Protein AF-0000000074527469 (afdb_homodimer)

Sequence (482 aa):
MVYKHYETNHTPLAQAKFRPYGDNAHTNTQELEKYQVLRSYSPVDLTDKLALGIMKFLRVFVHGFFGNRYLHHAVVLETVAAVPGIVAGGWRHFNSLRLMRRDHGHIGELMEEAENERMHLLTWMEMTKPTFLERMLVVGAQVGFTSFYTMAYLLNPRFCHRLVGYLEEEAVAAYSEFLEAIDKGDIPNCKAPEIAIKYWNLKPESTMRDVVVVVRADECMHRDYNHDMSDKHRSGLIELRMVYKHYETNHTPLAQAKFRPYGDNAHTNTQELEKYQVLRSYSPVDLTDKLALGIMKFLRVFVHGFFGNRYLHHAVVLETVAAVPGIVAGGWRHFNSLRLMRRDHGHIGELMEEAENERMHLLTWMEMTKPTFLERMLVVGAQVGFTSFYTMAYLLNPRFCHRLVGYLEEEAVAAYSEFLEAIDKGDIPNCKAPEIAIKYWNLKPESTMRDVVVVVRADECMHRDYNHDMSDKHRSGLIELR

InterPro domains:
  IPR002680 Alternative oxidase [PF01786] (30-231)
  IPR002680 Alternative oxidase [PIRSF005229] (26-234)
  IPR002680 Alternative oxidase [PTHR31803] (9-235)
  IPR038659 Alternative oxidase superfamily [G3DSA:1.20.1260.140] (3-237)

Secondary structure (DSSP, 8-state):
-HHHHTTT----GGGSS---S-SS-TT-HHHHHHSSTT--PPP-SHHHHHHHHHHHHHHHHHHHHHTT-HHHHHHHHHHHHTHHHHHHHHHHHHHHHHHT---TTHHHHHHHHHHHHHHHHHHHHHHH---HHHHHHHHHHHHHHHHHHHHHHHH-HHHHHHHHHHHHHHHHHHHHHHHHHHHHTSS--PBPPHHHHHHTT--TT-BHHHHHHHHHHHHHHHHHHHHHHHHHHHHTGGGT-/--SSTTSS----TTTS----S-SS-TT-TTGGGSSSTT--PPP-SHHHHHHHHHHHHHHHHHHHHHTT-HHHHHHHHHHHHTHHHHHHHHHHHHHHHHHT---TTHHHHHHHHHHHHHHHHHHHHHHH---HHHHHHHHHHHHHHHHHHHHHHHH-HHHHHHHHHHHHHHHHHHHHHHHHHHHHTSS--PBPPHHHHHHTT--TT-BHHHHHHHHHHHHHHHHHHHHHHHHHHHHTGGGT-

Radius of gyration: 23.29 Å; Cα contacts (8 Å, |Δi|>4): 598; chains: 2; bounding box: 52×71×52 Å

Solvent-accessible surface area (backbone atoms only — not comparable to full-atom values): 25276 Å² total; per-residue (Å²): 114,76,77,62,58,57,57,72,38,16,49,4,82,18,56,50,83,55,60,53,68,49,94,52,49,64,70,61,60,66,66,66,62,72,54,78,71,84,63,76,86,76,64,84,48,69,57,43,44,52,25,50,51,52,46,54,53,52,48,53,54,53,47,66,71,42,59,89,39,63,66,65,43,44,41,48,51,26,49,51,59,26,40,56,20,45,51,53,18,48,50,47,48,54,46,23,62,63,66,64,43,83,60,70,60,50,40,60,52,25,42,49,49,15,51,52,24,46,50,52,26,52,44,46,41,70,72,65,58,74,51,71,69,53,46,51,47,39,39,50,46,37,57,52,47,48,54,52,49,50,54,45,38,75,75,35,51,37,43,46,27,36,27,51,15,50,46,24,43,50,47,28,51,51,39,50,52,50,50,50,34,39,75,70,57,79,36,83,73,44,73,42,53,68,67,48,29,63,73,57,44,42,60,91,83,38,28,38,61,55,50,45,52,54,51,33,50,51,28,49,52,51,18,54,48,23,42,48,51,17,51,27,47,72,70,60,39,50,84,80,74,127,82,73,67,72,69,68,77,73,73,44,46,65,42,48,29,47,40,32,27,39,19,89,56,44,58,68,66,63,67,69,72,62,73,60,78,70,85,62,75,87,75,65,85,48,71,58,42,44,52,24,49,50,51,46,55,54,51,47,53,54,53,47,67,70,41,59,90,39,63,67,65,42,44,42,47,51,26,49,51,60,25,41,55,19,45,52,54,19,47,50,49,49,54,45,23,61,62,67,64,44,82,60,72,61,49,40,51,54,24,43,48,49,15,52,50,24,44,50,53,28,51,42,47,41,72,72,63,58,73,51,72,68,52,46,51,48,41,40,50,47,39,58,52,45,46,54,51,48,51,55,44,38,75,74,36,50,38,43,46,27,37,27,49,14,52,47,23,42,51,47,28,50,52,39,51,51,50,49,50,34,39,75,71,57,80,36,83,74,44,74,44,54,68,66,47,29,63,58,43,26,38,46,92,81,38,28,38,61,55,50,45,52,55,52,32,52,49,28,50,51,52,18,54,50,23,40,48,49,16,50,27,49,72,70,60,38,49,85,79,77

Nearest PDB structures (foldseek):
  3vv9-assembly1_A  TM=9.622E-01  e=7.287E-14  Trypanosoma brucei brucei
  4wpe-assembly1_A-2  TM=2.494E-01  e=6.097E-01  Saccharomyces cerevisiae S288C
  6xr2-assembly1_A  TM=2.312E-01  e=9.156E+00  synthetic construct
  8ffl-assembly1_B  TM=2.104E-01  e=9.156E+00  Rattus norvegicus
  3vv9-assembly1_A  TM=9.619E-01  e=3.217E-13  Trypanosoma brucei brucei

Foldseek 3Di:
DVVVVVPDDPCPLVPPPPCLLPVPAVAPLVVLPPDPLPDDDDDDDPLLVVLLVVLVVVVVVLCVVCPPPLLLSQLLLLLLLLQQLVLVLVVLVVVCVVVVADQPSSSSVSNVSNVLSVLSNVQSCVVPVDDPVSVVSSVVSNVVSNVVLNVVCVVPVLSSLSSSLVSLSVVLVSLVVVLVCCVVVVDPWAAGDPSQCVSSVHDNRDTPSSSSSVSSSSSVVSNVVSNVCSVCVVVVNSRVD/DLVPPVPPPPLPLVGPPPPQLPLPAVAPLPVLPPDPLPDDDDDDDPLLVVLLVVLVVVVVVLCVVCPPPLLLSQLLLLLLLLQQLVLVLVVLVVVCVVVVADQSCSSSVSNSSNVLSVLSNVQSCVVPVDDPVSVVSSVVSNVVSNVVLNVVCVVPVLSSLSSSLVSLSVVLVSLVVVLVCCVVVVDPWAAGDPSQCRRSVHPNRDTPSSSSSVSSSSSSVSNVVSNVCSVCVVVVNSRVD

Organism: Naegleria gruberi (NCBI:txid5762)

Structure (mmCIF, N/CA/C/O backbone):
data_AF-0000000074527469-model_v1
#
loop_
_entity.id
_entity.type
_entity.pdbx_description
1 polymer 'Alternative oxidase'
#
loop_
_atom_site.group_PDB
_atom_site.id
_atom_site.type_symbol
_atom_site.label_atom_id
_atom_site.label_alt_id
_atom_site.label_comp_id
_atom_site.label_asym_id
_atom_site.label_entity_id
_atom_site.label_seq_id
_atom_site.pdbx_PDB_ins_code
_atom_site.Cartn_x
_atom_site.Cartn_y
_atom_site.Cartn_z
_atom_site.occupancy
_atom_site.B_iso_or_equiv
_atom_site.auth_seq_id
_atom_site.auth_comp_id
_atom_site.auth_asym_id
_atom_site.auth_atom_id
_atom_site.pdbx_PDB_model_num
ATOM 1 N N . MET A 1 1 ? -12.844 -23.391 13.422 1 16.44 1 MET A N 1
ATOM 2 C CA . MET A 1 1 ? -11.578 -23.469 14.141 1 16.44 1 MET A CA 1
ATOM 3 C C . MET A 1 1 ? -10.484 -22.703 13.414 1 16.44 1 MET A C 1
ATOM 5 O O . MET A 1 1 ? -9.539 -22.219 14.031 1 16.44 1 MET A O 1
ATOM 9 N N . VAL A 1 2 ? -10.469 -22.766 11.984 1 20.58 2 VAL A N 1
ATOM 10 C CA . VAL A 1 2 ? -9.586 -22.031 11.086 1 20.58 2 VAL A CA 1
ATOM 11 C C . VAL A 1 2 ? -9.883 -20.547 11.172 1 20.58 2 VAL A C 1
ATOM 13 O O . VAL A 1 2 ? -9 -19.719 10.938 1 20.58 2 VAL A O 1
ATOM 16 N N . TYR A 1 3 ? -11.047 -20.172 11.508 1 23.06 3 TYR A N 1
ATOM 17 C CA . TYR A 1 3 ? -11.508 -18.812 11.711 1 23.06 3 TYR A CA 1
ATOM 18 C C . TYR A 1 3 ? -10.781 -18.156 12.883 1 23.06 3 TYR A C 1
ATOM 20 O O . TYR A 1 3 ? -10.641 -16.938 12.938 1 23.06 3 TYR A O 1
ATOM 28 N N . LYS A 1 4 ? -10.57 -18.953 13.914 1 25.59 4 LYS A N 1
ATOM 29 C CA . LYS A 1 4 ? -10.078 -18.469 15.203 1 25.59 4 LYS A CA 1
ATOM 30 C C . LYS A 1 4 ? -8.594 -18.109 15.125 1 25.59 4 LYS A C 1
ATOM 32 O O . LYS A 1 4 ? -8.117 -17.234 15.852 1 25.59 4 LYS A O 1
ATOM 37 N N . HIS A 1 5 ? -7.805 -18.938 14.352 1 23.41 5 HIS A N 1
ATOM 38 C CA . HIS A 1 5 ? -6.348 -18.922 14.336 1 23.41 5 HIS A CA 1
ATOM 39 C C . HIS A 1 5 ? -5.816 -17.703 13.586 1 23.41 5 HIS A C 1
ATOM 41 O O . HIS A 1 5 ? -4.629 -17.375 13.68 1 23.41 5 HIS A O 1
ATOM 47 N N . TYR A 1 6 ? -6.414 -17.266 12.594 1 24.62 6 TYR A N 1
ATOM 48 C CA . TYR A 1 6 ? -6.02 -16.047 11.883 1 24.62 6 TYR A CA 1
ATOM 49 C C . TYR A 1 6 ? -5.98 -14.852 12.82 1 24.62 6 TYR A C 1
ATOM 51 O O . TYR A 1 6 ? -5.641 -13.742 12.406 1 24.62 6 TYR A O 1
ATOM 59 N N . GLU A 1 7 ? -6.547 -15.031 13.953 1 25.73 7 GLU A N 1
ATOM 60 C CA . GLU A 1 7 ? -6.633 -13.891 14.859 1 25.73 7 GLU A CA 1
ATOM 61 C C . GLU A 1 7 ? -5.266 -13.531 15.43 1 25.73 7 GLU A C 1
ATOM 63 O O . GLU A 1 7 ? -4.965 -12.359 15.641 1 25.73 7 GLU A O 1
ATOM 68 N N . THR A 1 8 ? -4.473 -14.57 15.883 1 24.66 8 THR A N 1
ATOM 69 C CA . THR A 1 8 ? -3.492 -14.211 16.906 1 24.66 8 THR A CA 1
ATOM 70 C C . THR A 1 8 ? -2.17 -13.797 16.266 1 24.66 8 THR A C 1
ATOM 72 O O . THR A 1 8 ? -1.503 -12.875 16.734 1 24.66 8 THR A O 1
ATOM 75 N N . ASN A 1 9 ? -1.368 -14.703 15.43 1 24.31 9 ASN A N 1
ATOM 7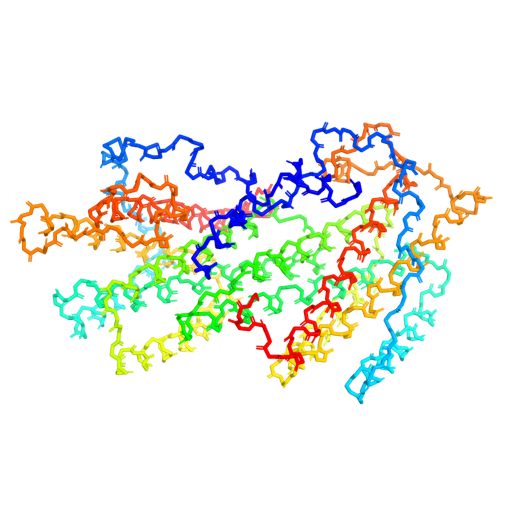6 C CA . ASN A 1 9 ? 0.087 -14.625 15.359 1 24.31 9 ASN A CA 1
ATOM 77 C C . ASN A 1 9 ? 0.55 -13.859 14.125 1 24.31 9 ASN A C 1
ATOM 79 O O . ASN A 1 9 ? 1.701 -13.992 13.703 1 24.31 9 ASN A O 1
ATOM 83 N N . HIS A 1 10 ? -0.164 -13.586 13.133 1 25.7 10 HIS A N 1
ATOM 84 C CA . HIS A 1 10 ? 0.457 -12.883 12.016 1 25.7 10 HIS A CA 1
ATOM 85 C C . HIS A 1 10 ? 1.002 -11.523 12.445 1 25.7 10 HIS A C 1
ATOM 87 O O . HIS A 1 10 ? 0.317 -10.773 13.141 1 25.7 10 HIS A O 1
ATOM 93 N N . THR A 1 11 ? 2.377 -11.484 12.414 1 25.59 11 THR A N 1
ATOM 94 C CA . THR A 1 11 ? 2.949 -10.164 12.648 1 25.59 11 THR A CA 1
ATOM 95 C C . THR A 1 11 ? 2.449 -9.156 11.617 1 25.59 11 THR A C 1
ATOM 97 O O . THR A 1 11 ? 2.707 -9.312 10.422 1 25.59 11 THR A O 1
ATOM 100 N N . PRO A 1 12 ? 1.382 -8.695 11.664 1 27.08 12 PRO A N 1
ATOM 101 C CA . PRO A 1 12 ? 0.83 -7.641 10.812 1 27.08 12 PRO A CA 1
ATOM 102 C C . PRO A 1 12 ? 1.886 -6.637 10.359 1 27.08 12 PRO A C 1
ATOM 104 O O . PRO A 1 12 ? 2.902 -6.457 11.031 1 27.08 12 PRO A O 1
ATOM 107 N N . LEU A 1 13 ? 1.874 -6.387 9.016 1 26.14 13 LEU A N 1
ATOM 108 C CA . LEU A 1 13 ? 2.611 -5.176 8.672 1 26.14 13 LEU A CA 1
ATOM 109 C C . LEU A 1 13 ? 2.678 -4.223 9.859 1 26.14 13 LEU A C 1
ATOM 111 O O . LEU A 1 13 ? 3.48 -3.285 9.867 1 26.14 13 LEU A O 1
ATOM 115 N N . ALA A 1 14 ? 1.929 -4.641 10.844 1 28.14 14 ALA A N 1
ATOM 116 C CA . ALA A 1 14 ? 2.035 -3.945 12.125 1 28.14 14 ALA A CA 1
ATOM 117 C C . ALA A 1 14 ? 3.348 -4.289 12.828 1 28.14 14 ALA A C 1
ATOM 119 O O . ALA A 1 14 ? 3.693 -3.678 13.836 1 28.14 14 ALA A O 1
ATOM 120 N N . GLN A 1 15 ? 3.996 -5.418 12.445 1 26.78 15 GLN A N 1
ATOM 121 C CA . GLN A 1 15 ? 5.203 -5.512 13.266 1 26.78 15 GLN A CA 1
ATOM 122 C C . GLN A 1 15 ? 6.348 -4.711 12.641 1 26.78 15 GLN A C 1
ATOM 124 O O . GLN A 1 15 ? 7.5 -4.852 13.055 1 26.78 15 GLN A O 1
ATOM 129 N N . ALA A 1 16 ? 6.414 -4.352 11.344 1 27.78 16 ALA A N 1
ATOM 130 C CA . ALA A 1 16 ? 7.406 -3.283 11.242 1 27.78 16 ALA A CA 1
ATOM 131 C C . ALA A 1 16 ? 7.336 -2.348 12.445 1 27.78 16 ALA A C 1
ATOM 133 O O . ALA A 1 16 ? 6.25 -2.086 12.969 1 27.78 16 ALA A O 1
ATOM 134 N N . LYS A 1 17 ? 8.461 -2.254 13.094 1 28.25 17 LYS A N 1
ATOM 135 C CA . LYS A 1 17 ? 8.609 -1.441 14.297 1 28.25 17 LYS A CA 1
ATOM 136 C C . LYS A 1 17 ? 7.828 -0.134 14.18 1 28.25 17 LYS A C 1
ATOM 138 O O . LYS A 1 17 ? 8.422 0.949 14.195 1 28.25 17 LYS A O 1
ATOM 143 N N . PHE A 1 18 ? 7.102 -0.007 13.125 1 23.83 18 PHE A N 1
ATOM 144 C CA . PHE A 1 18 ? 6.266 1.102 13.562 1 23.83 18 PHE A CA 1
ATOM 145 C C . PHE A 1 18 ? 5.457 0.712 14.797 1 23.83 18 PHE A C 1
ATOM 147 O O . PHE A 1 18 ? 4.582 -0.151 14.727 1 23.83 18 PHE A O 1
ATOM 154 N N . ARG A 1 19 ? 5.984 0.604 15.984 1 26.64 19 ARG A N 1
ATOM 155 C CA . ARG A 1 19 ? 5.305 0.462 17.266 1 26.64 19 ARG A CA 1
ATOM 156 C C . ARG A 1 19 ? 3.861 0.943 17.172 1 26.64 19 ARG A C 1
ATOM 158 O O . ARG A 1 19 ? 3.605 2.088 16.797 1 26.64 19 ARG A O 1
ATOM 165 N N . PRO A 1 20 ? 2.816 0.076 16.656 1 28.31 20 PRO A N 1
ATOM 166 C CA . PRO A 1 20 ? 1.629 0.748 17.188 1 28.31 20 PRO A CA 1
ATOM 167 C C . PRO A 1 20 ? 1.967 1.766 18.281 1 28.31 20 PRO A C 1
ATOM 169 O O . PRO A 1 20 ? 3.008 1.654 18.938 1 28.31 20 PRO A O 1
ATOM 172 N N . TYR A 1 21 ? 1.438 2.975 18.266 1 29.41 21 TYR A N 1
ATOM 173 C CA . TYR A 1 21 ? 1.6 3.521 19.609 1 29.41 21 TYR A CA 1
ATOM 174 C C . TYR A 1 21 ? 1.646 2.41 20.656 1 29.41 21 TYR A C 1
ATOM 176 O O . TYR A 1 21 ? 0.871 1.452 20.578 1 29.41 21 TYR A O 1
ATOM 184 N N . GLY A 1 22 ? 2.785 1.773 20.953 1 29.23 22 GLY A N 1
ATOM 185 C CA . GLY A 1 22 ? 2.922 0.779 22 1 29.23 22 GLY A CA 1
ATOM 186 C C . GLY A 1 22 ? 1.632 0.534 22.766 1 29.23 22 GLY A C 1
ATOM 187 O O . GLY A 1 22 ? 0.687 1.319 22.672 1 29.23 22 GLY A O 1
ATOM 188 N N . ASP A 1 23 ? 1.282 -0.736 22.859 1 32.88 23 ASP A N 1
ATOM 189 C CA . ASP A 1 23 ? 0.283 -1.084 23.859 1 32.88 23 ASP A CA 1
ATOM 190 C C . ASP A 1 23 ? 0.174 0.004 24.922 1 32.88 23 ASP A C 1
ATOM 192 O O . ASP A 1 23 ? -0.599 -0.126 25.875 1 32.88 23 ASP A O 1
ATOM 196 N N . ASN A 1 24 ? 1.243 0.657 25.125 1 30.31 24 ASN A N 1
ATOM 197 C CA . ASN A 1 24 ? 1.086 1.653 26.188 1 30.31 24 ASN A CA 1
ATOM 198 C C . ASN A 1 24 ? 0.282 2.857 25.703 1 30.31 24 ASN A C 1
ATOM 200 O O . ASN A 1 24 ? 0.586 3.434 24.656 1 30.31 24 ASN A O 1
ATOM 204 N N . ALA A 1 25 ? -0.816 2.838 26.047 1 34.22 25 ALA A N 1
ATOM 205 C CA . ALA A 1 25 ? -1.56 4.094 25.969 1 34.22 25 ALA A CA 1
ATOM 206 C C . ALA A 1 25 ? -0.613 5.285 25.844 1 34.22 25 ALA A C 1
ATOM 208 O O . ALA A 1 25 ? 0.337 5.414 26.609 1 34.22 25 ALA A O 1
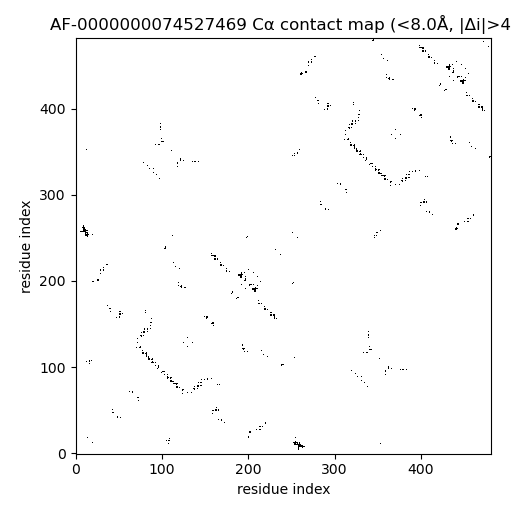ATOM 209 N N . HIS A 1 26 ? -0.243 5.684 24.641 1 39.38 26 HIS A N 1
ATOM 210 C CA . HIS A 1 26 ? 0.427 6.977 24.719 1 39.38 26 HIS A CA 1
ATOM 211 C C . HIS A 1 26 ? -0.109 7.801 25.891 1 39.38 26 HIS A C 1
ATOM 213 O O . HIS A 1 26 ? -1.018 8.617 25.703 1 39.38 26 HIS A O 1
ATOM 219 N N . THR A 1 27 ? -0.329 7.145 26.906 1 39.19 27 THR A N 1
ATOM 220 C CA . THR A 1 27 ? -0.783 7.887 28.078 1 39.19 27 THR A CA 1
ATOM 221 C C . THR A 1 27 ? 0.093 9.117 28.312 1 39.19 27 THR A C 1
ATOM 223 O O . THR A 1 27 ? -0.334 10.078 28.953 1 39.19 27 THR A O 1
ATOM 226 N N . ASN A 1 28 ? 1.534 8.938 28.094 1 39.16 28 ASN A N 1
ATOM 227 C CA . ASN A 1 28 ? 2.299 10.102 28.547 1 39.16 28 ASN A CA 1
ATOM 228 C C . ASN A 1 28 ? 2.66 11.016 27.391 1 39.16 28 ASN A C 1
ATOM 230 O O . ASN A 1 28 ? 3.727 10.875 26.781 1 39.16 28 ASN A O 1
ATOM 234 N N . THR A 1 29 ? 1.744 11.562 26.734 1 46.47 29 THR A N 1
ATOM 235 C CA . THR A 1 29 ? 1.923 12.617 25.75 1 46.47 29 THR A CA 1
ATOM 236 C C . THR A 1 29 ? 3.029 13.578 26.188 1 46.47 29 THR A C 1
ATOM 238 O O . THR A 1 29 ? 3.518 14.375 25.375 1 46.47 29 THR A O 1
ATOM 241 N N . GLN A 1 30 ? 3.305 13.609 27.453 1 47.03 30 GLN A N 1
ATOM 242 C CA . GLN A 1 30 ? 4.297 14.562 27.938 1 47.03 30 GLN A CA 1
ATOM 243 C C . GLN A 1 30 ? 5.676 14.266 27.359 1 47.03 30 GLN A C 1
ATOM 245 O O . GLN A 1 30 ? 6.441 15.18 27.047 1 47.03 30 GLN A O 1
ATOM 250 N N . GLU A 1 31 ? 5.977 13.109 27.375 1 44.88 31 GLU A N 1
ATOM 251 C CA . GLU A 1 31 ? 7.309 12.766 26.891 1 44.88 31 GLU A CA 1
ATOM 252 C C . GLU A 1 31 ? 7.453 13.047 25.406 1 44.88 31 GLU A C 1
ATOM 254 O O . GLU A 1 31 ? 8.539 13.383 24.922 1 44.88 31 GLU A O 1
ATOM 259 N N . LEU A 1 32 ? 6.395 12.836 24.719 1 49.16 32 LEU A N 1
ATOM 260 C CA . LEU A 1 32 ? 6.449 13.109 23.297 1 49.16 32 LEU A CA 1
ATOM 261 C C . LEU A 1 32 ? 6.762 14.578 23.031 1 49.16 32 LEU A C 1
ATOM 263 O O . LEU A 1 32 ? 7.199 14.938 21.938 1 49.16 32 LEU A O 1
ATOM 267 N N . GLU A 1 33 ? 6.52 15.461 24.062 1 50.34 33 GLU A N 1
ATOM 268 C CA . GLU A 1 33 ? 6.66 16.906 23.906 1 50.34 33 GLU A CA 1
ATOM 269 C C . GLU A 1 33 ? 8.102 17.281 23.578 1 50.34 33 GLU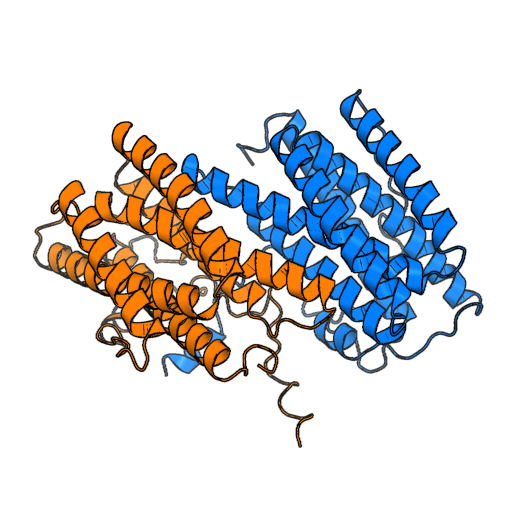 A C 1
ATOM 271 O O . GLU A 1 33 ? 8.336 18.219 22.812 1 50.34 33 GLU A O 1
ATOM 276 N N . LYS A 1 34 ? 9.055 16.875 24.406 1 46.78 34 LYS A N 1
ATOM 277 C CA . LYS A 1 34 ? 10.391 17.422 24.234 1 46.78 34 LYS A CA 1
ATOM 278 C C . LYS A 1 34 ? 11.016 16.953 22.922 1 46.78 34 LYS A C 1
ATOM 280 O O . LYS A 1 34 ? 12.125 17.359 22.562 1 46.78 34 LYS A O 1
ATOM 285 N N . TYR A 1 35 ? 10.594 15.969 22.531 1 47.97 35 TYR A N 1
ATOM 286 C CA . TYR A 1 35 ? 11.469 15.383 21.531 1 47.97 35 TYR A CA 1
ATOM 287 C C . TYR A 1 35 ? 11.883 16.422 20.5 1 47.97 35 TYR A C 1
ATOM 289 O O . TYR A 1 35 ? 11.359 17.547 20.5 1 47.97 35 TYR A O 1
ATOM 297 N N . GLN A 1 36 ? 12.32 16 19.078 1 55.09 36 GLN A N 1
ATOM 298 C CA . GLN A 1 36 ? 13.078 16.297 17.859 1 55.09 36 GLN A CA 1
ATOM 299 C C . GLN A 1 36 ? 12.344 17.312 16.984 1 55.09 36 GLN A C 1
ATOM 301 O O . GLN A 1 36 ? 12.75 17.562 15.852 1 55.09 36 GLN A O 1
ATOM 306 N N . VAL A 1 37 ? 11.492 18.078 17.609 1 64.06 37 VAL A N 1
ATOM 307 C CA . VAL A 1 37 ? 10.617 18.922 16.797 1 64.06 37 VAL A CA 1
ATOM 308 C C . VAL A 1 37 ? 11.445 20 16.094 1 64.06 37 VAL A C 1
ATOM 310 O O . VAL A 1 37 ? 11.086 20.438 15 1 64.06 37 VAL A O 1
ATOM 313 N N . LEU A 1 38 ? 12.516 20.406 16.641 1 64.81 38 LEU A N 1
ATOM 314 C CA . LEU A 1 38 ? 13.195 21.547 16.016 1 64.81 38 LEU A CA 1
ATOM 315 C C . LEU A 1 38 ? 14.219 21.078 14.992 1 64.81 38 LEU A C 1
ATOM 317 O O . LEU A 1 38 ? 14.938 21.891 14.414 1 64.81 38 LEU A O 1
ATOM 321 N N . ARG A 1 39 ? 14.141 19.984 14.547 1 72.69 39 ARG A N 1
ATOM 322 C CA . ARG A 1 39 ? 15.141 19.5 13.602 1 72.69 39 ARG A CA 1
ATOM 323 C C . ARG A 1 39 ? 14.773 19.859 12.172 1 72.69 39 ARG A C 1
ATOM 325 O O . ARG A 1 39 ? 13.602 19.797 11.789 1 72.69 39 ARG A O 1
ATOM 332 N N . SER A 1 40 ? 15.742 20.531 11.414 1 83.88 40 SER A N 1
ATOM 333 C CA . SER A 1 40 ? 15.641 20.797 9.984 1 83.88 40 SER A CA 1
ATOM 334 C C . SER A 1 40 ? 16.844 20.234 9.227 1 83.88 40 SER A C 1
ATOM 336 O O . SER A 1 40 ? 17.969 20.25 9.742 1 83.88 40 SER A O 1
ATOM 338 N N . TYR A 1 41 ? 16.562 19.641 8.133 1 90.44 41 TYR A N 1
ATOM 339 C CA . TYR A 1 41 ? 17.641 19.141 7.285 1 90.44 41 TYR A CA 1
ATOM 340 C C . TYR A 1 41 ? 18.25 20.25 6.445 1 90.44 41 TYR A C 1
ATOM 342 O O . TYR A 1 41 ? 17.547 20.906 5.664 1 90.44 41 TYR A O 1
ATOM 350 N N . SER A 1 42 ? 19.562 20.438 6.637 1 90.75 42 SER A N 1
ATOM 351 C CA . SER A 1 42 ? 20.266 21.438 5.828 1 90.75 42 SER A CA 1
ATOM 352 C C . SER A 1 42 ? 20.625 20.875 4.457 1 90.75 42 SER A C 1
ATOM 354 O O . SER A 1 42 ? 21.234 19.812 4.352 1 90.75 42 SER A O 1
ATOM 356 N N . PRO A 1 43 ? 20.219 21.625 3.363 1 94 43 PRO A N 1
ATOM 357 C CA . PRO A 1 43 ? 20.562 21.125 2.027 1 94 43 PRO A CA 1
ATOM 358 C C . PRO A 1 43 ? 22.062 20.938 1.831 1 94 43 PRO A C 1
ATOM 360 O O . PRO A 1 43 ? 22.859 21.797 2.238 1 94 43 PRO A O 1
ATOM 363 N N . VAL A 1 44 ? 22.469 19.859 1.199 1 92.31 44 VAL A N 1
ATOM 364 C CA . VAL A 1 44 ? 23.891 19.547 1.051 1 92.31 44 VAL A CA 1
ATOM 365 C C . VAL A 1 44 ? 24.281 19.594 -0.425 1 92.31 44 VAL A C 1
ATOM 367 O O . VAL A 1 44 ? 25.453 19.688 -0.76 1 92.31 44 VAL A O 1
ATOM 370 N N . ASP A 1 45 ? 23.328 19.547 -1.312 1 94.19 45 ASP A N 1
ATOM 371 C CA . ASP A 1 45 ? 23.609 19.609 -2.742 1 94.19 45 ASP A CA 1
ATOM 372 C C . ASP A 1 45 ? 22.469 20.281 -3.504 1 94.19 45 ASP A C 1
ATOM 374 O O . ASP A 1 45 ? 21.547 20.828 -2.895 1 94.19 45 ASP A O 1
ATOM 378 N N . LEU A 1 46 ? 22.562 20.344 -4.75 1 94.56 46 LEU A N 1
ATOM 379 C CA . LEU A 1 46 ? 21.609 21.047 -5.59 1 94.56 46 LEU A CA 1
ATOM 380 C C . LEU A 1 46 ? 20.234 20.406 -5.508 1 94.56 46 LEU A C 1
ATOM 382 O O . LEU A 1 46 ? 19.219 21.109 -5.527 1 94.56 46 LEU A O 1
ATOM 386 N N . THR A 1 47 ? 20.156 19.125 -5.414 1 94.44 47 THR A N 1
ATOM 387 C CA . THR A 1 47 ? 18.891 18.422 -5.305 1 94.44 47 THR A CA 1
ATOM 388 C C . THR A 1 47 ? 18.156 18.812 -4.035 1 94.44 47 THR A C 1
ATOM 390 O O . THR A 1 47 ? 16.953 19.094 -4.07 1 94.44 47 THR A O 1
ATOM 393 N N . ASP A 1 48 ? 18.906 18.859 -2.941 1 95.06 48 ASP A N 1
ATOM 394 C CA . ASP A 1 48 ? 18.312 19.281 -1.672 1 95.06 48 ASP A CA 1
ATOM 395 C C . ASP A 1 48 ? 17.797 20.719 -1.753 1 95.06 48 ASP A C 1
ATOM 397 O O . ASP A 1 48 ? 16.719 21.031 -1.238 1 95.06 48 ASP A O 1
ATOM 401 N N . LYS A 1 49 ? 18.562 21.578 -2.379 1 94.88 49 LYS A N 1
ATOM 402 C CA . LYS A 1 49 ? 18.188 22.984 -2.482 1 94.88 49 LYS A CA 1
ATOM 403 C C . LYS A 1 49 ? 16.938 23.172 -3.338 1 94.88 49 LYS A C 1
ATOM 405 O O . LYS A 1 49 ? 16.078 23.984 -3.025 1 94.88 49 LYS A O 1
ATOM 410 N N . LEU A 1 50 ? 16.891 22.438 -4.387 1 95.31 50 LEU A N 1
ATOM 411 C CA . LEU A 1 50 ? 15.703 22.484 -5.234 1 95.31 50 LEU A CA 1
ATOM 412 C C . LEU A 1 50 ? 14.469 22.016 -4.473 1 95.31 50 LEU A C 1
ATOM 414 O O . LEU A 1 50 ? 13.406 22.625 -4.57 1 95.31 50 LEU A O 1
ATOM 418 N N . ALA A 1 51 ? 14.578 20.891 -3.723 1 95.69 51 ALA A N 1
ATOM 419 C CA . ALA A 1 51 ? 13.477 20.359 -2.918 1 95.69 51 ALA A CA 1
ATOM 420 C C . ALA A 1 51 ? 13 21.406 -1.903 1 95.69 51 ALA A C 1
ATOM 422 O O . ALA A 1 51 ? 11.805 21.641 -1.765 1 95.69 51 ALA A O 1
ATOM 423 N N . LEU A 1 52 ? 13.945 22 -1.255 1 93.62 52 LEU A N 1
ATOM 424 C CA . LEU A 1 52 ? 13.617 23.031 -0.27 1 93.62 52 LEU A CA 1
ATOM 425 C C . LEU A 1 52 ? 12.945 24.219 -0.933 1 93.62 52 LEU A C 1
ATOM 427 O O . LEU A 1 52 ? 11.984 24.781 -0.394 1 93.62 52 LEU A O 1
ATOM 431 N N . GLY A 1 53 ? 13.508 24.656 -2.086 1 92.12 53 GLY A N 1
ATOM 432 C CA . GLY A 1 53 ? 12.922 25.766 -2.816 1 92.12 53 GLY A CA 1
ATOM 433 C C . GLY A 1 53 ? 11.477 25.531 -3.209 1 92.12 53 GLY A C 1
ATOM 434 O O . GLY A 1 53 ? 10.625 26.406 -3.043 1 92.12 53 GLY A O 1
ATOM 435 N N . ILE A 1 54 ? 11.172 24.359 -3.713 1 90.88 54 ILE A N 1
ATOM 436 C CA . ILE A 1 54 ? 9.812 24 -4.102 1 90.88 54 ILE A CA 1
ATOM 437 C C . ILE A 1 54 ? 8.914 24 -2.871 1 90.88 54 ILE A C 1
ATOM 439 O O . ILE A 1 54 ? 7.777 24.484 -2.924 1 90.88 54 ILE A O 1
ATOM 443 N N . MET A 1 55 ? 9.359 23.422 -1.771 1 89.31 55 MET A N 1
ATOM 444 C CA . MET A 1 55 ? 8.586 23.391 -0.537 1 89.31 55 MET A CA 1
ATOM 445 C C . MET A 1 55 ? 8.25 24.812 -0.072 1 89.31 55 MET A C 1
ATOM 447 O O . MET A 1 55 ? 7.125 25.094 0.348 1 89.31 55 MET A O 1
ATOM 451 N N . LYS A 1 56 ? 9.203 25.719 -0.136 1 85.94 56 LYS A N 1
ATOM 452 C CA . LYS A 1 56 ? 8.984 27.109 0.27 1 85.94 56 LYS A CA 1
ATOM 453 C C . LYS A 1 56 ? 7.949 27.781 -0.627 1 85.94 56 LYS A C 1
ATOM 455 O O . LYS A 1 56 ? 7.129 28.578 -0.152 1 85.94 56 LYS A O 1
ATOM 460 N N . PHE A 1 57 ? 8.078 27.469 -1.856 1 84.94 57 PHE A N 1
ATOM 461 C CA . PHE A 1 57 ? 7.109 28 -2.805 1 84.94 57 PHE A CA 1
ATOM 462 C C . PHE A 1 57 ? 5.707 27.484 -2.486 1 84.94 57 PHE A C 1
ATOM 464 O O . PHE A 1 57 ? 4.75 28.25 -2.467 1 84.94 57 PHE A O 1
ATOM 471 N N . LEU A 1 58 ? 5.547 26.172 -2.23 1 79 58 LEU A N 1
ATOM 472 C CA . LEU A 1 58 ? 4.258 25.578 -1.898 1 79 58 LEU A CA 1
ATOM 473 C C . LEU A 1 58 ? 3.713 26.156 -0.593 1 79 58 LEU A C 1
ATOM 475 O O . LEU A 1 58 ? 2.506 26.359 -0.458 1 79 58 LEU A O 1
ATOM 479 N N . ARG A 1 59 ? 4.562 26.406 0.323 1 77.88 59 ARG A N 1
ATOM 480 C CA . ARG A 1 59 ? 4.172 26.984 1.606 1 77.88 59 ARG A CA 1
ATOM 481 C C . ARG A 1 59 ? 3.498 28.344 1.42 1 77.88 59 ARG A C 1
ATOM 483 O O . ARG A 1 59 ? 2.498 28.641 2.076 1 77.88 59 ARG A O 1
ATOM 490 N N . VAL A 1 60 ? 4.02 29.156 0.586 1 76.06 60 VAL A N 1
ATOM 491 C CA . VAL A 1 60 ? 3.473 30.5 0.344 1 76.06 60 VAL A CA 1
ATOM 492 C C . VAL A 1 60 ? 2.059 30.375 -0.219 1 76.06 60 VAL A C 1
ATOM 494 O O . VAL A 1 60 ? 1.169 31.141 0.158 1 76.06 60 VAL A O 1
ATOM 497 N N . PHE A 1 61 ? 1.893 29.406 -1.034 1 71.81 61 PHE A N 1
ATOM 498 C CA . PHE A 1 61 ? 0.589 29.188 -1.649 1 71.81 61 PHE A CA 1
ATOM 499 C C . PHE A 1 61 ? -0.423 28.703 -0.617 1 71.81 61 PHE A C 1
ATOM 501 O O . PHE A 1 61 ? -1.563 29.172 -0.592 1 71.81 61 PHE A O 1
ATOM 508 N N . VAL A 1 62 ? -0.015 27.781 0.255 1 68.75 62 VAL A N 1
ATOM 509 C CA . VAL A 1 62 ? -0.912 27.234 1.262 1 68.75 62 VAL A CA 1
ATOM 510 C C . VAL A 1 62 ? -1.263 28.297 2.291 1 68.75 62 VAL A C 1
ATOM 512 O O . VAL A 1 62 ? -2.43 28.453 2.66 1 68.75 62 VAL A O 1
ATOM 515 N N . HIS A 1 63 ? -0.354 29.109 2.732 1 69.25 63 HIS A N 1
ATOM 516 C CA . HIS A 1 63 ? -0.595 30.156 3.705 1 69.25 63 HIS A CA 1
ATOM 517 C C . HIS A 1 63 ? -1.451 31.281 3.107 1 69.25 63 HIS A C 1
ATOM 519 O O . HIS A 1 63 ? -2.246 31.906 3.812 1 69.25 63 HIS A O 1
ATOM 525 N N . GLY A 1 64 ? -1.247 31.578 1.856 1 68.06 64 GLY A N 1
ATOM 526 C CA . GLY A 1 64 ? -2.027 32.594 1.197 1 68.06 64 GLY A CA 1
ATOM 527 C C . GLY A 1 64 ? -3.498 32.25 1.071 1 68.06 64 GLY A C 1
ATOM 528 O O . GLY A 1 64 ? -4.363 33.125 1.212 1 68.06 64 GLY A O 1
ATOM 529 N N . PHE A 1 65 ? -3.719 31.031 0.893 1 64.69 65 PHE A N 1
ATOM 530 C CA . PHE A 1 65 ? -5.086 30.594 0.635 1 64.69 65 PHE A CA 1
ATOM 531 C C . PHE A 1 65 ? -5.832 30.359 1.941 1 64.69 65 PHE A C 1
ATOM 533 O O . PHE A 1 65 ? -7.012 30.703 2.059 1 64.69 65 PHE A O 1
ATOM 540 N N . PHE A 1 66 ? -5.289 29.844 2.992 1 63.5 66 PHE A N 1
ATOM 541 C CA . PHE A 1 66 ? -6.047 29.406 4.16 1 63.5 66 PHE A CA 1
ATOM 542 C C . PHE A 1 66 ? -5.82 30.344 5.332 1 63.5 66 PHE A C 1
ATOM 544 O O . PHE A 1 66 ? -6.598 30.359 6.293 1 63.5 66 PHE A O 1
ATOM 551 N N . GLY A 1 67 ? -5.035 31.359 5.117 1 61.88 67 GLY A N 1
ATOM 552 C CA . GLY A 1 67 ? -4.824 32.312 6.203 1 61.88 67 GLY A CA 1
ATOM 553 C C . GLY A 1 67 ? -4.496 31.641 7.523 1 61.88 67 GLY A C 1
ATOM 554 O O . GLY A 1 67 ? -3.68 30.719 7.566 1 61.88 67 GLY A O 1
ATOM 555 N N . ASN A 1 68 ? -5.168 32.062 8.703 1 62.44 68 ASN A N 1
ATOM 556 C CA . ASN A 1 68 ? -4.922 31.578 10.055 1 62.44 68 ASN A CA 1
ATOM 557 C C . ASN A 1 68 ? -5.887 30.453 10.43 1 62.44 68 ASN A C 1
ATOM 559 O O . ASN A 1 68 ? -6.105 30.188 11.609 1 62.44 68 ASN A O 1
ATOM 563 N N . ARG A 1 69 ? -6.461 29.875 9.43 1 70.25 69 ARG A N 1
ATOM 564 C CA . ARG A 1 69 ? -7.352 28.766 9.734 1 70.25 69 ARG A CA 1
ATOM 565 C C . ARG A 1 69 ? -6.582 27.453 9.797 1 70.25 69 ARG A C 1
ATOM 567 O O . ARG A 1 69 ? -6.547 26.688 8.828 1 70.25 69 ARG A O 1
ATOM 574 N N . TYR A 1 70 ? -6.078 27.141 10.953 1 70.19 70 TYR A N 1
ATOM 575 C CA . TYR A 1 70 ? -5.16 26.031 11.164 1 70.19 70 TYR A CA 1
ATOM 576 C C . TYR A 1 70 ? -5.793 24.719 10.742 1 70.19 70 TYR A C 1
ATOM 578 O O . TYR A 1 70 ? -5.164 23.906 10.055 1 70.19 70 TYR A O 1
ATOM 586 N N . LEU A 1 71 ? -7.062 24.609 11.055 1 69.44 71 LEU A N 1
ATOM 587 C CA . LEU A 1 71 ? -7.703 23.328 10.82 1 69.44 71 LEU A CA 1
ATOM 588 C C . LEU A 1 71 ? -7.973 23.109 9.336 1 69.44 71 LEU A C 1
ATOM 590 O O . LEU A 1 71 ? -7.777 22.016 8.812 1 69.44 71 LEU A O 1
ATOM 594 N N . HIS A 1 72 ? -8.328 24.156 8.672 1 72.31 72 HIS A N 1
ATOM 595 C CA . HIS A 1 72 ? -8.633 24.031 7.25 1 72.31 72 HIS A CA 1
ATOM 596 C C . HIS A 1 72 ? -7.355 23.844 6.434 1 72.31 72 HIS A C 1
ATOM 598 O O . HIS A 1 72 ? -7.344 23.094 5.461 1 72.31 72 HIS A O 1
ATOM 604 N N . HIS A 1 73 ? -6.309 24.5 6.93 1 75.31 73 HIS A N 1
ATOM 605 C CA . HIS A 1 73 ? -5.012 24.312 6.293 1 75.31 73 HIS A CA 1
ATOM 606 C C . HIS A 1 73 ? -4.52 22.875 6.473 1 75.31 73 HIS A C 1
ATOM 608 O O . HIS A 1 73 ? -3.982 22.281 5.539 1 75.31 73 HIS A O 1
ATOM 614 N N . ALA A 1 74 ? -4.867 22.328 7.559 1 77.88 74 ALA A N 1
ATOM 615 C CA . ALA A 1 74 ? -4.426 20.969 7.875 1 77.88 74 ALA A CA 1
ATOM 616 C C . ALA A 1 74 ? -5.066 19.953 6.941 1 77.88 74 ALA A C 1
ATOM 618 O O . ALA A 1 74 ? -4.414 19 6.512 1 77.88 74 ALA A O 1
ATOM 619 N N . VAL A 1 75 ? -6.273 20.188 6.539 1 80.62 75 VAL A N 1
ATOM 620 C CA . VAL A 1 75 ? -6.996 19.234 5.703 1 80.62 75 VAL A CA 1
ATOM 621 C C . VAL A 1 75 ? -6.34 19.156 4.328 1 80.62 75 VAL A C 1
ATOM 623 O O . VAL A 1 75 ? -6.105 18.062 3.814 1 80.62 75 VAL A O 1
ATOM 626 N N . VAL A 1 76 ? -5.973 20.266 3.764 1 78.56 76 VAL A N 1
ATOM 627 C CA . VAL A 1 76 ? -5.367 20.281 2.438 1 78.56 76 VAL A CA 1
ATOM 628 C C . VAL A 1 76 ? -3.955 19.703 2.504 1 78.56 76 VAL A C 1
ATOM 630 O O . VAL A 1 76 ? -3.564 18.906 1.652 1 78.56 76 VAL A O 1
ATOM 633 N N . LEU A 1 77 ? -3.277 20.078 3.504 1 81.88 77 LEU A N 1
ATOM 634 C CA . LEU A 1 77 ? -1.904 19.609 3.664 1 81.88 77 LEU A CA 1
ATOM 635 C C . LEU A 1 77 ? -1.863 18.109 3.893 1 81.88 77 LEU A C 1
ATOM 637 O O . LEU A 1 77 ? -1.017 17.406 3.326 1 81.88 77 LEU A O 1
ATOM 641 N N . GLU A 1 78 ? -2.766 17.625 4.711 1 89.69 78 GLU A N 1
ATOM 642 C CA . GLU A 1 78 ? -2.822 16.188 4.957 1 89.69 78 GLU A CA 1
ATOM 643 C C . GLU A 1 78 ? -3.172 15.414 3.686 1 89.69 78 GLU A C 1
ATOM 645 O O . GLU A 1 78 ? -2.707 14.289 3.482 1 89.69 78 GLU A O 1
ATOM 650 N N . THR A 1 79 ? -4.012 16.016 2.828 1 87.75 79 THR A N 1
ATOM 651 C CA . THR A 1 79 ? -4.359 15.375 1.564 1 87.75 79 THR A CA 1
ATOM 652 C C . THR A 1 79 ? -3.119 15.188 0.694 1 87.75 79 THR A C 1
ATOM 654 O O . THR A 1 79 ? -2.863 14.094 0.195 1 87.75 79 THR A O 1
ATOM 657 N N . VAL A 1 80 ? -2.396 16.188 0.625 1 89.88 80 VAL A N 1
ATOM 658 C CA . VAL A 1 80 ? -1.188 16.156 -0.193 1 89.88 80 VAL A CA 1
ATOM 659 C C . VAL A 1 80 ? -0.171 15.203 0.432 1 89.88 80 VAL A C 1
ATOM 661 O O . VAL A 1 80 ? 0.467 14.422 -0.273 1 89.88 80 VAL A O 1
ATOM 664 N N . ALA A 1 81 ? -0.029 15.25 1.737 1 94.31 81 ALA A N 1
ATOM 665 C CA . ALA A 1 81 ? 0.962 14.438 2.443 1 94.31 81 ALA A CA 1
ATOM 666 C C . ALA A 1 81 ? 0.612 12.953 2.369 1 94.31 81 ALA A C 1
ATOM 668 O O . ALA A 1 81 ? 1.471 12.094 2.586 1 94.31 81 ALA A O 1
ATOM 669 N N . ALA A 1 82 ? -0.603 12.602 2.043 1 95.62 82 ALA A N 1
ATOM 670 C CA . ALA A 1 82 ? -1.062 11.219 2.004 1 95.62 82 ALA A CA 1
ATOM 671 C C . ALA A 1 82 ? -0.758 10.578 0.652 1 95.62 82 ALA A C 1
ATOM 673 O O . ALA A 1 82 ? -0.978 9.375 0.464 1 95.62 82 ALA A O 1
ATOM 674 N N . VAL A 1 83 ? -0.223 11.32 -0.244 1 96.44 83 VAL A N 1
ATOM 675 C CA . VAL A 1 83 ? -0.027 10.844 -1.61 1 96.44 83 VAL A CA 1
ATOM 676 C C . VAL A 1 83 ? 1.332 10.156 -1.73 1 96.44 83 VAL A C 1
ATOM 678 O O . VAL A 1 83 ? 1.432 9.055 -2.264 1 96.44 83 VAL A O 1
ATOM 681 N N . PRO A 1 84 ? 2.418 10.703 -1.177 1 97.69 84 PRO A N 1
ATOM 682 C CA . PRO A 1 84 ? 3.766 10.203 -1.454 1 97.69 84 PRO A CA 1
ATOM 683 C C . PRO A 1 84 ? 3.953 8.75 -1.037 1 97.69 84 PRO A C 1
ATOM 685 O O . PRO A 1 84 ? 4.562 7.965 -1.771 1 97.69 84 PRO A O 1
ATOM 688 N N . GLY A 1 85 ? 3.443 8.375 0.114 1 97.19 85 GLY A N 1
ATOM 689 C CA . GLY A 1 85 ? 3.629 7.008 0.586 1 97.19 85 GLY A CA 1
ATOM 690 C C . GLY A 1 85 ? 3.094 5.965 -0.376 1 97.19 85 GLY A C 1
ATOM 691 O O . GLY A 1 85 ? 3.738 4.941 -0.613 1 97.19 85 GLY A O 1
ATOM 692 N N . ILE A 1 86 ? 1.941 6.23 -0.917 1 96.81 86 ILE A N 1
ATOM 693 C CA . ILE A 1 86 ? 1.304 5.293 -1.834 1 96.81 86 ILE A CA 1
ATOM 694 C C . ILE A 1 86 ? 2.088 5.238 -3.143 1 96.81 86 ILE A C 1
ATOM 696 O O . ILE A 1 86 ? 2.336 4.156 -3.682 1 96.81 86 ILE A O 1
ATOM 700 N N . VAL A 1 87 ? 2.449 6.355 -3.65 1 96.75 87 VAL A N 1
ATOM 701 C CA . VAL A 1 87 ? 3.154 6.426 -4.926 1 96.75 87 VAL A CA 1
ATOM 702 C C . VAL A 1 87 ? 4.52 5.754 -4.801 1 96.75 87 VAL A C 1
ATOM 704 O O . VAL A 1 87 ? 4.867 4.883 -5.602 1 96.75 87 VAL A O 1
ATOM 707 N N . ALA A 1 88 ?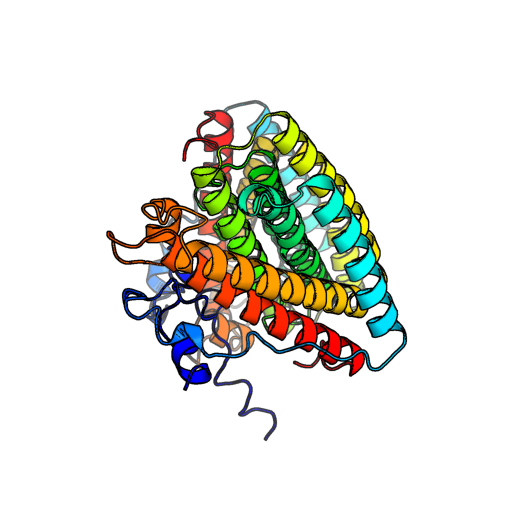 5.27 6.156 -3.809 1 97.19 88 ALA A N 1
ATOM 708 C CA . ALA A 1 88 ? 6.609 5.602 -3.615 1 97.19 88 ALA A CA 1
ATOM 709 C C . ALA A 1 88 ? 6.547 4.109 -3.305 1 97.19 88 ALA A C 1
ATOM 711 O O . ALA A 1 88 ? 7.32 3.322 -3.854 1 97.19 88 ALA A O 1
ATOM 712 N N . GLY A 1 89 ? 5.645 3.748 -2.381 1 96 89 GLY A N 1
ATOM 713 C CA . GLY A 1 89 ? 5.477 2.34 -2.057 1 96 89 GLY A CA 1
ATOM 714 C C . GLY A 1 89 ? 5.086 1.494 -3.254 1 96 89 GLY A C 1
ATOM 715 O O . GLY A 1 89 ? 5.598 0.387 -3.434 1 96 89 GLY A O 1
ATOM 716 N N . GLY A 1 90 ? 4.117 1.979 -4.035 1 95.38 90 GLY A N 1
ATOM 717 C CA . GLY A 1 90 ? 3.725 1.276 -5.246 1 95.38 90 GLY A CA 1
ATOM 718 C C . GLY A 1 90 ? 4.863 1.109 -6.234 1 95.38 90 GLY A C 1
ATOM 719 O O . GLY A 1 90 ? 5.055 0.027 -6.789 1 95.38 90 GLY A O 1
ATOM 720 N N . TRP A 1 91 ? 5.57 2.152 -6.438 1 94.25 91 TRP A N 1
ATOM 721 C CA . TRP A 1 91 ? 6.699 2.098 -7.359 1 94.25 91 TRP A CA 1
ATOM 722 C C . TRP A 1 91 ? 7.73 1.073 -6.898 1 94.25 91 TRP A C 1
ATOM 724 O O . TRP A 1 91 ? 8.227 0.278 -7.699 1 94.25 91 TRP A O 1
ATOM 734 N N . ARG A 1 92 ? 8.078 1.112 -5.66 1 94.38 92 ARG A N 1
ATOM 735 C CA . ARG A 1 92 ? 9.062 0.175 -5.117 1 94.38 92 ARG A CA 1
ATOM 736 C C . ARG A 1 92 ? 8.562 -1.261 -5.219 1 94.38 92 ARG A C 1
ATOM 738 O O . ARG A 1 92 ? 9.344 -2.186 -5.434 1 94.38 92 ARG A O 1
ATOM 745 N N . HIS A 1 93 ? 7.258 -1.408 -4.98 1 94.5 93 HIS A N 1
ATOM 746 C CA . HIS A 1 93 ? 6.66 -2.729 -5.145 1 94.5 93 HIS A CA 1
ATOM 747 C C . HIS A 1 93 ? 6.855 -3.25 -6.562 1 94.5 93 HIS A C 1
ATOM 749 O O . HIS A 1 93 ? 7.355 -4.363 -6.758 1 94.5 93 HIS A O 1
ATOM 755 N N . PHE A 1 94 ? 6.535 -2.449 -7.555 1 93.5 94 PHE A N 1
ATOM 756 C CA . PHE A 1 94 ? 6.66 -2.867 -8.945 1 93.5 94 PHE A CA 1
ATOM 757 C C . PHE A 1 94 ? 8.117 -3.076 -9.32 1 93.5 94 PHE A C 1
ATOM 759 O O . PHE A 1 94 ? 8.445 -3.98 -10.094 1 93.5 94 PHE A O 1
ATOM 766 N N . ASN A 1 95 ? 8.961 -2.271 -8.789 1 91.38 95 ASN A N 1
ATOM 767 C CA . ASN A 1 95 ? 10.391 -2.467 -9.008 1 91.38 95 ASN A CA 1
ATOM 768 C C . ASN A 1 95 ? 10.875 -3.787 -8.414 1 91.38 95 ASN A C 1
ATOM 770 O O . ASN A 1 95 ? 11.68 -4.488 -9.023 1 91.38 95 ASN A O 1
ATOM 774 N N . SER A 1 96 ? 10.414 -3.977 -7.246 1 90.38 96 SER A N 1
ATOM 775 C CA . SER A 1 96 ? 10.766 -5.234 -6.602 1 90.38 96 SER A CA 1
ATOM 776 C C . SER A 1 96 ? 10.344 -6.43 -7.449 1 90.38 96 SER A C 1
ATOM 778 O O . SER A 1 96 ? 11.086 -7.406 -7.566 1 90.38 96 SER A O 1
ATOM 780 N N . LEU A 1 97 ? 9.18 -6.375 -8.07 1 88.69 97 LEU A N 1
ATOM 781 C CA . LEU A 1 97 ? 8.695 -7.457 -8.922 1 88.69 97 LEU A CA 1
ATOM 782 C C . LEU A 1 97 ? 9.57 -7.605 -10.164 1 88.69 97 LEU A C 1
ATOM 784 O O . LEU A 1 97 ? 10.023 -8.711 -10.477 1 88.69 97 LEU A O 1
ATOM 788 N N . ARG A 1 98 ? 9.875 -6.523 -10.797 1 87 98 ARG A N 1
ATOM 789 C CA . ARG A 1 98 ? 10.594 -6.566 -12.07 1 87 98 ARG A CA 1
ATOM 790 C C . ARG A 1 98 ? 12.039 -6.988 -11.859 1 87 98 ARG A C 1
ATOM 792 O O . ARG A 1 98 ? 12.609 -7.699 -12.695 1 87 98 ARG A O 1
ATOM 799 N N . LEU A 1 99 ? 12.602 -6.543 -10.727 1 85.19 99 LEU A N 1
ATOM 800 C CA . LEU A 1 99 ? 14.008 -6.828 -10.477 1 85.19 99 LEU A CA 1
ATOM 801 C C . LEU A 1 99 ? 14.164 -8.078 -9.617 1 85.19 99 LEU A C 1
ATOM 803 O O . LEU A 1 99 ? 15.281 -8.578 -9.438 1 85.19 99 LEU A O 1
ATOM 807 N N . MET A 1 100 ? 13.016 -8.516 -9.141 1 83.19 100 MET A N 1
ATOM 808 C CA . MET A 1 100 ? 12.992 -9.719 -8.312 1 83.19 100 MET A CA 1
ATOM 809 C C . MET A 1 100 ? 13.969 -9.594 -7.145 1 83.19 100 MET A C 1
ATOM 811 O O . MET A 1 100 ? 14.781 -10.484 -6.914 1 83.19 100 MET A O 1
ATOM 815 N N . ARG A 1 101 ? 13.883 -8.461 -6.543 1 84.12 101 ARG A N 1
ATOM 816 C CA . ARG A 1 101 ? 14.734 -8.164 -5.391 1 84.12 101 ARG A CA 1
ATOM 817 C C . ARG A 1 101 ? 13.891 -7.746 -4.188 1 84.12 101 ARG A C 1
ATOM 819 O O . ARG A 1 101 ? 12.789 -7.207 -4.348 1 84.12 101 ARG A O 1
ATOM 826 N N . ARG A 1 102 ? 14.469 -8.016 -3.094 1 83.19 102 ARG A N 1
ATOM 827 C CA . ARG A 1 102 ? 13.836 -7.578 -1.854 1 83.19 102 ARG A CA 1
ATOM 828 C C . ARG A 1 102 ? 13.859 -6.059 -1.729 1 83.19 102 ARG A C 1
ATOM 830 O O . ARG A 1 102 ? 14.734 -5.402 -2.293 1 83.19 102 ARG A O 1
ATOM 837 N N . ASP A 1 103 ? 12.883 -5.523 -1.084 1 84 103 ASP A N 1
ATOM 838 C CA . ASP A 1 103 ? 12.812 -4.074 -0.933 1 84 103 ASP A CA 1
ATOM 839 C C . ASP A 1 103 ? 13.289 -3.641 0.45 1 84 103 ASP A C 1
ATOM 841 O O . ASP A 1 103 ? 13.227 -2.459 0.792 1 84 103 ASP A O 1
ATOM 845 N N . HIS A 1 104 ? 13.734 -4.473 1.295 1 77.88 104 HIS A N 1
ATOM 846 C CA . HIS A 1 104 ? 14.32 -4.258 2.613 1 77.88 104 HIS A CA 1
ATOM 847 C C . HIS A 1 104 ? 13.336 -3.547 3.541 1 77.88 104 HIS A C 1
ATOM 849 O O . HIS A 1 104 ? 13.734 -2.686 4.332 1 77.88 104 HIS A O 1
ATOM 855 N N . GLY A 1 105 ? 12.016 -3.65 3.312 1 81.5 105 GLY A N 1
ATOM 856 C CA . GLY A 1 105 ? 10.984 -3.229 4.246 1 81.5 105 GLY A CA 1
ATOM 857 C C . GLY A 1 105 ? 10.453 -1.839 3.957 1 81.5 105 GLY A C 1
ATOM 858 O O . GLY A 1 105 ? 9.492 -1.395 4.586 1 81.5 105 GLY A O 1
ATOM 859 N N . HIS A 1 106 ? 11.008 -1.184 2.945 1 89.56 106 HIS A N 1
ATOM 860 C CA . HIS A 1 106 ? 10.648 0.207 2.695 1 89.56 106 HIS A CA 1
ATOM 861 C C . HIS A 1 106 ? 9.227 0.319 2.146 1 89.56 106 HIS A C 1
ATOM 863 O O . HIS A 1 106 ? 8.523 1.296 2.418 1 89.56 106 HIS A O 1
ATOM 869 N N . ILE A 1 107 ? 8.75 -0.676 1.406 1 93 107 ILE A N 1
ATOM 870 C CA . ILE A 1 107 ? 7.398 -0.649 0.872 1 93 107 ILE A CA 1
ATOM 871 C C . ILE A 1 107 ? 6.391 -0.587 2.02 1 93 107 ILE A C 1
ATOM 873 O O . ILE A 1 107 ? 5.5 0.263 2.025 1 93 107 ILE A O 1
ATOM 877 N N . GLY A 1 108 ? 6.578 -1.441 3.004 1 91.19 108 GLY A N 1
ATOM 878 C CA . GLY A 1 108 ? 5.688 -1.47 4.152 1 91.19 108 GLY A CA 1
ATOM 879 C C . GLY A 1 108 ? 5.66 -0.16 4.918 1 91.19 108 GLY A C 1
ATOM 880 O O . GLY A 1 108 ? 4.59 0.326 5.289 1 91.19 108 GLY A O 1
ATOM 881 N N . GLU A 1 109 ? 6.801 0.386 5.141 1 92.44 109 GLU A N 1
ATOM 882 C CA . GLU A 1 109 ? 6.902 1.648 5.867 1 92.44 109 GLU A CA 1
ATOM 883 C C . GLU A 1 109 ? 6.207 2.777 5.113 1 92.44 109 GLU A C 1
ATOM 885 O O . GLU A 1 109 ? 5.52 3.604 5.719 1 92.44 109 GLU A O 1
ATOM 890 N N . LEU A 1 110 ? 6.414 2.797 3.854 1 95.5 110 LEU A N 1
ATOM 891 C CA . LEU A 1 110 ? 5.801 3.828 3.025 1 95.5 110 LEU A CA 1
ATOM 892 C C . LEU A 1 110 ? 4.281 3.684 3.016 1 95.5 110 LEU A C 1
ATOM 894 O O . LEU A 1 110 ? 3.559 4.68 3.092 1 95.5 110 LEU A O 1
ATOM 898 N N . MET A 1 111 ? 3.791 2.484 2.992 1 94 111 MET A N 1
ATOM 899 C CA . MET A 1 111 ? 2.352 2.24 3.033 1 94 111 MET A CA 1
ATOM 900 C C . MET A 1 111 ? 1.772 2.637 4.387 1 94 111 MET A C 1
ATOM 902 O O . MET A 1 111 ? 0.669 3.182 4.457 1 94 111 MET A O 1
ATOM 906 N N . GLU A 1 112 ? 2.506 2.371 5.363 1 92.94 112 GLU A N 1
ATOM 907 C CA . GLU A 1 112 ? 2.086 2.77 6.703 1 92.94 112 GLU A CA 1
ATOM 908 C C . GLU A 1 112 ? 2.02 4.289 6.832 1 92.94 112 GLU A C 1
ATOM 910 O O . GLU A 1 112 ? 1.106 4.824 7.465 1 92.94 112 GLU A O 1
ATOM 915 N N . GLU A 1 113 ? 3.047 4.91 6.32 1 95.38 113 GLU A N 1
ATOM 916 C CA . GLU A 1 113 ? 3.037 6.367 6.32 1 95.38 113 GLU A CA 1
ATOM 917 C C . GLU A 1 113 ? 1.806 6.914 5.602 1 95.38 113 GLU A C 1
ATOM 919 O O . GLU A 1 113 ? 1.155 7.84 6.086 1 95.38 113 GLU A O 1
ATOM 924 N N . ALA A 1 114 ? 1.485 6.332 4.457 1 95.56 114 ALA A N 1
ATOM 925 C CA . ALA A 1 114 ? 0.314 6.762 3.695 1 95.56 114 ALA A CA 1
ATOM 926 C C . ALA A 1 114 ? -0.965 6.562 4.504 1 95.56 114 ALA A C 1
ATOM 928 O O . ALA A 1 114 ? -1.836 7.438 4.52 1 95.56 114 ALA A O 1
ATOM 929 N N . GLU A 1 115 ? -1.076 5.445 5.141 1 93.62 115 GLU A N 1
ATOM 930 C CA . GLU A 1 115 ? -2.238 5.18 5.984 1 93.62 115 GLU A CA 1
ATOM 931 C C . GLU A 1 115 ? -2.326 6.176 7.133 1 93.62 115 GLU A C 1
ATOM 933 O O . GLU A 1 115 ? -3.406 6.68 7.445 1 93.62 115 GLU A O 1
ATOM 938 N N . ASN A 1 116 ? -1.198 6.406 7.738 1 95.38 116 ASN A N 1
ATOM 939 C CA . ASN A 1 116 ? -1.151 7.348 8.852 1 95.38 116 ASN A CA 1
ATOM 940 C C . ASN A 1 116 ? -1.585 8.742 8.414 1 95.38 116 ASN A C 1
ATOM 942 O O . ASN A 1 116 ? -2.361 9.406 9.109 1 95.38 116 ASN A O 1
ATOM 946 N N . GLU A 1 117 ? -1.126 9.133 7.301 1 95.44 117 GLU A N 1
ATOM 947 C CA . GLU A 1 117 ? -1.514 10.438 6.773 1 95.44 117 GLU A CA 1
ATOM 948 C C . GLU A 1 117 ? -3.006 10.484 6.457 1 95.44 117 GLU A C 1
ATOM 950 O O . GLU A 1 117 ? -3.66 11.508 6.668 1 95.44 117 GLU A O 1
ATOM 955 N N . ARG A 1 118 ? -3.443 9.445 5.895 1 94.19 118 ARG A N 1
ATOM 956 C CA . ARG A 1 118 ? -4.879 9.352 5.641 1 94.19 118 ARG A CA 1
ATOM 957 C C . ARG A 1 118 ? -5.672 9.477 6.938 1 94.19 118 ARG A C 1
ATOM 959 O O . ARG A 1 118 ? -6.711 10.141 6.973 1 94.19 118 ARG A O 1
ATOM 966 N N . MET A 1 119 ? -5.199 8.914 7.973 1 93.56 119 MET A N 1
ATOM 967 C CA . MET A 1 119 ? -5.875 9 9.266 1 93.56 119 MET A CA 1
ATOM 968 C C . MET A 1 119 ? -5.809 10.414 9.828 1 93.56 119 MET A C 1
ATOM 970 O O . MET A 1 119 ? -6.742 10.867 10.484 1 93.56 119 MET A O 1
ATOM 974 N N . HIS A 1 120 ? -4.652 11.109 9.617 1 94.25 120 HIS A N 1
ATOM 975 C CA . HIS A 1 120 ? -4.613 12.531 9.953 1 94.25 120 HIS A CA 1
ATOM 976 C C . HIS A 1 120 ? -5.75 13.289 9.281 1 94.25 120 HIS A C 1
ATOM 978 O O . HIS A 1 120 ? -6.484 14.031 9.938 1 94.25 120 HIS A O 1
ATOM 984 N N . LEU A 1 121 ? -5.91 13.07 8.031 1 91.25 121 LEU A N 1
ATOM 985 C CA . LEU A 1 121 ? -6.926 13.758 7.238 1 91.25 121 LEU A CA 1
ATOM 986 C C . LEU A 1 121 ? -8.32 13.469 7.777 1 91.25 121 LEU A C 1
ATOM 988 O O . LEU A 1 121 ? -9.102 14.398 8.023 1 91.25 121 LEU A O 1
ATOM 992 N N . LEU A 1 122 ? -8.641 12.211 7.992 1 90.19 122 LEU A N 1
ATOM 993 C CA . LEU A 1 122 ? -9.969 11.82 8.445 1 90.19 122 LEU A CA 1
ATOM 994 C C . LEU A 1 122 ? -10.258 12.383 9.836 1 90.19 122 LEU A C 1
ATOM 996 O O . LEU A 1 122 ? -11.398 12.742 10.141 1 90.19 122 LEU A O 1
ATOM 1000 N N . THR A 1 123 ? -9.25 12.438 10.617 1 91.69 123 THR A N 1
ATOM 1001 C CA . THR A 1 123 ? -9.391 12.992 11.961 1 91.69 123 THR A CA 1
ATOM 1002 C C . THR A 1 123 ? -9.742 14.477 11.898 1 91.69 123 THR A C 1
ATOM 1004 O O . THR A 1 123 ? -10.703 14.922 12.531 1 91.69 123 THR A O 1
ATOM 1007 N N . TRP A 1 124 ? -9.016 15.227 11.117 1 90.88 124 TRP A N 1
ATOM 1008 C CA . TRP A 1 124 ? -9.25 16.672 11.031 1 90.88 124 TRP A CA 1
ATOM 1009 C C . TRP A 1 124 ? -10.562 16.953 10.305 1 90.88 124 TRP A C 1
ATOM 1011 O O . TRP A 1 124 ? -11.25 17.938 10.625 1 90.88 124 TRP A O 1
ATOM 1021 N N . MET A 1 125 ? -10.922 16.156 9.383 1 86.44 125 MET A N 1
ATOM 1022 C CA . MET A 1 125 ? -12.188 16.328 8.68 1 86.44 125 MET A CA 1
ATOM 1023 C C . MET A 1 125 ? -13.367 16.172 9.633 1 86.44 125 MET A C 1
ATOM 1025 O O . MET A 1 125 ? -14.375 16.859 9.5 1 86.44 125 MET A O 1
ATOM 1029 N N . GLU A 1 126 ? -13.234 15.25 10.516 1 85.81 126 GLU A N 1
ATOM 1030 C CA . GLU A 1 126 ? -14.297 15.047 11.5 1 85.81 126 GLU A CA 1
ATOM 1031 C C . GLU A 1 126 ? -14.43 16.25 12.422 1 85.81 126 GLU A C 1
ATOM 1033 O O . GLU A 1 126 ? -15.531 16.562 12.891 1 85.81 126 GLU A O 1
ATOM 1038 N N . MET A 1 127 ? -13.398 16.938 12.586 1 85.88 127 MET A N 1
ATOM 1039 C CA . MET A 1 127 ? -13.398 18.062 13.508 1 85.88 127 MET A CA 1
ATOM 1040 C C . MET A 1 127 ? -13.797 19.359 12.805 1 85.88 127 MET A C 1
ATOM 1042 O O . MET A 1 127 ? -14.352 20.266 13.422 1 85.88 127 MET A O 1
ATOM 1046 N N . THR A 1 128 ? -13.484 19.531 11.57 1 81.25 128 THR A N 1
ATOM 1047 C CA . THR A 1 128 ? -13.688 20.797 10.875 1 81.25 128 THR A CA 1
ATOM 1048 C C . THR A 1 128 ? -14.922 20.734 9.984 1 81.25 128 THR A C 1
ATOM 1050 O O . THR A 1 128 ? -15.539 21.766 9.703 1 81.25 128 THR A O 1
ATOM 1053 N N . LYS A 1 129 ? -15.383 19.625 9.531 1 79 129 LYS A N 1
ATOM 1054 C CA . LYS A 1 129 ? -16.453 19.469 8.555 1 79 129 LYS A CA 1
ATOM 1055 C C . LYS A 1 129 ? -16.25 20.391 7.352 1 79 129 LYS A C 1
ATOM 1057 O O . LYS A 1 129 ? -16.906 21.422 7.227 1 79 129 LYS A O 1
ATOM 1062 N N . PRO A 1 130 ? -15.469 20.031 6.492 1 78.81 130 PRO A N 1
ATOM 1063 C CA . PRO A 1 130 ? -15.055 20.891 5.383 1 78.81 130 PRO A CA 1
ATOM 1064 C C . PRO A 1 130 ? -16.219 21.328 4.504 1 78.81 130 PRO A C 1
ATOM 1066 O O . PRO A 1 130 ? -17.172 20.562 4.316 1 78.81 130 PRO A O 1
ATOM 1069 N N . THR A 1 131 ? -16.078 22.594 4.004 1 80.38 131 THR A N 1
ATOM 1070 C CA . THR A 1 131 ? -17.062 23.141 3.08 1 80.38 131 THR A CA 1
ATOM 1071 C C . THR A 1 131 ? -16.906 22.531 1.694 1 80.38 131 THR A C 1
ATOM 1073 O O . THR A 1 131 ? -15.945 21.797 1.438 1 80.38 131 THR A O 1
ATOM 1076 N N . PHE A 1 132 ? -17.891 22.781 0.911 1 83.69 132 PHE A N 1
ATOM 1077 C CA . PHE A 1 132 ? -17.875 22.281 -0.458 1 83.69 132 PHE A CA 1
ATOM 1078 C C . PHE A 1 132 ? -16.641 22.797 -1.2 1 83.69 132 PHE A C 1
ATOM 1080 O O . PHE A 1 132 ? -15.992 22.031 -1.921 1 83.69 132 PHE A O 1
ATOM 1087 N N . LEU A 1 133 ? -16.391 24.062 -1.021 1 80.31 133 LEU A N 1
ATOM 1088 C CA . LEU A 1 133 ? -15.242 24.656 -1.686 1 80.31 133 LEU A CA 1
ATOM 1089 C C . LEU A 1 133 ? -13.945 23.984 -1.222 1 80.31 133 LEU A C 1
ATOM 1091 O O . LEU A 1 133 ? -13.055 23.719 -2.033 1 80.31 133 LEU A O 1
ATOM 1095 N N . GLU A 1 134 ? -13.859 23.703 -0.001 1 77.75 134 GLU A N 1
ATOM 1096 C CA . GLU A 1 134 ? -12.68 23.031 0.547 1 77.75 134 GLU A CA 1
ATOM 1097 C C . GLU A 1 134 ? -12.547 21.609 0.007 1 77.75 134 GLU A C 1
ATOM 1099 O O . GLU A 1 134 ? -11.438 21.141 -0.281 1 77.75 134 GLU A O 1
ATOM 1104 N N . ARG A 1 135 ? -13.633 21.062 -0.158 1 83.75 135 ARG A N 1
ATOM 1105 C CA . ARG A 1 135 ? -13.625 19.703 -0.721 1 83.75 135 ARG A CA 1
ATOM 1106 C C . ARG A 1 135 ? -13.125 19.719 -2.16 1 83.75 135 ARG A C 1
ATOM 1108 O O . ARG A 1 135 ? -12.383 18.812 -2.572 1 83.75 135 ARG A O 1
ATOM 1115 N N . MET A 1 136 ? -13.508 20.703 -2.889 1 87.31 136 MET A N 1
ATOM 1116 C CA . MET A 1 136 ? -13.047 20.844 -4.266 1 87.31 136 MET A CA 1
ATOM 1117 C C . MET A 1 136 ? -11.547 21.094 -4.312 1 87.31 136 MET A C 1
ATOM 1119 O O . MET A 1 136 ? -10.852 20.578 -5.195 1 87.31 136 MET A O 1
ATOM 1123 N N . LEU A 1 137 ? -11.133 21.844 -3.348 1 81.5 137 LEU A N 1
ATOM 1124 C CA . LEU A 1 137 ? -9.703 22.125 -3.273 1 81.5 137 LEU A CA 1
ATOM 1125 C C . LEU A 1 137 ? -8.914 20.859 -2.969 1 81.5 137 LEU A C 1
ATOM 1127 O O . LEU A 1 137 ? -7.832 20.656 -3.523 1 81.5 137 LEU A O 1
ATOM 1131 N N . VAL A 1 138 ? -9.445 20.109 -2.088 1 82.69 138 VAL A N 1
ATOM 1132 C CA . VAL A 1 138 ? -8.82 18.844 -1.715 1 82.69 138 VAL A CA 1
ATOM 1133 C C . VAL A 1 138 ? -8.711 17.938 -2.941 1 82.69 138 VAL A C 1
ATOM 1135 O O . VAL A 1 138 ? -7.645 17.375 -3.207 1 82.69 138 VAL A O 1
ATOM 1138 N N . VAL A 1 139 ? -9.766 17.859 -3.699 1 88.5 139 VAL A N 1
ATOM 1139 C CA . VAL A 1 139 ? -9.766 17.016 -4.887 1 88.5 139 VAL A CA 1
ATOM 1140 C C . VAL A 1 139 ? -8.766 17.562 -5.91 1 88.5 139 VAL A C 1
ATOM 1142 O O . VAL A 1 139 ? -7.984 16.797 -6.48 1 88.5 139 VAL A O 1
ATOM 1145 N N . GLY A 1 140 ? -8.852 18.844 -6.145 1 89.31 140 GLY A N 1
ATOM 1146 C CA . GLY A 1 140 ? -7.914 19.453 -7.074 1 89.31 140 GLY A CA 1
ATOM 1147 C C . GLY A 1 140 ? -6.465 19.266 -6.668 1 89.31 140 GLY A C 1
ATOM 1148 O O . GLY A 1 140 ? -5.617 18.938 -7.5 1 89.31 140 GLY A O 1
ATOM 1149 N N . ALA A 1 141 ? -6.188 19.484 -5.383 1 85.69 141 ALA A N 1
ATOM 1150 C CA . ALA A 1 141 ? -4.832 19.312 -4.859 1 85.69 141 ALA A CA 1
ATOM 1151 C C . ALA A 1 141 ? -4.371 17.875 -5.008 1 85.69 141 ALA A C 1
ATOM 1153 O O . ALA A 1 141 ? -3.217 17.609 -5.359 1 85.69 141 ALA A O 1
ATOM 1154 N N . GLN A 1 142 ? -5.246 16.984 -4.758 1 89.94 142 GLN A N 1
ATOM 1155 C CA . GLN A 1 142 ? -4.906 15.57 -4.867 1 89.94 142 GLN A CA 1
ATOM 1156 C C . GLN A 1 142 ? -4.547 15.203 -6.305 1 89.94 142 GLN A C 1
ATOM 1158 O O . GLN A 1 142 ? -3.521 14.555 -6.551 1 89.94 142 GLN A O 1
ATOM 1163 N N . VAL A 1 143 ? -5.398 15.516 -7.266 1 91.19 143 VAL A N 1
ATOM 1164 C CA . VAL A 1 143 ? -5.172 15.164 -8.664 1 91.19 143 VAL A CA 1
ATOM 1165 C C . VAL A 1 143 ? -3.887 15.82 -9.164 1 91.19 143 VAL A C 1
ATOM 1167 O O . VAL A 1 143 ? -3.047 15.164 -9.781 1 91.19 143 VAL A O 1
ATOM 1170 N N . GLY A 1 144 ? -3.793 17.094 -8.867 1 91.94 144 GLY A N 1
ATOM 1171 C CA . GLY A 1 144 ? -2.607 17.828 -9.289 1 91.94 144 GLY A CA 1
ATOM 1172 C C . GLY A 1 144 ? -1.329 17.297 -8.672 1 91.94 144 GLY A C 1
ATOM 1173 O O . GLY A 1 144 ? -0.37 16.984 -9.383 1 91.94 144 GLY A O 1
ATOM 1174 N N . PHE A 1 145 ? -1.273 17.125 -7.402 1 92 145 PHE A N 1
ATOM 1175 C CA . PHE A 1 145 ? -0.062 16.703 -6.707 1 92 145 PHE A CA 1
ATOM 1176 C C . PHE A 1 145 ? 0.274 15.25 -7.031 1 92 145 PHE A C 1
ATOM 1178 O O . PHE A 1 145 ? 1.446 14.898 -7.176 1 92 145 PHE A O 1
ATOM 1185 N N . THR A 1 146 ? -0.736 14.383 -7.047 1 94.88 146 THR A N 1
ATOM 1186 C CA . THR A 1 146 ? -0.479 12.984 -7.395 1 94.88 146 THR A CA 1
ATOM 1187 C C . THR A 1 146 ? 0.222 12.883 -8.742 1 94.88 146 THR A C 1
ATOM 1189 O O . THR A 1 146 ? 1.19 12.141 -8.891 1 94.88 146 THR A O 1
ATOM 1192 N N . SER A 1 147 ? -0.329 13.602 -9.742 1 95.31 147 SER A N 1
ATOM 1193 C CA . SER A 1 147 ? 0.279 13.594 -11.07 1 95.31 147 SER A CA 1
ATOM 1194 C C . SER A 1 147 ? 1.709 14.117 -11.031 1 95.31 147 SER A C 1
ATOM 1196 O O . SER A 1 147 ? 2.625 13.484 -11.555 1 95.31 147 SER A O 1
ATOM 1198 N N . PHE A 1 148 ? 1.902 15.266 -10.406 1 94 148 PHE A N 1
ATOM 1199 C CA . PHE A 1 148 ? 3.225 15.867 -10.289 1 94 148 PHE A CA 1
ATOM 1200 C C . PHE A 1 148 ? 4.191 14.914 -9.586 1 94 148 PHE A C 1
ATOM 1202 O O . PHE A 1 148 ? 5.277 14.641 -10.102 1 94 148 PHE A O 1
ATOM 1209 N N . TYR A 1 149 ? 3.785 14.375 -8.445 1 95.12 149 TYR A N 1
ATOM 1210 C CA . TYR A 1 149 ? 4.664 13.555 -7.621 1 95.12 149 TYR A CA 1
ATOM 1211 C C . TYR A 1 149 ? 5 12.242 -8.32 1 95.12 149 TYR A C 1
ATOM 1213 O O . TYR A 1 149 ? 6.133 11.766 -8.234 1 95.12 149 TYR A O 1
ATOM 1221 N N . THR A 1 150 ? 3.982 11.664 -8.969 1 96.31 150 THR A N 1
ATOM 1222 C CA . THR A 1 150 ? 4.227 10.422 -9.703 1 96.31 150 THR A CA 1
ATOM 1223 C C . THR A 1 150 ? 5.293 10.625 -10.773 1 96.31 150 THR A C 1
ATOM 1225 O O . THR A 1 150 ? 6.227 9.836 -10.883 1 96.31 150 THR A O 1
ATOM 1228 N N . MET A 1 151 ? 5.16 11.656 -11.508 1 96.38 151 MET A N 1
ATOM 1229 C CA . MET A 1 151 ? 6.137 11.945 -12.555 1 96.38 151 MET A CA 1
ATOM 1230 C C . MET A 1 151 ? 7.5 12.266 -11.953 1 96.38 151 MET A C 1
ATOM 1232 O O . MET A 1 151 ? 8.523 11.766 -12.43 1 96.38 151 MET A O 1
ATOM 1236 N N . ALA A 1 152 ? 7.539 13.062 -10.945 1 95.31 152 ALA A N 1
ATOM 1237 C CA . ALA A 1 152 ? 8.789 13.422 -10.281 1 95.31 152 ALA A CA 1
ATOM 1238 C C . ALA A 1 152 ? 9.484 12.188 -9.711 1 95.31 152 ALA A C 1
ATOM 1240 O O . ALA A 1 152 ? 10.703 12.062 -9.789 1 95.31 152 ALA A O 1
ATOM 1241 N N . TYR A 1 153 ? 8.703 11.289 -9.094 1 96.5 153 TYR A N 1
ATOM 1242 C CA . TYR A 1 153 ? 9.281 10.109 -8.461 1 96.5 153 TYR A CA 1
ATOM 1243 C C . TYR A 1 153 ? 9.914 9.188 -9.492 1 96.5 153 TYR A C 1
ATOM 1245 O O . TYR A 1 153 ? 10.938 8.555 -9.227 1 96.5 153 TYR A O 1
ATOM 1253 N N . LEU A 1 154 ? 9.281 9.094 -10.672 1 93.69 154 LEU A N 1
ATOM 1254 C CA . LEU A 1 154 ? 9.844 8.297 -11.758 1 93.69 154 LEU A CA 1
ATOM 1255 C C . LEU A 1 154 ? 11.195 8.844 -12.195 1 93.69 154 LEU A C 1
ATOM 1257 O O . LEU A 1 154 ? 12.086 8.078 -12.578 1 93.69 154 LEU A O 1
ATOM 1261 N N . LEU A 1 155 ? 11.359 10.078 -12.078 1 94.56 155 LEU A N 1
ATOM 1262 C CA . LEU A 1 155 ? 12.57 10.734 -12.562 1 94.56 155 LEU A CA 1
ATOM 1263 C C . LEU A 1 155 ? 13.648 10.758 -11.477 1 94.56 155 LEU A C 1
ATOM 1265 O O . LEU A 1 155 ? 14.828 10.531 -11.766 1 94.56 155 LEU A O 1
ATOM 1269 N N . ASN A 1 156 ? 13.234 11.086 -10.281 1 95.94 156 ASN A N 1
ATOM 1270 C CA . ASN A 1 156 ? 14.219 11.273 -9.219 1 95.94 156 ASN A CA 1
ATOM 1271 C C . ASN A 1 156 ? 13.617 11 -7.844 1 95.94 156 ASN A C 1
ATOM 1273 O O . ASN A 1 156 ? 13.219 11.93 -7.137 1 95.94 156 ASN A O 1
ATOM 1277 N N . PRO A 1 157 ? 13.664 9.703 -7.406 1 95.81 157 PRO A N 1
ATOM 1278 C CA . PRO A 1 157 ? 13.125 9.352 -6.094 1 95.81 157 PRO A CA 1
ATOM 1279 C C . PRO A 1 157 ? 13.82 10.086 -4.949 1 95.81 157 PRO A C 1
ATOM 1281 O O . PRO A 1 157 ? 13.18 10.422 -3.949 1 95.81 157 PRO A O 1
ATOM 1284 N N . ARG A 1 158 ? 15.094 10.328 -5.062 1 96 158 ARG A N 1
ATOM 1285 C CA . ARG A 1 158 ? 15.836 11.047 -4.035 1 96 158 ARG A CA 1
ATOM 1286 C C . ARG A 1 158 ? 15.242 12.43 -3.793 1 96 158 ARG A C 1
ATOM 1288 O O . ARG A 1 158 ? 14.984 12.812 -2.648 1 96 158 ARG A O 1
ATOM 1295 N N . PHE A 1 159 ? 15.039 13.18 -4.871 1 96.75 159 PHE A N 1
ATOM 1296 C CA . PHE A 1 159 ? 14.422 14.492 -4.809 1 96.75 159 PHE A CA 1
ATOM 1297 C C . PHE A 1 159 ? 13.07 14.422 -4.109 1 96.75 159 PHE A C 1
ATOM 1299 O O . PHE A 1 159 ? 12.758 15.266 -3.262 1 96.75 159 PHE A O 1
ATOM 1306 N N . CYS A 1 160 ? 12.266 13.453 -4.469 1 97.38 160 CYS A N 1
ATOM 1307 C CA . CYS A 1 160 ? 10.906 13.32 -3.947 1 97.38 160 CYS A CA 1
ATOM 1308 C C . CYS A 1 160 ? 10.922 13.062 -2.445 1 97.38 160 CYS A C 1
ATOM 1310 O O . CYS A 1 160 ? 10.164 13.688 -1.696 1 97.38 160 CYS A O 1
ATOM 1312 N N . HIS A 1 161 ? 11.766 12.172 -1.997 1 97.5 161 HIS A N 1
ATOM 1313 C CA . HIS A 1 161 ? 11.859 11.891 -0.568 1 97.5 161 HIS A CA 1
ATOM 1314 C C . HIS A 1 161 ? 12.344 13.109 0.203 1 97.5 161 HIS A C 1
ATOM 1316 O O . HIS A 1 161 ? 11.867 13.391 1.306 1 97.5 161 HIS A O 1
ATOM 1322 N N . ARG A 1 162 ? 13.273 13.852 -0.332 1 97.31 162 ARG A N 1
ATOM 1323 C CA . ARG A 1 162 ? 13.742 15.078 0.305 1 97.31 162 ARG A CA 1
ATOM 1324 C C . ARG A 1 162 ? 12.625 16.109 0.388 1 97.31 162 ARG A C 1
ATOM 1326 O O . ARG A 1 162 ? 12.453 16.766 1.419 1 97.31 162 ARG A O 1
ATOM 1333 N N . LEU A 1 163 ? 11.953 16.281 -0.707 1 96.69 163 LEU A N 1
ATOM 1334 C CA . LEU A 1 163 ? 10.82 17.188 -0.745 1 96.69 163 LEU A CA 1
ATOM 1335 C C . LEU A 1 163 ? 9.82 16.859 0.357 1 96.69 163 LEU A C 1
ATOM 1337 O O . LEU A 1 163 ? 9.367 17.75 1.081 1 96.69 163 LEU A O 1
ATOM 1341 N N . VAL A 1 164 ? 9.453 15.555 0.472 1 96.81 164 VAL A N 1
ATOM 1342 C CA . VAL A 1 164 ? 8.508 15.125 1.496 1 96.81 164 VAL A CA 1
ATOM 1343 C C . VAL A 1 164 ? 9.086 15.391 2.883 1 96.81 164 VAL A C 1
ATOM 1345 O O . VAL A 1 164 ? 8.359 15.781 3.803 1 96.81 164 VAL A O 1
ATOM 1348 N N . GLY A 1 165 ? 10.43 15.141 3.037 1 96.12 165 GLY A N 1
ATOM 1349 C CA . GLY A 1 165 ? 11.07 15.492 4.297 1 96.12 165 GLY A CA 1
ATOM 1350 C C . GLY A 1 165 ? 10.828 16.938 4.707 1 96.12 165 GLY A C 1
ATOM 1351 O O . GLY A 1 165 ? 10.469 17.203 5.852 1 96.12 165 GLY A O 1
ATOM 1352 N N . TYR A 1 166 ? 10.984 17.828 3.803 1 94 166 TYR A N 1
ATOM 1353 C CA . TYR A 1 166 ? 10.773 19.234 4.082 1 94 166 TYR A CA 1
ATOM 1354 C C . TYR A 1 166 ? 9.297 19.531 4.328 1 94 166 TYR A C 1
ATOM 1356 O O . TYR A 1 166 ? 8.953 20.391 5.141 1 94 166 TYR A O 1
ATOM 1364 N N . LEU A 1 167 ? 8.453 18.891 3.607 1 93.06 167 LEU A N 1
ATOM 1365 C CA . LEU A 1 167 ? 7.02 19.016 3.84 1 93.06 167 LEU A CA 1
ATOM 1366 C C . LEU A 1 167 ? 6.668 18.656 5.277 1 93.06 167 LEU A C 1
ATOM 1368 O O . LEU A 1 167 ? 5.91 19.375 5.938 1 93.06 167 LEU A O 1
ATOM 1372 N N . GLU A 1 168 ? 7.238 17.562 5.75 1 93.44 168 GLU A N 1
ATOM 1373 C CA . GLU A 1 168 ? 6.961 17.125 7.109 1 93.44 168 GLU A CA 1
ATOM 1374 C C . GLU A 1 168 ? 7.539 18.078 8.141 1 93.44 168 GLU A C 1
ATOM 1376 O O . GLU A 1 168 ? 6.969 18.266 9.219 1 93.44 168 GLU A O 1
ATOM 1381 N N . GLU A 1 169 ? 8.688 18.703 7.797 1 91.12 169 GLU A N 1
ATOM 1382 C CA . GLU A 1 169 ? 9.211 19.734 8.68 1 91.12 169 GLU A CA 1
ATOM 1383 C C . GLU A 1 169 ? 8.203 20.875 8.852 1 91.12 169 GLU A C 1
ATOM 1385 O O . GLU A 1 169 ? 7.988 21.359 9.961 1 91.12 169 GLU A O 1
ATOM 1390 N N . GLU A 1 170 ? 7.664 21.266 7.707 1 87.88 170 GLU A N 1
ATOM 1391 C CA . GLU A 1 170 ? 6.641 22.297 7.766 1 87.88 170 GLU A CA 1
ATOM 1392 C C . GLU A 1 170 ? 5.438 21.828 8.586 1 87.88 170 GLU A C 1
ATOM 1394 O O . GLU A 1 170 ? 4.836 22.625 9.312 1 87.88 170 GLU A O 1
ATOM 1399 N N . ALA A 1 171 ? 5.074 20.609 8.453 1 91 171 ALA A N 1
ATOM 1400 C CA . ALA A 1 171 ? 3.959 20.062 9.219 1 91 171 ALA A CA 1
ATOM 1401 C C . ALA A 1 171 ? 4.258 20.094 10.719 1 91 171 ALA A C 1
ATOM 1403 O O . ALA A 1 171 ? 3.393 20.438 11.523 1 91 171 ALA A O 1
ATOM 1404 N N . VAL A 1 172 ? 5.445 19.719 11.07 1 90.25 172 VAL A N 1
ATOM 1405 C CA . VAL A 1 172 ? 5.84 19.75 12.469 1 90.25 172 VAL A CA 1
ATOM 1406 C C . VAL A 1 172 ? 5.727 21.172 13.016 1 90.25 172 VAL A C 1
ATOM 1408 O O . VAL A 1 172 ? 5.195 21.391 14.109 1 90.25 172 VAL A O 1
ATOM 1411 N N . ALA A 1 173 ? 6.215 22.125 12.258 1 86 173 ALA A N 1
ATOM 1412 C CA . ALA A 1 173 ? 6.129 23.531 12.672 1 86 173 ALA A CA 1
ATOM 1413 C C . ALA A 1 173 ? 4.676 23.969 12.805 1 86 173 ALA A C 1
ATOM 1415 O O . ALA A 1 173 ? 4.312 24.625 13.789 1 86 173 ALA A O 1
ATOM 1416 N N . ALA A 1 174 ? 3.869 23.641 11.867 1 85.69 174 ALA A N 1
ATOM 1417 C CA . ALA A 1 174 ? 2.459 24.031 11.875 1 85.69 174 ALA A CA 1
ATOM 1418 C C . ALA A 1 174 ? 1.743 23.438 13.086 1 85.69 174 ALA A C 1
ATOM 1420 O O . ALA A 1 174 ? 0.971 24.125 13.758 1 85.69 174 ALA A O 1
ATOM 1421 N N . TYR A 1 175 ? 1.982 22.219 13.367 1 90.06 175 TYR A N 1
ATOM 1422 C CA . TYR A 1 175 ? 1.312 21.578 14.492 1 90.06 175 TYR A CA 1
ATOM 1423 C C . TYR A 1 175 ? 1.848 22.109 15.812 1 90.06 175 TYR A C 1
ATOM 1425 O O . TYR A 1 175 ? 1.134 22.109 16.828 1 90.06 175 TYR A O 1
ATOM 1433 N N . SER A 1 176 ? 3.123 22.547 15.812 1 88.56 176 SER A N 1
ATOM 1434 C CA . SER A 1 176 ? 3.645 23.219 17 1 88.56 176 SER A CA 1
ATOM 1435 C C . SER A 1 176 ? 2.924 24.531 17.25 1 88.56 176 SER A C 1
ATOM 1437 O O . SER A 1 176 ? 2.564 24.844 18.391 1 88.56 176 SER A O 1
ATOM 1439 N N . GLU A 1 177 ? 2.707 25.234 16.203 1 87 177 GLU A N 1
ATOM 1440 C CA . GLU A 1 177 ? 1.945 26.469 16.328 1 87 177 GLU A CA 1
ATOM 1441 C C . GLU A 1 177 ? 0.508 26.188 16.75 1 87 177 GLU A C 1
ATOM 1443 O O . GLU A 1 177 ? -0.07 26.953 17.531 1 87 177 GLU A O 1
ATOM 1448 N N . PHE A 1 178 ? -0.037 25.172 16.234 1 88.12 178 PHE A N 1
ATOM 1449 C CA . PHE A 1 178 ? -1.384 24.766 16.609 1 88.12 178 PHE A CA 1
ATOM 1450 C C . PHE A 1 178 ? -1.463 24.453 18.094 1 88.12 178 PHE A C 1
ATOM 1452 O O . PHE A 1 178 ? -2.402 24.875 18.781 1 88.12 178 PHE A O 1
ATOM 1459 N N . LEU A 1 179 ? -0.526 23.812 18.594 1 90.31 179 LEU A N 1
ATOM 1460 C CA . LEU A 1 179 ? -0.463 23.469 20 1 90.31 179 LEU A CA 1
ATOM 1461 C C . LEU A 1 179 ? -0.356 24.734 20.859 1 90.31 179 LEU A C 1
ATOM 1463 O O . LEU A 1 179 ? -1.021 24.844 21.891 1 90.31 179 LEU A O 1
ATOM 1467 N N . GLU A 1 180 ? 0.444 25.625 20.422 1 90.06 180 GLU A N 1
ATOM 1468 C CA . GLU A 1 180 ? 0.594 26.891 21.141 1 90.06 180 GLU A CA 1
ATOM 1469 C C . GLU A 1 180 ? -0.72 27.656 21.172 1 90.06 180 GLU A C 1
ATOM 1471 O O . GLU A 1 180 ? -1.061 28.266 22.188 1 90.06 180 GLU A O 1
ATOM 1476 N N . ALA A 1 181 ? -1.404 27.625 20.094 1 89.69 181 ALA A N 1
ATOM 1477 C CA . ALA A 1 181 ? -2.689 28.312 20.016 1 89.69 181 ALA A CA 1
ATOM 1478 C C . ALA A 1 181 ? -3.701 27.703 20.984 1 89.69 181 ALA A C 1
ATOM 1480 O O . ALA A 1 181 ? -4.492 28.422 21.594 1 89.69 181 ALA A O 1
ATOM 1481 N N . ILE A 1 182 ? -3.711 26.453 21.094 1 92.12 182 ILE A N 1
ATOM 1482 C CA . ILE A 1 182 ? -4.598 25.766 22.047 1 92.12 182 ILE A CA 1
ATOM 1483 C C . ILE A 1 182 ? -4.207 26.141 23.469 1 92.12 182 ILE A C 1
ATOM 1485 O O . ILE A 1 182 ? -5.062 26.484 24.297 1 92.12 182 ILE A O 1
ATOM 1489 N N . ASP A 1 183 ? -2.941 26.156 23.734 1 93.62 183 ASP A N 1
ATOM 1490 C CA . ASP A 1 183 ? -2.426 26.406 25.078 1 93.62 183 ASP A CA 1
ATOM 1491 C C . ASP A 1 183 ? -2.693 27.844 25.516 1 93.62 183 ASP A C 1
ATOM 1493 O O . ASP A 1 183 ? -2.92 28.109 26.703 1 93.62 183 ASP A O 1
ATOM 1497 N N . LYS A 1 184 ? -2.715 28.688 24.562 1 93.44 184 LYS A N 1
ATOM 1498 C CA . LYS A 1 184 ? -2.982 30.109 24.828 1 93.44 184 LYS A CA 1
ATOM 1499 C C . LYS A 1 184 ? -4.48 30.375 24.938 1 93.44 184 LYS A C 1
ATOM 1501 O O . LYS A 1 184 ? -4.898 31.453 25.359 1 93.44 184 LYS A O 1
ATOM 1506 N N . GLY A 1 185 ? -5.285 29.438 24.484 1 92.69 185 GLY A N 1
ATOM 1507 C CA . GLY A 1 185 ? -6.73 29.594 24.562 1 92.69 185 GLY A CA 1
ATOM 1508 C C . GLY A 1 185 ? -7.332 30.188 23.312 1 92.69 185 GLY A C 1
ATOM 1509 O O . GLY A 1 185 ? -8.539 30.453 23.25 1 92.69 185 GLY A O 1
ATOM 1510 N N . ASP A 1 186 ? -6.543 30.469 22.344 1 89.75 186 ASP A N 1
ATOM 1511 C CA . ASP A 1 186 ? -7.031 31.031 21.094 1 89.75 186 ASP A CA 1
ATOM 1512 C C . ASP A 1 186 ? -7.938 30.047 20.359 1 89.75 186 ASP A C 1
ATOM 1514 O O . ASP A 1 186 ? -8.82 30.438 19.594 1 89.75 186 ASP A O 1
ATOM 1518 N N . ILE A 1 187 ? -7.648 28.719 20.547 1 88.56 187 ILE A N 1
ATOM 1519 C CA . ILE A 1 187 ? -8.461 27.641 20 1 88.56 187 ILE A CA 1
ATOM 1520 C C . ILE A 1 187 ? -9 26.781 21.125 1 88.56 187 ILE A C 1
ATOM 1522 O O . ILE A 1 187 ? -8.234 26.297 21.969 1 88.56 187 ILE A O 1
ATOM 1526 N N . PRO A 1 188 ? -10.328 26.656 21.109 1 92.19 188 PRO A N 1
ATOM 1527 C CA . PRO A 1 188 ? -10.891 25.828 22.172 1 92.19 188 PRO A CA 1
ATOM 1528 C C . PRO A 1 188 ? -10.406 24.375 22.125 1 92.19 188 PRO A C 1
ATOM 1530 O O . PRO A 1 188 ? -10.312 23.797 21.047 1 92.19 188 PRO A O 1
ATOM 1533 N N . ASN A 1 189 ? -10.055 23.828 23.266 1 94.69 189 ASN A N 1
ATOM 1534 C CA . ASN A 1 189 ? -9.586 22.453 23.375 1 94.69 189 ASN A CA 1
ATOM 1535 C C . ASN A 1 189 ? -10.742 21.469 23.516 1 94.69 189 ASN A C 1
ATOM 1537 O O . ASN A 1 189 ? -11.016 20.969 24.609 1 94.69 189 ASN A O 1
ATOM 1541 N N . CYS A 1 190 ? -11.336 21.062 22.469 1 93.88 190 CYS A N 1
ATOM 1542 C CA . CYS A 1 190 ? -12.508 20.203 22.438 1 93.88 190 CYS A CA 1
ATOM 1543 C C . CYS A 1 190 ? -12.117 18.75 22.641 1 93.88 190 CYS A C 1
ATOM 1545 O O . CYS A 1 190 ? -10.93 18.422 22.672 1 93.88 190 CYS A O 1
ATOM 1547 N N . LYS A 1 191 ? -13.117 17.969 22.812 1 95.62 191 LYS A N 1
ATOM 1548 C CA . LYS A 1 191 ? -12.914 16.531 22.953 1 95.62 191 LYS A CA 1
ATOM 1549 C C . LYS A 1 191 ? -12.344 15.93 21.656 1 95.62 191 LYS A C 1
ATOM 1551 O O . LYS A 1 191 ? -12.719 16.344 20.562 1 95.62 191 LYS A O 1
ATOM 1556 N N . ALA A 1 192 ? -11.453 14.969 21.797 1 95.69 192 ALA A N 1
ATOM 1557 C CA . ALA A 1 192 ? -10.883 14.273 20.641 1 95.69 192 ALA A CA 1
ATOM 1558 C C . ALA A 1 192 ? -11.953 13.477 19.906 1 95.69 192 ALA A C 1
ATOM 1560 O O . ALA A 1 192 ? -12.828 12.867 20.531 1 95.69 192 ALA A O 1
ATOM 1561 N N . PRO A 1 193 ? -11.914 13.469 18.656 1 93.94 193 PRO A N 1
ATOM 1562 C CA . PRO A 1 193 ? -12.867 12.641 17.906 1 93.94 193 PRO A CA 1
ATOM 1563 C C . PRO A 1 193 ? -12.648 11.148 18.141 1 93.94 193 PRO A C 1
ATOM 1565 O O . PRO A 1 193 ? -11.523 10.711 18.391 1 93.94 193 PRO A O 1
ATOM 1568 N N . GLU A 1 194 ? -13.695 10.32 17.953 1 92.06 194 GLU A N 1
ATOM 1569 C CA . GLU A 1 194 ? -13.664 8.875 18.203 1 92.06 194 GLU A CA 1
ATOM 1570 C C . GLU A 1 194 ? -12.641 8.188 17.297 1 92.06 194 GLU A C 1
ATOM 1572 O O . GLU A 1 194 ? -11.969 7.246 17.734 1 92.06 194 GLU A O 1
ATOM 1577 N N . ILE A 1 195 ? -12.578 8.672 16.094 1 90.25 195 ILE A N 1
ATOM 1578 C CA . ILE A 1 195 ? -11.664 8.062 15.141 1 90.25 195 ILE A CA 1
ATOM 1579 C C . ILE A 1 195 ? -10.227 8.18 15.648 1 90.25 195 ILE A C 1
ATOM 1581 O O . ILE A 1 195 ? -9.438 7.242 15.523 1 90.25 195 ILE A O 1
ATOM 1585 N N . ALA A 1 196 ? -9.852 9.289 16.203 1 92.94 196 ALA A N 1
ATOM 1586 C CA . ALA A 1 196 ? -8.508 9.492 16.734 1 92.94 196 ALA A CA 1
ATOM 1587 C C . ALA A 1 196 ? -8.266 8.625 17.969 1 92.94 196 ALA A C 1
ATOM 1589 O O . ALA A 1 196 ? -7.203 8.016 18.094 1 92.94 196 ALA A O 1
ATOM 1590 N N . ILE A 1 197 ? -9.258 8.578 18.875 1 92.94 197 ILE A N 1
ATOM 1591 C CA . ILE A 1 197 ? -9.148 7.789 20.094 1 92.94 197 ILE A CA 1
ATOM 1592 C C . ILE A 1 197 ? -8.883 6.328 19.75 1 92.94 197 ILE A C 1
ATOM 1594 O O . ILE A 1 197 ? -7.984 5.703 20.312 1 92.94 197 ILE A O 1
ATOM 1598 N N . LYS A 1 198 ? -9.578 5.848 18.781 1 89.12 198 LYS A N 1
ATOM 1599 C CA . LYS A 1 198 ? -9.453 4.449 18.391 1 89.12 198 LYS A CA 1
ATOM 1600 C C . LYS A 1 198 ? -8.141 4.195 17.656 1 89.12 198 LYS A C 1
ATOM 1602 O O . LYS A 1 198 ? -7.445 3.223 17.938 1 89.12 198 LYS A O 1
ATOM 1607 N N . TYR A 1 199 ? -7.812 5.086 16.766 1 89.31 199 TYR A N 1
ATOM 1608 C CA . TYR A 1 199 ? -6.637 4.852 15.93 1 89.31 199 TYR A CA 1
ATOM 1609 C C . TYR A 1 199 ? -5.359 4.93 16.75 1 89.31 199 TYR A C 1
ATOM 1611 O O . TYR A 1 199 ? -4.473 4.082 16.609 1 89.31 199 TYR A O 1
ATOM 1619 N N . TRP A 1 200 ? -5.273 5.914 17.562 1 91.62 200 TRP A N 1
ATOM 1620 C CA . TRP A 1 200 ? -4.051 6.109 18.344 1 91.62 200 TRP A CA 1
ATOM 1621 C C . TRP A 1 200 ? -4.176 5.496 19.734 1 91.62 200 TRP A C 1
ATOM 1623 O O . TRP A 1 200 ? -3.291 5.66 20.562 1 91.62 200 TRP A O 1
ATOM 1633 N N . ASN A 1 201 ? -5.289 4.816 19.953 1 90.31 201 ASN A N 1
ATOM 1634 C CA . ASN A 1 201 ? -5.551 4.207 21.25 1 90.31 201 ASN A CA 1
ATOM 1635 C C . ASN A 1 201 ? -5.391 5.219 22.391 1 90.31 201 ASN A C 1
ATOM 1637 O O . ASN A 1 201 ? -4.672 4.965 23.359 1 90.31 201 ASN A O 1
ATOM 1641 N N . LEU A 1 202 ? -5.988 6.355 22.219 1 91 202 LEU A N 1
ATOM 1642 C CA . LEU A 1 202 ? -5.957 7.406 23.234 1 91 202 LEU A CA 1
ATOM 1643 C C . LEU A 1 202 ? -6.965 7.121 24.344 1 91 202 LEU A C 1
ATOM 1645 O O . LEU A 1 202 ? -7.875 6.305 24.172 1 91 202 LEU A O 1
ATOM 1649 N N . LYS A 1 203 ? -6.758 7.766 25.484 1 92.75 203 LYS A N 1
ATOM 1650 C CA . LYS A 1 203 ? -7.766 7.68 26.547 1 92.75 203 LYS A CA 1
ATOM 1651 C C . LYS A 1 203 ? -9.094 8.273 26.078 1 92.75 203 LYS A C 1
ATOM 1653 O O . LYS A 1 203 ? -9.117 9.242 25.328 1 92.75 203 LYS A O 1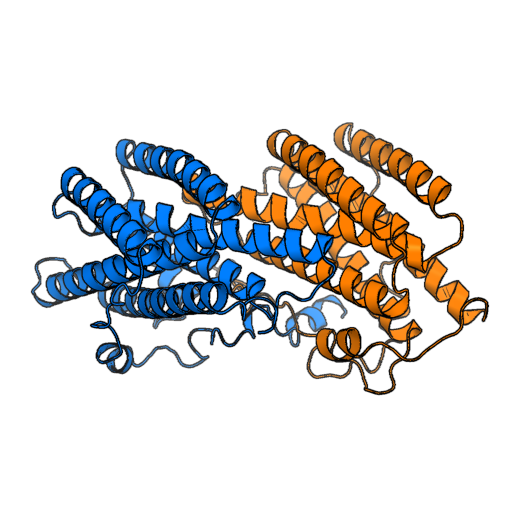
ATOM 1658 N N . PRO A 1 204 ? -10.172 7.73 26.578 1 93 204 PRO A N 1
ATOM 1659 C CA . PRO A 1 204 ? -11.492 8.211 26.156 1 93 204 PRO A CA 1
ATOM 1660 C C . PRO A 1 204 ? -11.695 9.695 26.438 1 93 204 PRO A C 1
ATOM 1662 O O . PRO A 1 204 ? -12.438 10.367 25.719 1 93 204 PRO A O 1
ATOM 1665 N N . GLU A 1 205 ? -11 10.211 27.375 1 95.62 205 GLU A N 1
ATOM 1666 C CA . GLU A 1 205 ? -11.188 11.602 27.781 1 95.62 205 GLU A CA 1
ATOM 1667 C C . GLU A 1 205 ? -10.195 12.516 27.062 1 95.62 205 GLU A C 1
ATOM 1669 O O . GLU A 1 205 ? -10.109 13.711 27.375 1 95.62 205 GLU A O 1
ATOM 1674 N N . SER A 1 206 ? -9.531 11.977 26.109 1 95.31 206 SER A N 1
ATOM 1675 C CA . SER A 1 206 ? -8.508 12.766 25.422 1 95.31 206 SER A CA 1
ATOM 1676 C C . SER A 1 206 ? -9.133 13.953 24.688 1 95.31 206 SER A C 1
ATOM 1678 O O . SER A 1 206 ? -10.312 13.922 24.344 1 95.31 206 SER A O 1
ATOM 1680 N N . THR A 1 207 ? -8.273 14.945 24.5 1 96.19 207 THR A N 1
ATOM 1681 C CA . THR A 1 207 ? -8.719 16.203 23.906 1 96.19 207 THR A CA 1
ATOM 1682 C C . THR A 1 207 ? -8.047 16.422 22.562 1 96.19 207 THR A C 1
ATOM 1684 O O . THR A 1 207 ? -7.188 15.648 22.156 1 96.19 207 THR A O 1
ATOM 1687 N N . MET A 1 208 ? -8.469 17.5 21.938 1 94.5 208 MET A N 1
ATOM 1688 C CA . MET A 1 208 ? -7.852 17.891 20.672 1 94.5 208 MET A CA 1
ATOM 1689 C C . MET A 1 208 ? -6.355 18.125 20.859 1 94.5 208 MET A C 1
ATOM 1691 O O . MET A 1 208 ? -5.562 17.766 19.984 1 94.5 208 MET A O 1
ATOM 1695 N N . ARG A 1 209 ? -6.031 18.734 21.906 1 94.69 209 ARG A N 1
ATOM 1696 C CA . ARG A 1 209 ? -4.621 18.953 22.203 1 94.69 209 ARG A CA 1
ATOM 1697 C C . ARG A 1 209 ? -3.838 17.641 22.156 1 94.69 209 ARG A C 1
ATOM 1699 O O . ARG A 1 209 ? -2.744 17.578 21.594 1 94.69 209 ARG A O 1
ATOM 1706 N N . ASP A 1 210 ? -4.387 16.625 22.766 1 94.56 210 ASP A N 1
ATOM 1707 C CA . ASP A 1 210 ? -3.748 15.32 22.766 1 94.56 210 ASP A CA 1
ATOM 1708 C C . ASP A 1 210 ? -3.578 14.789 21.328 1 94.56 210 ASP A C 1
ATOM 1710 O O . ASP A 1 210 ? -2.555 14.188 21.016 1 94.56 210 ASP A O 1
ATOM 1714 N N . VAL A 1 211 ? -4.566 15.016 20.516 1 94.38 211 VAL A N 1
ATOM 1715 C CA . VAL A 1 211 ? -4.516 14.578 19.125 1 94.38 211 VAL A CA 1
ATOM 1716 C C . VAL A 1 211 ? -3.398 15.312 18.391 1 94.38 211 VAL A C 1
ATOM 1718 O O . VAL A 1 211 ? -2.621 14.695 17.656 1 94.38 211 VAL A O 1
ATOM 1721 N N . VAL A 1 212 ? -3.293 16.562 18.625 1 93.12 212 VAL A N 1
ATOM 1722 C CA . VAL A 1 212 ? -2.271 17.359 17.969 1 93.12 212 VAL A CA 1
ATOM 1723 C C . VAL A 1 212 ? -0.883 16.875 18.375 1 93.12 212 VAL A C 1
ATOM 1725 O O . VAL A 1 212 ? 0.031 16.828 17.547 1 93.12 212 VAL A O 1
ATOM 1728 N N . VAL A 1 213 ? -0.741 16.484 19.562 1 92.69 213 VAL A N 1
ATOM 1729 C CA . VAL A 1 213 ? 0.546 16.016 20.078 1 92.69 213 VAL A CA 1
ATOM 1730 C C . VAL A 1 213 ? 0.951 14.734 19.359 1 92.69 213 VAL A C 1
ATOM 1732 O O . VAL A 1 213 ? 2.088 14.602 18.891 1 92.69 213 VAL A O 1
ATOM 1735 N N . VAL A 1 214 ? 0.056 13.805 19.25 1 92.44 214 VAL A N 1
ATOM 1736 C CA . VAL A 1 214 ? 0.4 12.523 18.625 1 92.44 214 VAL A CA 1
ATOM 1737 C C . VAL A 1 214 ? 0.605 12.711 17.125 1 92.44 214 VAL A C 1
ATOM 1739 O O . VAL A 1 214 ? 1.471 12.07 16.531 1 92.44 214 VAL A O 1
ATOM 1742 N N . VAL A 1 215 ? -0.204 13.547 16.516 1 93.38 215 VAL A N 1
ATOM 1743 C CA . VAL A 1 215 ? -0.047 13.812 15.086 1 93.38 215 VAL A CA 1
ATOM 1744 C C . VAL A 1 215 ? 1.31 14.469 14.828 1 93.38 215 VAL A C 1
ATOM 1746 O O . VAL A 1 215 ? 1.998 14.117 13.867 1 93.38 215 VAL A O 1
ATOM 1749 N N . ARG A 1 216 ? 1.666 15.406 15.656 1 92.31 216 ARG A N 1
ATOM 1750 C CA . ARG A 1 216 ? 2.965 16.062 15.508 1 92.31 216 ARG A CA 1
ATOM 1751 C C . ARG A 1 216 ? 4.098 15.039 15.625 1 92.31 216 ARG A C 1
ATOM 1753 O O . ARG A 1 216 ? 5.09 15.125 14.898 1 92.31 216 ARG A O 1
ATOM 1760 N N . ALA A 1 217 ? 3.977 14.133 16.547 1 91.25 217 ALA A N 1
ATOM 1761 C CA . ALA A 1 217 ? 4.973 13.07 16.703 1 91.25 217 ALA A CA 1
ATOM 1762 C C . ALA A 1 217 ? 5.07 12.227 15.445 1 91.25 217 ALA A C 1
ATOM 1764 O O . ALA A 1 217 ? 6.168 11.852 15.023 1 91.25 217 ALA A O 1
ATOM 1765 N N . ASP A 1 218 ? 3.949 11.898 14.867 1 93.5 218 ASP A N 1
ATOM 1766 C CA . ASP A 1 218 ? 3.939 11.18 13.602 1 93.5 218 ASP A CA 1
ATOM 1767 C C . ASP A 1 218 ? 4.727 11.93 12.531 1 93.5 218 ASP A C 1
ATOM 1769 O O . ASP A 1 218 ? 5.512 11.336 11.789 1 93.5 218 ASP A O 1
ATOM 1773 N N . GLU A 1 219 ? 4.473 13.219 12.516 1 93.06 219 GLU A N 1
ATOM 1774 C CA . GLU A 1 219 ? 5.129 14.039 11.508 1 93.06 219 GLU A CA 1
ATOM 1775 C C . GLU A 1 219 ? 6.648 14.016 11.672 1 93.06 219 GLU A C 1
ATOM 1777 O O . GLU A 1 219 ? 7.387 14.055 10.688 1 93.06 219 GLU A O 1
ATOM 1782 N N . CYS A 1 220 ? 7.082 14.016 12.875 1 91.06 220 CYS A N 1
ATOM 1783 C CA . CYS A 1 220 ? 8.516 13.922 13.133 1 91.06 220 CYS A CA 1
ATOM 1784 C C . CYS A 1 220 ? 9.086 12.633 12.555 1 91.06 220 CYS A C 1
ATOM 1786 O O . CYS A 1 220 ? 10.164 12.641 11.953 1 91.06 220 CYS A O 1
ATOM 1788 N N . MET A 1 221 ? 8.367 11.594 12.758 1 92.12 221 MET A N 1
ATOM 1789 C CA . MET A 1 221 ? 8.812 10.305 12.242 1 92.12 221 MET A CA 1
ATOM 1790 C C . MET A 1 221 ? 8.852 10.312 10.719 1 92.12 221 MET A C 1
ATOM 1792 O O . MET A 1 221 ? 9.797 9.797 10.109 1 92.12 221 MET A O 1
ATOM 1796 N N . HIS A 1 222 ? 7.816 10.82 10.117 1 95.5 222 HIS A N 1
ATOM 1797 C CA . HIS A 1 222 ? 7.789 10.914 8.664 1 95.5 222 HIS A CA 1
ATOM 1798 C C . HIS A 1 222 ? 8.953 11.75 8.141 1 95.5 222 HIS A C 1
ATOM 1800 O O . HIS A 1 222 ? 9.594 11.391 7.152 1 95.5 222 HIS A O 1
ATOM 1806 N N . ARG A 1 223 ? 9.172 12.898 8.805 1 94.44 223 ARG A N 1
ATOM 1807 C CA . ARG A 1 223 ? 10.281 13.773 8.461 1 94.44 223 ARG A CA 1
ATOM 1808 C C . ARG A 1 223 ? 11.602 13.008 8.453 1 94.44 223 ARG A C 1
ATOM 1810 O O . ARG A 1 223 ? 12.32 13 7.453 1 94.44 223 ARG A O 1
ATOM 1817 N N . ASP A 1 224 ? 11.906 12.352 9.531 1 92.25 224 ASP A N 1
ATOM 1818 C CA . ASP A 1 224 ? 13.172 11.633 9.688 1 92.25 224 ASP A CA 1
ATOM 1819 C C . ASP A 1 224 ? 13.289 10.5 8.672 1 92.25 224 ASP A C 1
ATOM 1821 O O . ASP A 1 224 ? 14.352 10.297 8.078 1 92.25 224 ASP A O 1
ATOM 1825 N N . TYR A 1 225 ? 12.227 9.805 8.469 1 93.38 225 TYR A N 1
ATOM 1826 C CA . TYR A 1 225 ? 12.234 8.688 7.535 1 93.38 225 TYR A CA 1
ATOM 1827 C C . TYR A 1 225 ? 12.539 9.156 6.121 1 93.38 225 TYR A C 1
ATOM 1829 O O . TYR A 1 225 ? 13.391 8.578 5.438 1 93.38 225 TYR A O 1
ATOM 1837 N N . ASN A 1 226 ? 11.836 10.164 5.699 1 96.31 226 ASN A N 1
ATOM 1838 C CA . ASN A 1 226 ? 11.992 10.609 4.316 1 96.31 226 ASN A CA 1
ATOM 1839 C C . ASN A 1 226 ? 13.359 11.25 4.086 1 96.31 226 ASN A C 1
ATOM 1841 O O . ASN A 1 226 ? 13.961 11.078 3.027 1 96.31 226 ASN A O 1
ATOM 1845 N N . HIS A 1 227 ? 13.852 12.016 5.02 1 94.94 227 HIS A N 1
ATOM 1846 C CA . HIS A 1 227 ? 15.219 12.523 4.875 1 94.94 227 HIS A CA 1
ATOM 1847 C C . HIS A 1 227 ? 16.219 11.375 4.793 1 94.94 227 HIS A C 1
ATOM 1849 O O . HIS A 1 227 ? 17.156 11.422 3.994 1 94.94 227 HIS A O 1
ATOM 1855 N N . ASP A 1 228 ? 16.031 10.375 5.621 1 93.06 228 ASP A N 1
ATOM 1856 C CA . ASP A 1 228 ? 16.906 9.203 5.586 1 93.06 228 ASP A CA 1
ATOM 1857 C C . ASP A 1 228 ? 16.812 8.492 4.234 1 93.06 228 ASP A C 1
ATOM 1859 O O . ASP A 1 228 ? 17.844 8.086 3.676 1 93.06 228 ASP A O 1
ATOM 1863 N N . MET A 1 229 ? 15.602 8.305 3.758 1 94.44 229 MET A N 1
ATOM 1864 C CA . MET A 1 229 ? 15.414 7.672 2.455 1 94.44 229 MET A CA 1
ATOM 1865 C C . MET A 1 229 ? 16.156 8.438 1.366 1 94.44 229 MET A C 1
ATOM 1867 O O . MET A 1 229 ? 16.797 7.832 0.504 1 94.44 229 MET A O 1
ATOM 1871 N N . SER A 1 230 ? 15.992 9.727 1.404 1 95.5 230 SER A N 1
ATOM 1872 C CA . SER A 1 230 ? 16.703 10.547 0.432 1 95.5 230 SER A CA 1
ATOM 1873 C C . SER A 1 230 ? 18.219 10.32 0.519 1 95.5 230 SER A C 1
ATOM 1875 O O . SER A 1 230 ? 18.875 10.164 -0.505 1 95.5 230 SER A O 1
ATOM 1877 N N . ASP A 1 231 ? 18.734 10.273 1.72 1 93.44 231 ASP A N 1
ATOM 1878 C CA . ASP A 1 231 ? 20.172 10.055 1.918 1 93.44 231 ASP A CA 1
ATOM 1879 C C . ASP A 1 231 ? 20.594 8.672 1.415 1 93.44 231 ASP A C 1
ATOM 1881 O O . ASP A 1 231 ? 21.688 8.516 0.858 1 93.44 231 ASP A O 1
ATOM 1885 N N . LYS A 1 232 ? 19.797 7.695 1.643 1 90.44 232 LYS A N 1
ATOM 1886 C CA . LYS A 1 232 ? 20.078 6.348 1.162 1 90.44 232 LYS A CA 1
ATOM 1887 C C . LYS A 1 232 ? 20.125 6.309 -0.363 1 90.44 232 LYS A C 1
ATOM 1889 O O . LYS A 1 232 ? 20.969 5.609 -0.944 1 90.44 232 LYS A O 1
ATOM 1894 N N . HIS A 1 233 ? 19.203 6.984 -0.994 1 91.12 233 HIS A N 1
ATOM 1895 C CA . HIS A 1 233 ? 19.234 7.078 -2.449 1 91.12 233 HIS A CA 1
ATOM 1896 C C . HIS A 1 233 ? 20.531 7.75 -2.928 1 91.12 233 HIS A C 1
ATOM 1898 O O . HIS A 1 233 ? 21.109 7.336 -3.934 1 91.12 233 HIS A O 1
ATOM 1904 N N . ARG A 1 234 ? 20.938 8.734 -2.24 1 86.88 234 ARG A N 1
ATOM 1905 C CA . ARG A 1 234 ? 22.156 9.469 -2.588 1 86.88 234 ARG A CA 1
ATOM 1906 C C . ARG A 1 234 ? 23.391 8.562 -2.498 1 86.88 234 ARG A C 1
ATOM 1908 O O . ARG A 1 234 ? 24.25 8.609 -3.369 1 86.88 234 ARG A O 1
ATOM 1915 N N . SER A 1 235 ? 23.438 7.758 -1.49 1 84.19 235 SER A N 1
ATOM 1916 C CA . SER A 1 235 ? 24.609 6.926 -1.232 1 84.19 235 SER A CA 1
ATOM 1917 C C . SER A 1 235 ? 24.547 5.617 -2.01 1 84.19 235 SER A C 1
ATOM 1919 O O . SER A 1 235 ? 25.5 4.84 -2.016 1 84.19 235 SER A O 1
ATOM 1921 N N . GLY A 1 236 ? 23.453 5.379 -2.688 1 78.75 236 GLY A N 1
ATOM 1922 C CA . GLY A 1 236 ? 23.281 4.117 -3.389 1 78.75 236 GLY A CA 1
ATOM 1923 C C . GLY A 1 236 ? 22.969 2.959 -2.461 1 78.75 236 GLY A C 1
ATOM 1924 O O . GLY A 1 236 ? 23.031 1.795 -2.863 1 78.75 236 GLY A O 1
ATOM 1925 N N . LEU A 1 237 ? 22.719 3.256 -1.245 1 72.94 237 LEU A N 1
ATOM 1926 C CA . LEU A 1 237 ? 22.484 2.234 -0.23 1 72.94 237 LEU A CA 1
ATOM 1927 C C . LEU A 1 237 ? 21.016 1.81 -0.223 1 72.94 237 LEU A C 1
ATOM 1929 O O . LEU A 1 237 ? 20.641 0.912 0.528 1 72.94 237 LEU A O 1
ATOM 1933 N N . ILE A 1 238 ? 20.219 2.377 -1.028 1 71.88 238 ILE A N 1
ATOM 1934 C CA . ILE A 1 238 ? 18.781 2.068 -1.042 1 71.88 238 ILE A CA 1
ATOM 1935 C C . ILE A 1 238 ? 18.578 0.617 -1.472 1 71.88 238 ILE A C 1
ATOM 1937 O O . ILE A 1 238 ? 17.641 -0.039 -1.023 1 71.88 238 ILE A O 1
ATOM 1941 N N . GLU A 1 239 ? 19.422 0.128 -2.289 1 59.97 239 GLU A N 1
ATOM 1942 C CA . GLU A 1 239 ? 19.312 -1.233 -2.805 1 59.97 239 GLU A CA 1
ATOM 1943 C C . GLU A 1 239 ? 19.938 -2.24 -1.848 1 59.97 239 GLU A C 1
ATOM 1945 O O . GLU A 1 239 ? 19.75 -3.449 -1.997 1 59.97 239 GLU A O 1
ATOM 1950 N N . LEU A 1 240 ? 20.781 -1.82 -0.857 1 43.56 240 LEU A N 1
ATOM 1951 C CA . LEU A 1 240 ? 21.531 -2.727 0.013 1 43.56 240 LEU A CA 1
ATOM 1952 C C . LEU A 1 240 ? 20.844 -2.865 1.366 1 43.56 240 LEU A C 1
ATOM 1954 O O . LEU A 1 240 ? 21.109 -3.812 2.109 1 43.56 240 LEU A O 1
ATOM 1958 N N . ARG A 1 241 ? 20.094 -1.739 1.711 1 43.62 241 ARG A N 1
ATOM 1959 C CA . ARG A 1 241 ? 19.5 -1.721 3.045 1 43.62 241 ARG A CA 1
ATOM 1960 C C . ARG A 1 241 ? 18.047 -1.3 2.986 1 43.62 241 ARG A C 1
ATOM 1962 O O . ARG A 1 241 ? 17.672 -0.436 2.189 1 43.62 241 ARG A O 1
ATOM 1969 N N . MET B 1 1 ? -28.062 0.603 18.656 1 15.55 1 MET B N 1
ATOM 1970 C CA . MET B 1 1 ? -27.672 -0.792 18.484 1 15.55 1 MET B CA 1
ATOM 1971 C C . MET B 1 1 ? -26.5 -0.905 17.484 1 15.55 1 MET B C 1
ATOM 1973 O O . MET B 1 1 ? -25.875 -1.956 17.391 1 15.55 1 MET B O 1
ATOM 1977 N N . VAL B 1 2 ? -26.438 0.007 16.484 1 16.83 2 VAL B N 1
ATOM 1978 C CA . VAL B 1 2 ? -25.531 0.215 15.359 1 16.83 2 VAL B CA 1
ATOM 1979 C C . VAL B 1 2 ? -24.125 0.515 15.875 1 16.83 2 VAL B C 1
ATOM 1981 O O . VAL B 1 2 ? -23.156 0.378 15.141 1 16.83 2 VAL B O 1
ATOM 1984 N N . TYR B 1 3 ? -23.922 1.202 17.047 1 17.84 3 TYR B N 1
ATOM 1985 C CA . TYR B 1 3 ? -22.828 1.758 17.828 1 17.84 3 TYR B CA 1
ATOM 1986 C C . TYR B 1 3 ? -21.859 0.663 18.266 1 17.84 3 TYR B C 1
ATOM 1988 O O . TYR B 1 3 ? -20.672 0.922 18.5 1 17.84 3 TYR B O 1
ATOM 1996 N N . LYS B 1 4 ? -22.422 -0.443 18.781 1 20.19 4 LYS B N 1
ATOM 1997 C CA . LYS B 1 4 ? -21.797 -1.539 19.516 1 20.19 4 LYS B CA 1
ATOM 1998 C C . LYS B 1 4 ? -20.812 -2.301 18.625 1 20.19 4 LYS B C 1
ATOM 2000 O O . LYS B 1 4 ? -19.859 -2.891 19.125 1 20.19 4 LYS B O 1
ATOM 2005 N N . HIS B 1 5 ? -21.234 -2.457 17.344 1 19.84 5 HIS B N 1
ATOM 2006 C CA . HIS B 1 5 ? -20.531 -3.412 16.5 1 19.84 5 HIS B CA 1
ATOM 2007 C C . HIS B 1 5 ? -19.172 -2.855 16.047 1 19.84 5 HIS B C 1
ATOM 2009 O O . HIS B 1 5 ? -18.422 -3.541 15.359 1 19.84 5 HIS B O 1
ATOM 2015 N N . TYR B 1 6 ? -18.922 -1.574 15.898 1 22.09 6 TYR B N 1
ATOM 2016 C CA . TYR B 1 6 ? -17.734 -0.844 15.469 1 22.09 6 TYR B CA 1
ATOM 2017 C C . TYR B 1 6 ? -16.594 -1.04 16.453 1 22.09 6 TYR B C 1
ATOM 2019 O O . TYR B 1 6 ? -15.5 -0.496 16.25 1 22.09 6 TYR B O 1
ATOM 2027 N N . GLU B 1 7 ? -16.859 -1.194 17.766 1 23.08 7 GLU B N 1
ATOM 2028 C CA . GLU B 1 7 ? -15.93 -1.249 18.906 1 23.08 7 GLU B CA 1
ATOM 2029 C C . GLU B 1 7 ? -14.844 -2.299 18.672 1 23.08 7 GLU B C 1
ATOM 2031 O O . GLU B 1 7 ? -13.688 -2.102 19.062 1 23.08 7 GLU B O 1
ATOM 2036 N N . THR B 1 8 ? -15.312 -3.531 18.406 1 23.55 8 THR B N 1
ATOM 2037 C CA . THR B 1 8 ? -14.414 -4.652 18.625 1 23.55 8 THR B CA 1
ATOM 2038 C C . THR B 1 8 ? -13.312 -4.688 17.578 1 23.55 8 THR B C 1
ATOM 2040 O O . THR B 1 8 ? -12.172 -5.051 17.859 1 23.55 8 THR B O 1
ATOM 2043 N N . ASN B 1 9 ? -13.641 -4.645 16.188 1 23.78 9 ASN B N 1
ATOM 2044 C CA . ASN B 1 9 ? -12.781 -5.266 15.18 1 23.78 9 ASN B CA 1
ATOM 2045 C C . ASN B 1 9 ? -11.859 -4.242 14.531 1 23.78 9 ASN B C 1
ATOM 2047 O O . ASN B 1 9 ? -11.469 -4.402 13.375 1 23.78 9 ASN B O 1
ATOM 2051 N N . HIS B 1 10 ? -11.758 -3.09 14.938 1 23.66 10 HIS B N 1
ATOM 2052 C CA . HIS B 1 10 ? -10.828 -2.201 14.25 1 23.66 10 HIS B CA 1
ATOM 2053 C C . HIS B 1 10 ? -9.383 -2.646 14.461 1 23.66 10 HIS B C 1
ATOM 2055 O O . HIS B 1 10 ? -8.812 -2.42 15.531 1 23.66 10 HIS B O 1
ATOM 2061 N N . THR B 1 11 ? -8.906 -3.744 13.906 1 26 11 THR B N 1
ATOM 2062 C CA . THR B 1 11 ? -7.523 -4.184 14.031 1 26 11 THR B CA 1
ATOM 2063 C C . THR B 1 11 ? -6.586 -3.23 13.297 1 26 11 THR B C 1
ATOM 2065 O O . THR B 1 11 ? -6.742 -2.996 12.102 1 26 11 THR B O 1
ATOM 2068 N N . PRO B 1 12 ? -6.023 -2.209 13.875 1 27.12 12 PRO B N 1
ATOM 2069 C CA . PRO B 1 12 ? -5.02 -1.355 13.234 1 27.12 12 PRO B CA 1
ATOM 2070 C C . PRO B 1 12 ? -4.227 -2.086 12.156 1 27.12 12 PRO B C 1
ATOM 2072 O O . PRO B 1 12 ? -4.062 -3.307 12.219 1 27.12 12 PRO B O 1
ATOM 2075 N N . LEU B 1 13 ? -3.986 -1.289 11.016 1 26.81 13 LEU B N 1
ATOM 2076 C CA . LEU B 1 13 ? -3.266 -1.979 9.953 1 26.81 13 LEU B CA 1
ATOM 2077 C C . LEU B 1 13 ? -2.123 -2.812 10.523 1 26.81 13 LEU B C 1
ATOM 2079 O O . LEU B 1 13 ? -1.802 -3.879 9.992 1 26.81 13 LEU B O 1
ATOM 2083 N N . ALA B 1 14 ? -1.467 -2.291 11.578 1 27.48 14 ALA B N 1
ATOM 2084 C CA . ALA B 1 14 ? -0.548 -3.031 12.445 1 27.48 14 ALA B CA 1
ATOM 2085 C C . ALA B 1 14 ? -1.258 -4.191 13.133 1 27.48 14 ALA B C 1
ATOM 2087 O O . ALA B 1 14 ? -0.636 -5.211 13.445 1 27.48 14 ALA B O 1
ATOM 2088 N N . GLN B 1 15 ? -2.555 -3.924 13.625 1 25.95 15 GLN B N 1
ATOM 2089 C CA . GLN B 1 15 ? -3.33 -5.004 14.227 1 25.95 15 GLN B CA 1
ATOM 2090 C C . GLN B 1 15 ? -4.121 -5.77 13.164 1 25.95 15 GLN B C 1
ATOM 2092 O O . GLN B 1 15 ? -5.012 -6.555 13.492 1 25.95 15 GLN B O 1
ATOM 2097 N N . ALA B 1 16 ? -4.344 -5.172 12.039 1 27.17 16 ALA B N 1
ATOM 2098 C CA . ALA B 1 16 ? -4.836 -6.148 11.07 1 27.17 16 ALA B CA 1
ATOM 2099 C C . ALA B 1 16 ? -3.982 -7.414 11.094 1 27.17 16 ALA B C 1
ATOM 2101 O O . ALA B 1 16 ? -2.752 -7.344 11.109 1 27.17 16 ALA B O 1
ATOM 2102 N N . LYS B 1 17 ? -4.434 -8.406 11.547 1 28.17 17 LYS B N 1
ATOM 2103 C CA . LYS B 1 17 ? -3.918 -9.758 11.734 1 28.17 17 LYS B CA 1
ATOM 2104 C C . LYS B 1 17 ? -3.133 -10.219 10.516 1 28.17 17 LYS B C 1
ATOM 2106 O O . LYS B 1 17 ? -3.682 -10.883 9.633 1 28.17 17 LYS B O 1
ATOM 2111 N N . PHE B 1 18 ? -2.504 -9.273 9.867 1 25.11 18 PHE B N 1
ATOM 2112 C CA . PHE B 1 18 ? -1.501 -9.992 9.094 1 25.11 18 PHE B CA 1
ATOM 2113 C C . PHE B 1 18 ? -0.587 -10.797 10.008 1 25.11 18 PHE B C 1
ATOM 2115 O O . PHE B 1 18 ? 0.242 -10.234 10.719 1 25.11 18 PHE B O 1
ATOM 2122 N N . ARG B 1 19 ? -0.956 -11.812 10.664 1 27.97 19 ARG B N 1
ATOM 2123 C CA . ARG B 1 19 ? -0.198 -12.742 11.5 1 27.97 19 ARG B CA 1
ATOM 2124 C C . ARG B 1 19 ? 1.146 -13.078 10.859 1 27.97 19 ARG B C 1
ATOM 2126 O O . ARG B 1 19 ? 1.197 -13.578 9.734 1 27.97 19 ARG B O 1
ATOM 2133 N N . PRO B 1 20 ? 2.273 -12.211 11.008 1 27.55 20 PRO B N 1
ATOM 2134 C CA . PRO B 1 20 ? 3.453 -13.023 10.695 1 27.55 20 PRO B CA 1
ATOM 2135 C C . PRO B 1 20 ? 3.17 -14.523 10.742 1 27.55 20 PRO B C 1
ATOM 2137 O O . PRO B 1 20 ? 2.229 -14.953 11.414 1 27.55 20 PRO B O 1
ATOM 2140 N N . TYR B 1 21 ? 3.721 -15.398 9.844 1 29.33 21 TYR B N 1
ATOM 2141 C CA . TYR B 1 21 ? 3.686 -16.781 10.32 1 29.33 21 TYR B CA 1
ATOM 2142 C C . TYR B 1 21 ? 3.84 -16.828 11.836 1 29.33 21 TYR B C 1
ATOM 2144 O O . TYR B 1 21 ? 4.746 -16.219 12.398 1 29.33 21 TYR B O 1
ATOM 2152 N N . GLY B 1 22 ? 2.895 -16.516 12.672 1 30.41 22 GLY B N 1
ATOM 2153 C CA . GLY B 1 22 ? 2.951 -16.625 14.117 1 30.41 22 GLY B CA 1
ATOM 2154 C C . GLY B 1 22 ? 4.188 -17.359 14.617 1 30.41 22 GLY B C 1
ATOM 2155 O O . GLY B 1 22 ? 4.895 -18 13.836 1 30.41 22 GLY B O 1
ATOM 2156 N N . ASP B 1 23 ? 4.715 -16.812 15.695 1 29.94 23 ASP B N 1
ATOM 2157 C CA . ASP B 1 23 ? 5.766 -17.531 16.406 1 29.94 23 ASP B CA 1
ATOM 2158 C C . ASP B 1 23 ? 5.566 -19.047 16.312 1 29.94 23 ASP B C 1
ATOM 2160 O O . ASP B 1 23 ? 6.348 -19.812 16.859 1 29.94 23 ASP B O 1
ATOM 2164 N N . ASN B 1 24 ? 4.312 -19.484 16.312 1 29.42 24 ASN B N 1
ATOM 2165 C CA . ASN B 1 24 ? 4.348 -20.938 16.281 1 29.42 24 ASN B CA 1
ATOM 2166 C C . ASN B 1 24 ? 4.832 -21.453 14.922 1 29.42 24 ASN B C 1
ATOM 2168 O O . ASN B 1 24 ? 4.34 -21.031 13.875 1 29.42 24 ASN B O 1
ATOM 2172 N N . ALA B 1 25 ? 5.816 -21.891 14.977 1 33.38 25 ALA B N 1
ATOM 2173 C CA . ALA B 1 25 ? 6.309 -22.719 13.883 1 33.38 25 ALA B CA 1
ATOM 2174 C C . ALA B 1 25 ? 5.156 -23.375 13.141 1 33.38 25 ALA B C 1
ATOM 2176 O O . ALA B 1 25 ? 4.273 -23.984 13.758 1 33.38 25 ALA B O 1
ATOM 2177 N N . HIS B 1 26 ? 4.547 -22.703 12.094 1 39.53 26 HIS B N 1
ATOM 2178 C CA . HIS B 1 26 ? 3.713 -23.609 11.305 1 39.53 26 HIS B CA 1
ATOM 2179 C C . HIS B 1 26 ? 4.234 -25.031 11.375 1 39.53 26 HIS B C 1
ATOM 2181 O O . HIS B 1 26 ? 5.059 -25.438 10.555 1 39.53 26 HIS B O 1
ATOM 2187 N N . THR B 1 27 ? 4.535 -25.438 12.5 1 37.09 27 THR B N 1
ATOM 2188 C CA . THR B 1 27 ? 5.023 -26.812 12.594 1 37.09 27 THR B CA 1
ATOM 2189 C C . THR B 1 27 ? 4.055 -27.781 11.922 1 37.09 27 THR B C 1
ATOM 2191 O O . THR B 1 27 ? 4.445 -28.859 11.5 1 37.09 27 THR B O 1
ATOM 2194 N N . ASN B 1 28 ? 2.582 -27.516 12.18 1 37.47 28 ASN B N 1
ATOM 2195 C CA . ASN B 1 28 ? 1.808 -28.656 11.711 1 37.47 28 ASN B CA 1
ATOM 2196 C C . ASN B 1 28 ? 1.188 -28.391 10.344 1 37.47 28 ASN B C 1
ATOM 2198 O O . ASN B 1 28 ? 0.077 -27.859 10.25 1 37.47 28 ASN B O 1
ATOM 2202 N N . THR B 1 29 ? 1.843 -28.203 9.359 1 46.03 29 THR B N 1
ATOM 2203 C CA . THR B 1 29 ? 1.458 -28.172 7.949 1 46.03 29 THR B CA 1
ATOM 2204 C C . THR B 1 29 ? 0.336 -29.172 7.68 1 46.03 29 THR B C 1
ATOM 2206 O O . THR B 1 29 ? -0.289 -29.141 6.617 1 46.03 29 THR B O 1
ATOM 2209 N N . GLN B 1 30 ? 0.172 -30.141 8.539 1 45.28 30 GLN B N 1
ATOM 2210 C CA . GLN B 1 30 ? -0.8 -31.203 8.273 1 45.28 30 GLN B CA 1
ATOM 2211 C C . GLN B 1 30 ? -2.225 -30.656 8.273 1 45.28 30 GLN B C 1
ATOM 2213 O O . GLN B 1 30 ? -3.066 -31.094 7.496 1 45.28 30 GLN B O 1
ATOM 2218 N N . GLU B 1 31 ? -2.463 -29.891 9.164 1 43.94 31 GLU B N 1
ATOM 2219 C CA . GLU B 1 31 ? -3.834 -29.406 9.273 1 43.94 31 GLU B CA 1
ATOM 2220 C C . GLU B 1 31 ? -4.199 -28.5 8.102 1 43.94 31 GLU B C 1
ATOM 2222 O O . GLU B 1 31 ? -5.355 -28.453 7.688 1 43.94 31 GLU B O 1
ATOM 2227 N N . LEU B 1 32 ? -3.25 -27.766 7.652 1 48.03 32 LEU B N 1
ATOM 2228 C CA . LEU B 1 32 ? -3.521 -26.891 6.52 1 48.03 32 LEU B CA 1
ATOM 2229 C C . LEU B 1 32 ? -4.012 -27.688 5.316 1 48.03 32 LEU B C 1
ATOM 2231 O O . LEU B 1 32 ? -4.559 -27.125 4.371 1 48.03 32 LEU B O 1
ATOM 2235 N N . GLU B 1 33 ? -3.809 -29.031 5.273 1 49.75 33 GLU B N 1
ATOM 2236 C CA . GLU B 1 33 ? -4.059 -29.891 4.117 1 49.75 33 GLU B CA 1
ATOM 2237 C C . GLU B 1 33 ? -5.539 -29.906 3.752 1 49.75 33 GLU B C 1
ATOM 2239 O O . GLU B 1 33 ? -5.895 -29.953 2.572 1 49.75 33 GLU B O 1
ATOM 2244 N N . LYS B 1 34 ? -6.457 -30.312 4.688 1 45.72 34 LYS B N 1
ATOM 2245 C CA . LYS B 1 34 ? -7.805 -30.625 4.219 1 45.72 34 LYS B CA 1
ATOM 2246 C C . LYS B 1 34 ? -8.539 -29.375 3.764 1 45.72 34 LYS B C 1
ATOM 2248 O O . LYS B 1 34 ? -9.734 -29.422 3.453 1 45.72 34 LYS B O 1
ATOM 2253 N N . TYR B 1 35 ? -8.258 -28.406 4.207 1 47.38 35 TYR B N 1
ATOM 2254 C CA . TYR B 1 35 ? -9.281 -27.375 4.148 1 47.38 35 TYR B CA 1
ATOM 2255 C C . TYR B 1 35 ? -9.836 -27.234 2.738 1 47.38 35 TYR B C 1
ATOM 2257 O O . TYR B 1 35 ? -9.312 -27.828 1.795 1 47.38 35 TYR B O 1
ATOM 2265 N N . GLN B 1 36 ? -10.336 -25.828 2.184 1 54.47 36 GLN B N 1
ATOM 2266 C CA . GLN B 1 36 ? -11.211 -25.094 1.271 1 54.47 36 GLN B CA 1
ATOM 2267 C C . GLN B 1 36 ? -10.656 -25.109 -0.151 1 54.47 36 GLN B C 1
ATOM 2269 O O . GLN B 1 36 ? -11.195 -24.438 -1.04 1 54.47 36 GLN B O 1
ATOM 2274 N N . VAL B 1 37 ? -9.828 -26 -0.41 1 63.03 37 VAL B N 1
ATOM 2275 C CA . VAL B 1 37 ? -9.102 -25.984 -1.678 1 63.03 37 VAL B CA 1
ATOM 2276 C C . VAL B 1 37 ? -10.07 -26.25 -2.828 1 63.03 37 VAL B C 1
ATOM 2278 O O . VAL B 1 37 ? -9.867 -25.766 -3.943 1 63.03 37 VAL B O 1
ATOM 2281 N N . LEU B 1 38 ? -11.117 -26.953 -2.607 1 63.78 38 LEU B N 1
ATOM 2282 C CA . LEU B 1 38 ? -11.93 -27.297 -3.766 1 63.78 38 LEU B CA 1
ATOM 2283 C C . LEU B 1 38 ? -13.031 -26.281 -3.992 1 63.78 38 LEU B C 1
ATOM 2285 O O . LEU B 1 38 ? -13.859 -26.438 -4.898 1 63.78 38 LEU B O 1
ATOM 2289 N N . ARG B 1 39 ? -12.945 -25.203 -3.488 1 72.38 39 ARG B N 1
ATOM 2290 C CA . ARG B 1 39 ? -14.031 -24.219 -3.627 1 72.38 39 ARG B CA 1
ATOM 2291 C C . ARG B 1 39 ? -13.852 -23.391 -4.895 1 72.38 39 ARG B C 1
ATOM 2293 O O . ARG B 1 39 ? -12.742 -23 -5.234 1 72.38 39 ARG B O 1
ATOM 2300 N N . SER B 1 40 ? -14.938 -23.344 -5.785 1 83.69 40 SER B N 1
ATOM 2301 C CA . SER B 1 40 ? -15.023 -22.453 -6.941 1 83.69 40 SER B CA 1
ATOM 2302 C C . SER B 1 40 ? -16.281 -21.594 -6.887 1 83.69 40 SER B C 1
ATOM 2304 O O . SER B 1 40 ? -17.328 -22.047 -6.426 1 83.69 40 SER B O 1
ATOM 2306 N N . TYR B 1 41 ? -16.109 -20.344 -7.188 1 90.44 41 TYR B N 1
ATOM 2307 C CA . TYR B 1 41 ? -17.25 -19.453 -7.254 1 90.44 41 TYR B CA 1
ATOM 2308 C C . TYR B 1 41 ? -18 -19.609 -8.57 1 90.44 41 TYR B C 1
ATOM 2310 O O . TYR B 1 41 ? -17.422 -19.438 -9.648 1 90.44 41 TYR B O 1
ATOM 2318 N N . SER B 1 42 ? -19.281 -19.953 -8.422 1 90.81 42 SER B N 1
ATOM 2319 C CA . SER B 1 42 ? -20.125 -20.062 -9.609 1 90.81 42 SER B CA 1
ATOM 2320 C C . SER B 1 42 ? -20.609 -18.703 -10.078 1 90.81 42 SER B C 1
ATOM 2322 O O . SER B 1 42 ? -21.188 -17.938 -9.297 1 90.81 42 SER B O 1
ATOM 2324 N N . PRO B 1 43 ? -20.375 -18.391 -11.398 1 94 43 PRO B N 1
ATOM 2325 C CA . PRO B 1 43 ? -20.844 -17.094 -11.891 1 94 43 PRO B CA 1
ATOM 2326 C C . PRO B 1 43 ? -22.344 -16.891 -11.703 1 94 43 PRO B C 1
ATOM 2328 O O . PRO B 1 43 ? -23.125 -17.812 -11.969 1 94 43 PRO B O 1
ATOM 2331 N N . VAL B 1 44 ? -22.766 -15.719 -11.273 1 92.44 44 VAL B N 1
ATOM 2332 C CA . VAL B 1 44 ? -24.172 -15.477 -10.984 1 92.44 44 VAL B CA 1
ATOM 2333 C C . VAL B 1 44 ? -24.734 -14.445 -11.961 1 92.44 44 VAL B C 1
ATOM 2335 O O . VAL B 1 44 ? -25.953 -14.312 -12.102 1 92.44 44 VAL B O 1
ATOM 2338 N N . ASP B 1 45 ? -23.891 -13.711 -12.633 1 94.12 45 ASP B N 1
ATOM 2339 C CA . ASP B 1 45 ? -24.344 -12.711 -13.602 1 94.12 45 ASP B CA 1
ATOM 2340 C C . ASP B 1 45 ? -23.344 -12.539 -14.727 1 94.12 45 ASP B C 1
ATOM 2342 O O . ASP B 1 45 ? -22.391 -13.32 -14.836 1 94.12 45 ASP B O 1
ATOM 2346 N N . LEU B 1 46 ? -23.594 -11.672 -15.586 1 94.38 46 LEU B N 1
ATOM 2347 C CA . LEU B 1 46 ? -22.781 -11.492 -16.781 1 94.38 46 LEU B CA 1
ATOM 2348 C C . LEU B 1 46 ? -21.359 -11.047 -16.422 1 94.38 46 LEU B C 1
ATOM 2350 O O . LEU B 1 46 ? -20.391 -11.453 -17.062 1 94.38 46 LEU B O 1
ATOM 2354 N N . THR B 1 47 ? -21.219 -10.25 -15.422 1 94.25 47 THR B N 1
ATOM 2355 C CA . THR B 1 47 ? -19.906 -9.781 -14.977 1 94.25 47 THR B CA 1
ATOM 2356 C C . THR B 1 47 ? -19.047 -10.953 -14.508 1 94.25 47 THR B C 1
ATOM 2358 O O . THR B 1 47 ? -17.875 -11.055 -14.883 1 94.25 47 THR B O 1
ATOM 2361 N N . ASP B 1 48 ? -19.656 -11.82 -13.734 1 95.06 48 ASP B N 1
ATOM 2362 C CA . ASP B 1 48 ? -18.953 -13.008 -13.266 1 95.06 48 ASP B CA 1
ATOM 2363 C C . ASP B 1 48 ? -18.531 -13.891 -14.438 1 95.06 48 ASP B C 1
ATOM 2365 O O . ASP B 1 48 ? -17.406 -14.422 -14.445 1 95.06 48 ASP B O 1
ATOM 2369 N N . LYS B 1 49 ? -19.406 -14.055 -15.391 1 94.94 49 LYS B N 1
ATOM 2370 C CA . LYS B 1 49 ? -19.109 -14.906 -16.531 1 94.94 49 LYS B CA 1
ATOM 2371 C C . LYS B 1 49 ? -17.984 -14.336 -17.375 1 94.94 49 LYS B C 1
ATOM 2373 O O . LYS B 1 49 ? -17.125 -15.078 -17.875 1 94.94 49 LYS B O 1
ATOM 2378 N N . LEU B 1 50 ? -18.016 -13.078 -17.547 1 95.19 50 LEU B N 1
ATOM 2379 C CA . LEU B 1 50 ? -16.938 -12.422 -18.281 1 95.19 50 LEU B CA 1
ATOM 2380 C C . LEU B 1 50 ? -15.609 -12.602 -17.578 1 95.19 50 LEU B C 1
ATOM 2382 O O . LEU B 1 50 ? -14.594 -12.891 -18.219 1 95.19 50 LEU B O 1
ATOM 2386 N N . ALA B 1 51 ? -15.562 -12.391 -16.234 1 95.56 51 ALA B N 1
ATOM 2387 C CA . ALA B 1 51 ? -14.352 -12.578 -15.445 1 95.56 51 ALA B CA 1
ATOM 2388 C C . ALA B 1 51 ? -13.82 -14 -15.586 1 95.56 51 ALA B C 1
ATOM 2390 O O . ALA B 1 51 ? -12.625 -14.203 -15.812 1 95.56 51 ALA B O 1
ATOM 2391 N N . LEU B 1 52 ? -14.711 -14.922 -15.484 1 93.56 52 LEU B N 1
ATOM 2392 C CA . LEU B 1 52 ? -14.328 -16.328 -15.617 1 93.56 52 LEU B CA 1
ATOM 2393 C C . LEU B 1 52 ? -13.797 -16.609 -17.016 1 93.56 52 LEU B C 1
ATOM 2395 O O . LEU B 1 52 ? -12.812 -17.344 -17.172 1 93.56 52 LEU B O 1
ATOM 2399 N N . GLY B 1 53 ? -14.516 -16.094 -18.031 1 92.12 53 GLY B N 1
ATOM 2400 C CA . GLY B 1 53 ? -14.07 -16.281 -19.406 1 92.12 53 GLY B CA 1
ATOM 2401 C C . GLY B 1 53 ? -12.672 -15.758 -19.656 1 92.12 53 GLY B C 1
ATOM 2402 O O . GLY B 1 53 ? -11.859 -16.438 -20.297 1 92.12 53 GLY B O 1
ATOM 2403 N N . ILE B 1 54 ? -12.367 -14.586 -19.172 1 90.81 54 ILE B N 1
ATOM 2404 C CA . ILE B 1 54 ? -11.047 -13.992 -19.328 1 90.81 54 ILE B CA 1
ATOM 2405 C C . ILE B 1 54 ? -10.008 -14.852 -18.609 1 90.81 54 ILE B C 1
ATOM 2407 O O . ILE B 1 54 ? -8.914 -15.086 -19.141 1 90.81 54 ILE B O 1
ATOM 2411 N N . MET B 1 55 ? -10.289 -15.289 -17.406 1 89.06 55 MET B N 1
ATOM 2412 C CA . MET B 1 55 ? -9.375 -16.141 -16.656 1 89.06 55 MET B CA 1
ATOM 2413 C C . MET B 1 55 ? -9.07 -17.422 -17.422 1 89.06 55 MET B C 1
ATOM 2415 O O . MET B 1 55 ? -7.918 -17.859 -17.484 1 89.06 55 MET B O 1
ATOM 2419 N N . LYS B 1 56 ? -10.07 -18.031 -18.016 1 86 56 LYS B N 1
ATOM 2420 C CA . LYS B 1 56 ? -9.883 -19.25 -18.797 1 86 56 LYS B CA 1
ATOM 2421 C C . LYS B 1 56 ? -9 -19 -20.016 1 86 56 LYS B C 1
ATOM 2423 O O . LYS B 1 56 ? -8.172 -19.844 -20.359 1 86 56 LYS B O 1
ATOM 2428 N N . PHE B 1 57 ? -9.258 -17.906 -20.578 1 84.88 57 PHE B N 1
ATOM 2429 C CA . PHE B 1 57 ? -8.43 -17.516 -21.719 1 84.88 57 PHE B CA 1
ATOM 2430 C C . PHE B 1 57 ? -6.98 -17.328 -21.281 1 84.88 57 PHE B C 1
ATOM 2432 O O . PHE B 1 57 ? -6.066 -17.828 -21.953 1 84.88 57 PHE B O 1
ATOM 2439 N N . LEU B 1 58 ? -6.719 -16.625 -20.188 1 78.81 58 LEU B N 1
ATOM 2440 C CA . LEU B 1 58 ? -5.371 -16.391 -19.672 1 78.81 58 LEU B CA 1
ATOM 2441 C C . LEU B 1 58 ? -4.711 -17.719 -19.281 1 78.81 58 LEU B C 1
ATOM 2443 O O . LEU B 1 58 ? -3.51 -17.906 -19.484 1 78.81 58 LEU B O 1
ATOM 2447 N N . ARG B 1 59 ? -5.461 -18.609 -18.766 1 77.94 59 ARG B N 1
ATOM 2448 C CA . ARG B 1 59 ? -4.957 -19.922 -18.359 1 77.94 59 ARG B CA 1
ATOM 2449 C C . ARG B 1 59 ? -4.387 -20.672 -19.562 1 77.94 59 ARG B C 1
ATOM 2451 O O . ARG B 1 59 ? -3.334 -21.312 -19.469 1 77.94 59 ARG B O 1
ATOM 2458 N N . VAL B 1 60 ? -5.043 -20.656 -20.641 1 76 60 VAL B N 1
ATOM 2459 C CA . VAL B 1 60 ? -4.605 -21.344 -21.844 1 76 60 VAL B CA 1
ATOM 2460 C C . VAL B 1 60 ? -3.268 -20.781 -22.328 1 76 60 VAL B C 1
ATOM 2462 O O . VAL B 1 60 ? -2.379 -21.531 -22.734 1 76 60 VAL B O 1
ATOM 2465 N N . PHE B 1 61 ? -3.156 -19.516 -22.188 1 71.94 61 PHE B N 1
ATOM 2466 C CA . PHE B 1 61 ? -1.928 -18.844 -22.594 1 71.94 61 PHE B CA 1
ATOM 2467 C C . PHE B 1 61 ? -0.771 -19.219 -21.672 1 71.94 61 PHE B C 1
ATOM 2469 O O . PHE B 1 61 ? 0.333 -19.5 -22.141 1 71.94 61 PHE B O 1
ATOM 2476 N N . VAL B 1 62 ? -1.012 -19.25 -20.375 1 68.88 62 VAL B N 1
ATOM 2477 C CA . VAL B 1 62 ? 0.033 -19.562 -19.406 1 68.88 62 VAL B CA 1
ATOM 2478 C C . VAL B 1 62 ? 0.442 -21.031 -19.547 1 68.88 62 VAL B C 1
ATOM 2480 O O . VAL B 1 62 ? 1.634 -21.344 -19.562 1 68.88 62 VAL B O 1
ATOM 2483 N N . HIS B 1 63 ? -0.46 -21.938 -19.719 1 69.5 63 HIS B N 1
ATOM 2484 C CA . HIS B 1 63 ? -0.165 -23.359 -19.859 1 69.5 63 HIS B CA 1
ATOM 2485 C C . HIS B 1 63 ? 0.551 -23.641 -21.188 1 69.5 63 HIS B C 1
ATOM 2487 O O . HIS B 1 63 ? 1.395 -24.531 -21.266 1 69.5 63 HIS B O 1
ATOM 2493 N N . GLY B 1 64 ? 0.183 -22.938 -22.203 1 68.5 64 GLY B N 1
ATOM 2494 C CA . GLY B 1 64 ? 0.824 -23.125 -23.5 1 68.5 64 GLY B CA 1
ATOM 2495 C C . GLY B 1 64 ? 2.285 -22.719 -23.5 1 68.5 64 GLY B C 1
ATOM 2496 O O . GLY B 1 64 ? 3.115 -23.359 -24.141 1 68.5 64 GLY B O 1
ATOM 2497 N N . PHE B 1 65 ? 2.549 -21.734 -22.766 1 64.88 65 PHE B N 1
ATOM 2498 C CA . PHE B 1 65 ? 3.896 -21.172 -22.781 1 64.88 65 PHE B CA 1
ATOM 2499 C C . PHE B 1 65 ? 4.805 -21.938 -21.828 1 64.88 65 PHE B C 1
ATOM 2501 O O . PHE B 1 65 ? 5.965 -22.219 -22.141 1 64.88 65 PHE B O 1
ATOM 2508 N N . PHE B 1 66 ? 4.406 -22.359 -20.656 1 63.97 66 PHE B N 1
ATOM 2509 C CA . PHE B 1 66 ? 5.32 -22.891 -19.656 1 63.97 66 PHE B CA 1
ATOM 2510 C C . PHE B 1 66 ? 5.18 -24.406 -19.531 1 63.97 66 PHE B C 1
ATOM 2512 O O . PHE B 1 66 ? 6.059 -25.078 -18.984 1 63.97 66 PHE B O 1
ATOM 2519 N N . GLY B 1 67 ? 4.324 -24.969 -20.328 1 62.25 67 GLY B N 1
ATOM 2520 C CA . GLY B 1 67 ? 4.184 -26.422 -20.25 1 62.25 67 GLY B CA 1
ATOM 2521 C C . GLY B 1 67 ? 4.039 -26.938 -18.844 1 62.25 67 GLY B C 1
ATOM 2522 O O . GLY B 1 67 ? 3.279 -26.375 -18.047 1 62.25 67 GLY B O 1
ATOM 2523 N N . ASN B 1 68 ? 4.816 -28.062 -18.438 1 62.91 68 ASN B N 1
ATOM 2524 C CA . ASN B 1 68 ? 4.746 -28.719 -17.141 1 62.91 68 ASN B CA 1
ATOM 2525 C C . ASN B 1 68 ? 5.82 -28.203 -16.188 1 62.91 68 ASN B C 1
ATOM 2527 O O . ASN B 1 68 ? 6.191 -28.891 -15.227 1 62.91 68 ASN B O 1
ATOM 2531 N N . ARG B 1 69 ? 6.305 -27.047 -16.516 1 70.75 69 ARG B N 1
ATOM 2532 C CA . ARG B 1 69 ? 7.293 -26.484 -15.602 1 70.75 69 ARG B CA 1
ATOM 2533 C C . ARG B 1 69 ? 6.617 -25.672 -14.492 1 70.75 69 ARG B C 1
ATOM 2535 O O . ARG B 1 69 ? 6.516 -24.453 -14.578 1 70.75 69 ARG B O 1
ATOM 2542 N N . TYR B 1 70 ? 6.277 -26.344 -13.438 1 70.12 70 TYR B N 1
ATOM 2543 C CA . TYR B 1 70 ? 5.453 -25.781 -12.367 1 70.12 70 TYR B CA 1
ATOM 2544 C C . TYR B 1 70 ? 6.105 -24.562 -11.758 1 70.12 70 TYR B C 1
ATOM 2546 O O . TYR B 1 70 ? 5.441 -23.531 -11.531 1 70.12 70 TYR B O 1
ATOM 2554 N N . LEU B 1 71 ? 7.406 -24.656 -11.633 1 69.56 71 LEU B N 1
ATOM 2555 C CA . LEU B 1 71 ? 8.086 -23.578 -10.922 1 69.56 71 LEU B CA 1
ATOM 2556 C C . LEU B 1 71 ? 8.18 -22.328 -11.789 1 69.56 71 LEU B C 1
ATOM 2558 O O . LEU B 1 71 ? 7.992 -21.203 -11.305 1 69.56 71 LEU B O 1
ATOM 2562 N N . HIS B 1 72 ? 8.383 -22.531 -13.055 1 72.38 72 HIS B N 1
ATOM 2563 C CA . HIS B 1 72 ? 8.508 -21.375 -13.953 1 72.38 72 HIS B CA 1
ATOM 2564 C C . HIS B 1 72 ? 7.16 -20.719 -14.203 1 72.38 72 HIS B C 1
ATOM 2566 O O . HIS B 1 72 ? 7.07 -19.484 -14.289 1 72.38 72 HIS B O 1
ATOM 2572 N N . HIS B 1 73 ? 6.152 -21.578 -14.211 1 75.25 73 HIS B N 1
ATOM 2573 C CA . HIS B 1 73 ? 4.801 -21.047 -14.328 1 75.25 73 HIS B CA 1
ATOM 2574 C C . HIS B 1 73 ? 4.418 -20.234 -13.094 1 75.25 73 HIS B C 1
ATOM 2576 O O . HIS B 1 73 ? 3.807 -19.172 -13.211 1 75.25 73 HIS B O 1
ATOM 2582 N N . ALA B 1 74 ? 4.93 -20.656 -12.023 1 77.81 74 ALA B N 1
ATOM 2583 C CA . ALA B 1 74 ? 4.609 -19.984 -10.758 1 77.81 74 ALA B CA 1
ATOM 2584 C C . ALA B 1 74 ? 5.191 -18.578 -10.719 1 77.81 74 ALA B C 1
ATOM 2586 O O . ALA B 1 74 ? 4.547 -17.656 -10.227 1 77.81 74 ALA B O 1
ATOM 2587 N N . VAL B 1 75 ? 6.328 -18.391 -11.305 1 80.5 75 VAL B N 1
ATOM 2588 C CA . VAL B 1 75 ? 7 -17.094 -11.25 1 80.5 75 VAL B CA 1
ATOM 2589 C C . VAL B 1 75 ? 6.188 -16.062 -12.031 1 80.5 75 VAL B C 1
ATOM 2591 O O . VAL B 1 75 ? 5.953 -14.953 -11.547 1 80.5 75 VAL B O 1
ATOM 2594 N N . VAL B 1 76 ? 5.688 -16.422 -13.18 1 78.5 76 VAL B N 1
ATOM 2595 C CA . VAL B 1 76 ? 4.93 -15.492 -14.016 1 78.5 76 VAL B CA 1
ATOM 2596 C C . VAL B 1 76 ? 3.57 -15.219 -13.375 1 78.5 76 VAL B C 1
ATOM 2598 O O . VAL B 1 76 ? 3.127 -14.07 -13.312 1 78.5 76 VAL B O 1
ATOM 2601 N N . LEU B 1 77 ? 2.988 -16.234 -12.891 1 81.81 77 LEU B N 1
ATOM 2602 C CA . LEU B 1 77 ? 1.671 -16.109 -12.281 1 81.81 77 LEU B CA 1
ATOM 2603 C C . LEU B 1 77 ? 1.739 -15.258 -11.016 1 81.81 77 LEU B C 1
ATOM 2605 O O . LEU B 1 77 ? 0.871 -14.414 -10.789 1 81.81 77 LEU B O 1
ATOM 2609 N N . GLU B 1 78 ? 2.76 -15.484 -10.234 1 89.5 78 GLU B N 1
ATOM 2610 C CA . GLU B 1 78 ? 2.918 -14.695 -9.016 1 89.5 78 GLU B CA 1
ATOM 2611 C C . GLU B 1 78 ? 3.164 -13.227 -9.344 1 89.5 78 GLU B C 1
ATOM 2613 O O . GLU B 1 78 ? 2.738 -12.336 -8.602 1 89.5 78 GLU B O 1
ATOM 2618 N N . THR B 1 79 ? 3.863 -12.953 -10.453 1 87.62 79 THR B N 1
ATOM 2619 C CA . THR B 1 79 ? 4.094 -11.578 -10.875 1 87.62 79 THR B CA 1
ATOM 2620 C C . THR B 1 79 ? 2.773 -10.875 -11.172 1 87.62 79 THR B C 1
ATOM 2622 O O . THR B 1 79 ? 2.521 -9.773 -10.664 1 87.62 79 THR B O 1
ATOM 2625 N N . VAL B 1 80 ? 1.993 -11.539 -11.875 1 89.75 80 VAL B N 1
ATOM 2626 C CA . VAL B 1 80 ? 0.702 -10.969 -12.25 1 89.75 80 VAL B CA 1
ATOM 2627 C C . VAL B 1 80 ? -0.184 -10.836 -11.016 1 89.75 80 VAL B C 1
ATOM 2629 O O . VAL B 1 80 ? -0.857 -9.82 -10.836 1 89.75 80 VAL B O 1
ATOM 2632 N N . ALA B 1 81 ? -0.166 -11.828 -10.148 1 94.31 81 ALA B N 1
ATOM 2633 C CA . ALA B 1 81 ? -1.024 -11.852 -8.969 1 94.31 81 ALA B CA 1
ATOM 2634 C C . ALA B 1 81 ? -0.609 -10.773 -7.973 1 94.31 81 ALA B C 1
ATOM 2636 O O . ALA B 1 81 ? -1.389 -10.398 -7.094 1 94.31 81 ALA B O 1
ATOM 2637 N N . ALA B 1 82 ? 0.572 -10.234 -8.07 1 95.56 82 ALA B N 1
ATOM 2638 C CA . ALA B 1 82 ? 1.094 -9.242 -7.133 1 95.56 82 ALA B CA 1
ATOM 2639 C C . ALA B 1 82 ? 0.669 -7.832 -7.535 1 95.56 82 ALA B C 1
ATOM 2641 O O . ALA B 1 82 ? 0.927 -6.867 -6.805 1 95.56 82 ALA B O 1
ATOM 2642 N N . VAL B 1 83 ? 0.001 -7.703 -8.617 1 96.44 83 VAL B N 1
ATOM 2643 C CA . VAL B 1 83 ? -0.327 -6.387 -9.164 1 96.44 83 VAL B CA 1
ATOM 2644 C C . VAL B 1 83 ? -1.654 -5.906 -8.578 1 96.44 83 VAL B C 1
ATOM 2646 O O . VAL B 1 83 ? -1.758 -4.77 -8.117 1 96.44 83 VAL B O 1
ATOM 2649 N N . PRO B 1 84 ? -2.695 -6.73 -8.484 1 97.69 84 PRO B N 1
ATOM 2650 C CA . PRO B 1 84 ? -4.043 -6.258 -8.148 1 97.69 84 PRO B CA 1
ATOM 2651 C C . PRO B 1 84 ? -4.105 -5.586 -6.773 1 97.69 84 PRO B C 1
ATOM 2653 O O . PRO B 1 84 ? -4.758 -4.551 -6.621 1 97.69 84 PRO B O 1
ATOM 2656 N N . GLY B 1 85 ? -3.439 -6.152 -5.781 1 97.19 85 GLY B N 1
ATOM 2657 C CA . GLY B 1 85 ? -3.502 -5.582 -4.445 1 97.19 85 GLY B CA 1
ATOM 2658 C C . GLY B 1 85 ? -3.031 -4.141 -4.387 1 97.19 85 GLY B C 1
ATOM 2659 O O . GLY B 1 85 ? -3.648 -3.309 -3.717 1 97.19 85 GLY B O 1
ATOM 2660 N N . ILE B 1 86 ? -1.965 -3.863 -5.078 1 96.81 86 ILE B N 1
ATOM 2661 C CA . ILE B 1 86 ? -1.394 -2.52 -5.078 1 96.81 86 ILE B CA 1
ATOM 2662 C C . ILE B 1 86 ? -2.324 -1.564 -5.824 1 96.81 86 ILE B C 1
ATOM 2664 O O . ILE B 1 86 ? -2.582 -0.451 -5.355 1 96.81 86 ILE B O 1
ATOM 2668 N N . VAL B 1 87 ? -2.797 -1.972 -6.941 1 96.75 87 VAL B N 1
ATOM 2669 C CA . VAL B 1 87 ? -3.65 -1.122 -7.766 1 96.75 87 VAL B CA 1
ATOM 2670 C C . VAL B 1 87 ? -4.957 -0.833 -7.027 1 96.75 87 VAL B C 1
ATOM 2672 O O . VAL B 1 87 ? -5.352 0.327 -6.883 1 96.75 87 VAL B O 1
ATOM 2675 N N . ALA B 1 88 ? -5.598 -1.867 -6.578 1 97.19 88 ALA B N 1
ATOM 2676 C CA . ALA B 1 88 ? -6.875 -1.706 -5.887 1 97.19 88 ALA B CA 1
ATOM 2677 C C . ALA B 1 88 ? -6.703 -0.921 -4.59 1 97.19 88 ALA B C 1
ATOM 2679 O O . ALA B 1 88 ? -7.496 -0.024 -4.293 1 97.19 88 ALA B O 1
ATOM 2680 N N . GLY B 1 89 ? -5.684 -1.308 -3.811 1 96.06 89 GLY B N 1
ATOM 2681 C CA . GLY B 1 89 ? -5.41 -0.583 -2.58 1 96.06 89 GLY B CA 1
ATOM 2682 C C . GLY B 1 89 ? -5.117 0.888 -2.807 1 96.06 89 GLY B C 1
ATOM 2683 O O . GLY B 1 89 ? -5.586 1.742 -2.051 1 96.06 89 GLY B O 1
ATOM 2684 N N . GLY B 1 90 ? -4.273 1.184 -3.797 1 95.38 90 GLY B N 1
ATOM 2685 C CA . GLY B 1 90 ? -3.99 2.568 -4.137 1 95.38 90 GLY B CA 1
ATOM 2686 C C . GLY B 1 90 ? -5.227 3.348 -4.543 1 95.38 90 GLY B C 1
ATOM 2687 O O . GLY B 1 90 ? -5.426 4.48 -4.098 1 95.38 90 GLY B O 1
ATOM 2688 N N . TRP B 1 91 ? -6.004 2.756 -5.355 1 94.25 91 TRP B N 1
ATOM 2689 C CA . TRP B 1 91 ? -7.23 3.412 -5.801 1 94.25 91 TRP B CA 1
ATOM 2690 C C . TRP B 1 91 ? -8.148 3.711 -4.621 1 94.25 91 TRP B C 1
ATOM 2692 O O . TRP B 1 91 ? -8.695 4.812 -4.516 1 94.25 91 TRP B O 1
ATOM 2702 N N . ARG B 1 92 ? -8.344 2.754 -3.779 1 94.38 92 ARG B N 1
ATOM 2703 C CA . ARG B 1 92 ? -9.203 2.939 -2.615 1 94.38 92 ARG B CA 1
ATOM 2704 C C . ARG B 1 92 ? -8.641 4.012 -1.687 1 94.38 92 ARG B C 1
ATOM 2706 O O . ARG B 1 92 ? -9.398 4.754 -1.057 1 94.38 92 ARG B O 1
ATOM 2713 N N . HIS B 1 93 ? -7.32 4.012 -1.577 1 94.5 93 HIS B N 1
ATOM 2714 C CA . HIS B 1 93 ? -6.676 5.055 -0.79 1 94.5 93 HIS B CA 1
ATOM 2715 C C . HIS B 1 93 ? -7.016 6.441 -1.332 1 94.5 93 HIS B C 1
ATOM 2717 O O . HIS B 1 93 ? -7.473 7.309 -0.586 1 94.5 93 HIS B O 1
ATOM 2723 N N . PHE B 1 94 ? -6.855 6.645 -2.625 1 93.56 94 PHE B N 1
ATOM 2724 C CA . PHE B 1 94 ? -7.117 7.941 -3.234 1 93.56 94 PHE B CA 1
ATOM 2725 C C . PHE B 1 94 ? -8.602 8.281 -3.162 1 93.56 94 PHE B C 1
ATOM 2727 O O . PHE B 1 94 ? -8.969 9.445 -2.977 1 93.56 94 PHE B O 1
ATOM 2734 N N . ASN B 1 95 ? -9.406 7.301 -3.289 1 91.44 95 ASN B N 1
ATOM 2735 C CA . ASN B 1 95 ? -10.844 7.523 -3.131 1 91.44 95 ASN B CA 1
ATOM 2736 C C . ASN B 1 95 ? -11.188 7.953 -1.708 1 91.44 95 ASN B C 1
ATOM 2738 O O . ASN B 1 95 ? -12.031 8.836 -1.509 1 91.44 95 ASN B O 1
ATOM 2742 N N . SER B 1 96 ? -10.594 7.254 -0.841 1 90.5 96 SER B N 1
ATOM 2743 C CA . SER B 1 96 ? -10.797 7.613 0.558 1 90.5 96 SER B CA 1
ATOM 2744 C C . SER B 1 96 ? -10.422 9.07 0.817 1 90.5 96 SER B C 1
ATOM 2746 O O . SER B 1 96 ? -11.125 9.773 1.541 1 90.5 96 SER B O 1
ATOM 2748 N N . LEU B 1 97 ? -9.344 9.539 0.23 1 88.94 97 LEU B N 1
ATOM 2749 C CA . LEU B 1 97 ? -8.906 10.922 0.394 1 88.94 97 LEU B CA 1
ATOM 2750 C C . LEU B 1 97 ? -9.914 11.883 -0.221 1 88.94 97 LEU B C 1
ATOM 2752 O O . LEU B 1 97 ? -10.344 12.836 0.429 1 88.94 97 LEU B O 1
ATOM 2756 N N . ARG B 1 98 ? -10.344 11.609 -1.405 1 87.12 98 ARG B N 1
ATOM 2757 C CA . ARG B 1 98 ? -11.203 12.531 -2.139 1 87.12 98 ARG B CA 1
ATOM 2758 C C . ARG B 1 98 ? -12.602 12.586 -1.524 1 87.12 98 ARG B C 1
ATOM 2760 O O . ARG B 1 98 ? -13.227 13.648 -1.495 1 87.12 98 ARG B O 1
ATOM 2767 N N . LEU B 1 99 ? -13.055 11.422 -1.032 1 85.38 99 LEU B N 1
ATOM 2768 C CA . LEU B 1 99 ? -14.406 11.359 -0.493 1 85.38 99 LEU B CA 1
ATOM 2769 C C . LEU B 1 99 ? -14.398 11.57 1.017 1 85.38 99 LEU B C 1
ATOM 2771 O O . LEU B 1 99 ? -15.461 11.719 1.631 1 85.38 99 LEU B O 1
ATOM 2775 N N . MET B 1 100 ? -13.172 11.578 1.526 1 83.12 100 MET B N 1
ATOM 2776 C CA . MET B 1 100 ? -12.992 11.789 2.959 1 83.12 100 MET B CA 1
ATOM 2777 C C . MET B 1 100 ? -13.82 10.797 3.764 1 83.12 100 MET B C 1
ATOM 2779 O O . MET B 1 100 ? -14.562 11.188 4.668 1 83.12 100 MET B O 1
ATOM 2783 N N . ARG B 1 101 ? -13.719 9.594 3.32 1 84.31 101 ARG B N 1
ATOM 2784 C CA . ARG B 1 101 ? -14.43 8.5 3.977 1 84.31 101 ARG B CA 1
ATOM 2785 C C . ARG B 1 101 ? -13.477 7.379 4.375 1 84.31 101 ARG B C 1
ATOM 2787 O O . ARG B 1 101 ? -12.43 7.199 3.748 1 84.31 101 ARG B O 1
ATOM 2794 N N . ARG B 1 102 ? -13.914 6.727 5.367 1 83.06 102 ARG B N 1
ATOM 2795 C CA . ARG B 1 102 ? -13.164 5.555 5.801 1 83.06 102 ARG B CA 1
ATOM 2796 C C . ARG B 1 102 ? -13.258 4.434 4.773 1 83.06 102 ARG B C 1
ATOM 2798 O O . ARG B 1 102 ? -14.227 4.355 4.016 1 83.06 102 ARG B O 1
ATOM 2805 N N . ASP B 1 103 ? -12.25 3.65 4.695 1 83.94 103 ASP B N 1
ATOM 2806 C CA . ASP B 1 103 ? -12.234 2.561 3.725 1 83.94 103 ASP B CA 1
ATOM 2807 C C . ASP B 1 103 ? -12.57 1.228 4.387 1 83.94 103 ASP B C 1
ATOM 2809 O O . ASP B 1 103 ? -12.531 0.178 3.742 1 83.94 103 ASP B O 1
ATOM 2813 N N . HIS B 1 104 ? -12.867 1.139 5.613 1 78.06 104 HIS B N 1
ATOM 2814 C CA . HIS B 1 104 ? -13.305 -0.006 6.402 1 78.06 104 HIS B CA 1
ATOM 2815 C C . HIS B 1 104 ? -12.258 -1.115 6.395 1 78.06 104 HIS B C 1
ATOM 2817 O O . HIS B 1 104 ? -12.602 -2.297 6.336 1 78.06 104 HIS B O 1
ATOM 2823 N N . GLY B 1 105 ? -10.977 -0.81 6.164 1 81.44 105 GLY B N 1
ATOM 2824 C CA . GLY B 1 105 ? -9.859 -1.727 6.359 1 81.44 105 GLY B CA 1
ATOM 2825 C C . GLY B 1 105 ? -9.438 -2.432 5.082 1 81.44 105 GLY B C 1
ATOM 2826 O O . GLY B 1 105 ? -8.43 -3.145 5.066 1 81.44 105 GLY B O 1
ATOM 2827 N N . HIS B 1 106 ? -10.141 -2.158 3.99 1 90 106 HIS B N 1
ATOM 2828 C CA . HIS B 1 106 ? -9.883 -2.898 2.76 1 90 106 HIS B CA 1
ATOM 2829 C C . HIS B 1 106 ? -8.539 -2.502 2.15 1 90 106 HIS B C 1
ATOM 2831 O O . HIS B 1 106 ? -7.863 -3.33 1.536 1 90 106 HIS B O 1
ATOM 2837 N N . ILE B 1 107 ? -8.094 -1.262 2.33 1 93.19 107 ILE B N 1
ATOM 2838 C CA . ILE B 1 107 ? -6.812 -0.82 1.796 1 93.19 107 ILE B CA 1
ATOM 2839 C C . ILE B 1 107 ? -5.688 -1.652 2.404 1 93.19 107 ILE B C 1
ATOM 2841 O O . ILE B 1 107 ? -4.844 -2.188 1.683 1 93.19 107 ILE B O 1
ATOM 2845 N N . GLY B 1 108 ? -5.719 -1.801 3.713 1 91.31 108 GLY B N 1
ATOM 2846 C CA . GLY B 1 108 ? -4.699 -2.578 4.398 1 91.31 108 GLY B CA 1
ATOM 2847 C C . GLY B 1 108 ? -4.645 -4.023 3.949 1 91.31 108 GLY B C 1
ATOM 2848 O O . GLY B 1 108 ? -3.564 -4.57 3.721 1 91.31 108 GLY B O 1
ATOM 2849 N N . GLU B 1 109 ? -5.777 -4.613 3.822 1 92.88 109 GLU B N 1
ATOM 2850 C CA . GLU B 1 109 ? -5.855 -6.008 3.395 1 92.88 109 GLU B CA 1
ATOM 2851 C C . GLU B 1 109 ? -5.309 -6.18 1.979 1 92.88 109 GLU B C 1
ATOM 2853 O O . GLU B 1 109 ? -4.602 -7.148 1.696 1 92.88 109 GLU B O 1
ATOM 2858 N N . LEU B 1 110 ? -5.66 -5.289 1.153 1 95.69 110 LEU B N 1
ATOM 2859 C CA . LEU B 1 110 ? -5.199 -5.348 -0.23 1 95.69 110 LEU B CA 1
ATOM 2860 C C . LEU B 1 110 ? -3.689 -5.164 -0.309 1 95.69 110 LEU B C 1
ATOM 2862 O O . LEU B 1 110 ? -3.014 -5.859 -1.073 1 95.69 110 LEU B O 1
ATOM 2866 N N . MET B 1 111 ? -3.148 -4.305 0.493 1 93.94 111 MET B N 1
ATOM 2867 C CA . MET B 1 111 ? -1.704 -4.094 0.531 1 93.94 111 MET B CA 1
ATOM 2868 C C . MET B 1 111 ? -0.991 -5.328 1.076 1 93.94 111 MET B C 1
ATOM 2870 O O . MET B 1 111 ? 0.082 -5.691 0.593 1 93.94 111 MET B O 1
ATOM 2874 N N . GLU B 1 112 ? -1.595 -5.898 2.012 1 93 112 GLU B N 1
ATOM 2875 C CA . GLU B 1 112 ? -1.037 -7.129 2.566 1 93 112 GLU B CA 1
ATOM 2876 C C . GLU B 1 112 ? -1.036 -8.25 1.531 1 93 112 GLU B C 1
ATOM 2878 O O . GLU B 1 112 ? -0.084 -9.031 1.454 1 93 112 GLU B O 1
ATOM 2883 N N . GLU B 1 113 ? -2.139 -8.352 0.855 1 95.56 113 GLU B N 1
ATOM 2884 C CA . GLU B 1 113 ? -2.203 -9.336 -0.215 1 95.56 113 GLU B CA 1
ATOM 2885 C C . GLU B 1 113 ? -1.095 -9.117 -1.241 1 95.56 113 GLU B C 1
ATOM 2887 O O . GLU B 1 113 ? -0.44 -10.07 -1.672 1 95.56 113 GLU B O 1
ATOM 2892 N N . ALA B 1 114 ? -0.888 -7.867 -1.618 1 95.56 114 ALA B N 1
ATOM 2893 C CA . ALA B 1 114 ? 0.163 -7.539 -2.578 1 95.56 114 ALA B CA 1
ATOM 2894 C C . ALA B 1 114 ? 1.537 -7.934 -2.043 1 95.56 114 ALA B C 1
ATOM 2896 O O . ALA B 1 114 ? 2.357 -8.492 -2.773 1 95.56 114 ALA B O 1
ATOM 2897 N N . GLU B 1 115 ? 1.785 -7.633 -0.812 1 93.56 115 GLU B N 1
ATOM 2898 C CA . GLU B 1 115 ? 3.049 -8.008 -0.188 1 93.56 115 GLU B CA 1
ATOM 2899 C C . GLU B 1 115 ? 3.221 -9.523 -0.161 1 93.56 115 GLU B C 1
ATOM 2901 O O . GLU B 1 115 ? 4.301 -10.039 -0.453 1 93.56 115 GLU B O 1
ATOM 2906 N N . ASN B 1 116 ? 2.16 -10.188 0.208 1 95.56 116 ASN B N 1
ATOM 2907 C CA . ASN B 1 116 ? 2.199 -11.648 0.265 1 95.56 116 ASN B CA 1
ATOM 2908 C C . ASN B 1 116 ? 2.506 -12.25 -1.102 1 95.56 116 ASN B C 1
ATOM 2910 O O . ASN B 1 116 ? 3.328 -13.164 -1.21 1 95.56 116 ASN B O 1
ATOM 2914 N N . GLU B 1 117 ? 1.893 -11.719 -2.07 1 95.5 117 GLU B N 1
ATOM 2915 C CA . GLU B 1 117 ? 2.146 -12.195 -3.428 1 95.5 117 GLU B CA 1
ATOM 2916 C C . GLU B 1 117 ? 3.586 -11.914 -3.85 1 95.5 117 GLU B C 1
ATOM 2918 O O . GLU B 1 117 ? 4.207 -12.727 -4.539 1 95.5 117 GLU B O 1
ATOM 2923 N N . ARG B 1 118 ? 4.016 -10.766 -3.508 1 94.19 118 ARG B N 1
ATOM 2924 C CA . ARG B 1 118 ? 5.41 -10.453 -3.783 1 94.19 118 ARG B CA 1
ATOM 2925 C C . ARG B 1 118 ? 6.344 -11.445 -3.102 1 94.19 118 ARG B C 1
ATOM 2927 O O . ARG B 1 118 ? 7.34 -11.875 -3.689 1 94.19 118 ARG B O 1
ATOM 2934 N N . MET B 1 119 ? 6.031 -11.852 -1.934 1 93.56 119 MET B N 1
ATOM 2935 C CA . MET B 1 119 ? 6.852 -12.82 -1.209 1 93.56 119 MET B CA 1
ATOM 2936 C C . MET B 1 119 ? 6.777 -14.195 -1.864 1 93.56 119 MET B C 1
ATOM 2938 O O . MET B 1 119 ? 7.758 -14.938 -1.862 1 93.56 119 MET B O 1
ATOM 2942 N N . HIS B 1 120 ? 5.57 -14.57 -2.393 1 94.25 120 HIS B N 1
ATOM 2943 C CA . HIS B 1 120 ? 5.496 -15.789 -3.199 1 94.25 120 HIS B CA 1
ATOM 2944 C C . HIS B 1 120 ? 6.504 -15.75 -4.344 1 94.25 120 HIS B C 1
ATOM 2946 O O . HIS B 1 120 ? 7.27 -16.703 -4.531 1 94.25 120 HIS B O 1
ATOM 2952 N N . LEU B 1 121 ? 6.512 -14.664 -5.035 1 91.12 121 LEU B N 1
ATOM 2953 C CA . LEU B 1 121 ? 7.391 -14.5 -6.188 1 91.12 121 LEU B CA 1
ATOM 2954 C C . LEU B 1 121 ? 8.852 -14.633 -5.781 1 91.12 121 LEU B C 1
ATOM 2956 O O . LEU B 1 121 ? 9.602 -15.398 -6.391 1 91.12 121 LEU B O 1
ATOM 2960 N N . LEU B 1 122 ? 9.273 -13.914 -4.746 1 90.12 122 LEU B N 1
ATOM 2961 C CA . LEU B 1 122 ? 10.664 -13.914 -4.312 1 90.12 122 LEU B CA 1
ATOM 2962 C C . LEU B 1 122 ? 11.078 -15.305 -3.83 1 90.12 122 LEU B C 1
ATOM 2964 O O . LEU B 1 122 ? 12.227 -15.711 -4.027 1 90.12 122 LEU B O 1
ATOM 2968 N N . THR B 1 123 ? 10.172 -15.984 -3.24 1 91.75 123 THR B N 1
ATOM 2969 C CA . THR B 1 123 ? 10.445 -17.344 -2.77 1 91.75 123 THR B CA 1
ATOM 2970 C C . THR B 1 123 ? 10.703 -18.281 -3.945 1 91.75 123 THR B C 1
ATOM 2972 O O . THR B 1 123 ? 11.711 -19 -3.963 1 91.75 123 THR B O 1
ATOM 2975 N N . TRP B 1 124 ? 9.852 -18.25 -4.926 1 90.88 124 TRP B N 1
ATOM 2976 C CA . TRP B 1 124 ? 10 -19.141 -6.066 1 90.88 124 TRP B CA 1
ATOM 2977 C C . TRP B 1 124 ? 11.203 -18.75 -6.918 1 90.88 124 TRP B C 1
ATOM 2979 O O . TRP B 1 124 ? 11.867 -19.609 -7.504 1 90.88 124 TRP B O 1
ATOM 2989 N N . MET B 1 125 ? 11.492 -17.5 -6.996 1 86.25 125 MET B N 1
ATOM 2990 C CA . MET B 1 125 ? 12.656 -17.031 -7.742 1 86.25 125 MET B CA 1
ATOM 2991 C C . MET B 1 125 ? 13.945 -17.562 -7.125 1 86.25 125 MET B C 1
ATOM 2993 O O . MET B 1 125 ? 14.898 -17.891 -7.844 1 86.25 125 MET B O 1
ATOM 2997 N N . GLU B 1 126 ? 13.969 -17.594 -5.836 1 85.75 126 GLU B N 1
ATOM 2998 C CA . GLU B 1 126 ? 15.148 -18.125 -5.16 1 85.75 126 GLU B CA 1
ATOM 2999 C C . GLU B 1 126 ? 15.328 -19.609 -5.445 1 85.75 126 GLU B C 1
ATOM 3001 O O . GLU B 1 126 ? 16.453 -20.109 -5.488 1 85.75 126 GLU B O 1
ATOM 3006 N N . MET B 1 127 ? 14.281 -20.266 -5.719 1 85.69 127 MET B N 1
ATOM 3007 C CA . MET B 1 127 ? 14.328 -21.703 -5.93 1 85.69 127 MET B CA 1
ATOM 3008 C C . MET B 1 127 ? 14.57 -22.031 -7.398 1 85.69 127 MET B C 1
ATOM 3010 O O . MET B 1 127 ? 15.148 -23.078 -7.715 1 85.69 127 MET B O 1
ATOM 3014 N N . THR B 1 128 ? 14.102 -21.281 -8.32 1 81.06 128 THR B N 1
ATOM 3015 C CA . THR B 1 128 ? 14.156 -21.609 -9.734 1 81.06 128 THR B CA 1
ATOM 3016 C C . THR B 1 128 ? 15.281 -20.859 -10.43 1 81.06 128 THR B C 1
ATOM 3018 O O . THR B 1 128 ? 15.812 -21.312 -11.445 1 81.06 128 THR B O 1
ATOM 3021 N N . LYS B 1 129 ? 15.75 -19.734 -9.969 1 78.88 129 LYS B N 1
ATOM 3022 C CA . LYS B 1 129 ? 16.719 -18.859 -10.641 1 78.88 129 LYS B CA 1
ATOM 3023 C C . LYS B 1 129 ? 16.312 -18.609 -12.094 1 78.88 129 LYS B C 1
ATOM 3025 O O . LYS B 1 129 ? 16.906 -19.172 -13.016 1 78.88 129 LYS B O 1
ATOM 3030 N N . PRO B 1 130 ? 15.438 -17.781 -12.312 1 78.56 130 PRO B N 1
ATOM 3031 C CA . PRO B 1 130 ? 14.852 -17.578 -13.633 1 78.56 130 PRO B CA 1
ATOM 3032 C C . PRO B 1 130 ? 15.883 -17.156 -14.68 1 78.56 130 PRO B C 1
ATOM 3034 O O . PRO B 1 130 ? 16.844 -16.469 -14.359 1 78.56 130 PRO B O 1
ATOM 3037 N N . THR B 1 131 ? 15.609 -17.672 -15.922 1 80.12 131 THR B N 1
ATOM 3038 C CA . THR B 1 131 ? 16.453 -17.312 -17.062 1 80.12 131 THR B CA 1
ATOM 3039 C C . THR B 1 131 ? 16.172 -15.883 -17.516 1 80.12 131 THR B C 1
ATOM 3041 O O . THR B 1 131 ? 15.227 -15.25 -17.047 1 80.12 131 THR B O 1
ATOM 3044 N N . PHE B 1 132 ? 17.047 -15.43 -18.344 1 83.44 132 PHE B N 1
ATOM 3045 C CA . PHE B 1 132 ? 16.875 -14.086 -18.891 1 83.44 132 PHE B CA 1
ATOM 3046 C C . PHE B 1 132 ? 15.547 -13.953 -19.625 1 83.44 132 PHE B C 1
ATOM 3048 O O . PHE B 1 132 ? 14.852 -12.945 -19.469 1 83.44 132 PHE B O 1
ATOM 3055 N N . LEU B 1 133 ? 15.25 -14.953 -20.391 1 80.06 133 LEU B N 1
ATOM 3056 C CA . LEU B 1 133 ? 13.992 -14.922 -21.125 1 80.06 133 LEU B CA 1
ATOM 3057 C C . LEU B 1 133 ? 12.805 -14.883 -20.172 1 80.06 133 LEU B C 1
ATOM 3059 O O . LEU B 1 133 ? 11.836 -14.148 -20.422 1 80.06 133 LEU B O 1
ATOM 3063 N N . GLU B 1 134 ? 12.883 -15.578 -19.141 1 77.62 134 GLU B N 1
ATOM 3064 C CA . GLU B 1 134 ? 11.812 -15.586 -18.141 1 77.62 134 GLU B CA 1
ATOM 3065 C C . GLU B 1 134 ? 11.703 -14.234 -17.438 1 77.62 134 GLU B C 1
ATOM 3067 O O . GLU B 1 134 ? 10.594 -13.766 -17.156 1 77.62 134 GLU B O 1
ATOM 3072 N N . ARG B 1 135 ? 12.789 -13.68 -17.297 1 83.62 135 ARG B N 1
ATOM 3073 C CA . ARG B 1 135 ? 12.781 -12.352 -16.672 1 83.62 135 ARG B CA 1
ATOM 3074 C C . ARG B 1 135 ? 12.117 -11.336 -17.594 1 83.62 135 ARG B C 1
ATOM 3076 O O . ARG B 1 135 ? 11.383 -10.461 -17.125 1 83.62 135 ARG B O 1
ATOM 3083 N N . MET B 1 136 ? 12.359 -11.453 -18.844 1 87.12 136 MET B N 1
ATOM 3084 C CA . MET B 1 136 ? 11.734 -10.547 -19.812 1 87.12 136 MET B CA 1
ATOM 3085 C C . MET B 1 136 ? 10.227 -10.766 -19.844 1 87.12 136 MET B C 1
ATOM 3087 O O . MET B 1 136 ? 9.461 -9.812 -19.984 1 87.12 136 MET B O 1
ATOM 3091 N N . LEU B 1 137 ? 9.883 -12.008 -19.719 1 81.31 137 LEU B N 1
ATOM 3092 C CA . LEU B 1 137 ? 8.461 -12.32 -19.703 1 81.31 137 LEU B CA 1
ATOM 3093 C C . LEU B 1 137 ? 7.781 -11.727 -18.469 1 81.31 137 LEU B C 1
ATOM 3095 O O . LEU B 1 137 ? 6.656 -11.227 -18.562 1 81.31 137 LEU B O 1
ATOM 3099 N N . VAL B 1 138 ? 8.461 -11.836 -17.391 1 82.56 138 VAL B N 1
ATOM 3100 C CA . VAL B 1 138 ? 7.957 -11.281 -16.141 1 82.56 138 VAL B CA 1
ATOM 3101 C C . VAL B 1 138 ? 7.746 -9.773 -16.281 1 82.56 138 VAL B C 1
ATOM 3103 O O . VAL B 1 138 ? 6.691 -9.25 -15.914 1 82.56 138 VAL B O 1
ATOM 3106 N N . VAL B 1 139 ? 8.703 -9.117 -16.859 1 88.25 139 VAL B N 1
ATOM 3107 C CA . VAL B 1 139 ? 8.617 -7.672 -17.031 1 88.25 139 VAL B CA 1
ATOM 3108 C C . VAL B 1 139 ? 7.473 -7.336 -17.984 1 88.25 139 VAL B C 1
ATOM 3110 O O . VAL B 1 139 ? 6.672 -6.441 -17.719 1 88.25 139 VAL B O 1
ATOM 3113 N N . GLY B 1 140 ? 7.457 -8.031 -19.109 1 89.12 140 GLY B N 1
ATOM 3114 C CA . GLY B 1 140 ? 6.387 -7.816 -20.062 1 89.12 140 GLY B CA 1
ATOM 3115 C C . GLY B 1 140 ? 5.008 -8.062 -19.484 1 89.12 140 GLY B C 1
ATOM 3116 O O . GLY B 1 140 ? 4.086 -7.27 -19.688 1 89.12 140 GLY B O 1
ATOM 3117 N N . ALA B 1 141 ? 4.867 -9.164 -18.75 1 85.56 141 ALA B N 1
ATOM 3118 C CA . ALA B 1 141 ? 3.598 -9.5 -18.125 1 85.56 141 ALA B CA 1
ATOM 3119 C C . ALA B 1 141 ? 3.199 -8.438 -17.094 1 85.56 141 ALA B C 1
ATOM 3121 O O . ALA B 1 141 ? 2.027 -8.062 -17.016 1 85.56 141 ALA B O 1
ATOM 3122 N N . GLN B 1 142 ? 4.152 -7.969 -16.375 1 89.81 142 GLN B N 1
ATOM 3123 C CA . GLN B 1 142 ? 3.879 -6.941 -15.375 1 89.81 142 GLN B CA 1
ATOM 3124 C C . GLN B 1 142 ? 3.369 -5.66 -16.031 1 89.81 142 GLN B C 1
ATOM 3126 O O . GLN B 1 142 ? 2.359 -5.098 -15.594 1 89.81 142 GLN B O 1
ATOM 3131 N N . VAL B 1 143 ? 4.094 -5.133 -17 1 91.19 143 VAL B N 1
ATOM 3132 C CA . VAL B 1 143 ? 3.721 -3.881 -17.656 1 91.19 143 VAL B CA 1
ATOM 3133 C C . VAL B 1 143 ? 2.354 -4.031 -18.328 1 91.19 143 VAL B C 1
ATOM 3135 O O . VAL B 1 143 ? 1.481 -3.174 -18.156 1 91.19 143 VAL B O 1
ATOM 3138 N N . GLY B 1 144 ? 2.225 -5.121 -19.047 1 91.75 144 GLY B N 1
ATOM 3139 C CA . GLY B 1 144 ? 0.96 -5.367 -19.734 1 91.75 144 GLY B CA 1
ATOM 3140 C C . GLY B 1 144 ? -0.208 -5.527 -18.781 1 91.75 144 GLY B C 1
ATOM 3141 O O . GLY B 1 144 ? -1.228 -4.848 -18.922 1 91.75 144 GLY B O 1
ATOM 3142 N N . PHE B 1 145 ? -0.113 -6.336 -17.797 1 91.88 145 PHE B N 1
ATOM 3143 C CA . PHE B 1 145 ? -1.212 -6.621 -16.891 1 91.88 145 PHE B CA 1
ATOM 3144 C C . PHE B 1 145 ? -1.505 -5.418 -15.992 1 91.88 145 PHE B C 1
ATOM 3146 O O . PHE B 1 145 ? -2.664 -5.133 -15.695 1 91.88 145 PHE B O 1
ATOM 3153 N N . THR B 1 146 ? -0.457 -4.77 -15.477 1 94.81 146 THR B N 1
ATOM 3154 C CA . THR B 1 146 ? -0.678 -3.584 -14.656 1 94.81 146 THR B CA 1
ATOM 3155 C C . THR B 1 146 ? -1.525 -2.557 -15.398 1 94.81 146 THR B C 1
ATOM 3157 O O . THR B 1 146 ? -2.465 -1.991 -14.836 1 94.81 146 THR B O 1
ATOM 3160 N N . SER B 1 147 ? -1.126 -2.281 -16.672 1 95.38 147 SER B N 1
ATOM 3161 C CA . SER B 1 147 ? -1.883 -1.331 -17.484 1 95.38 147 SER B CA 1
ATOM 3162 C C . SER B 1 147 ? -3.324 -1.791 -17.672 1 95.38 147 SER B C 1
ATOM 3164 O O . SER B 1 147 ? -4.262 -1.02 -17.453 1 95.38 147 SER B O 1
ATOM 3166 N N . PHE B 1 148 ? -3.508 -3.029 -18.062 1 93.94 148 PHE B N 1
ATOM 3167 C CA . PHE B 1 148 ? -4.836 -3.594 -18.266 1 93.94 148 PHE B CA 1
ATOM 3168 C C . PHE B 1 148 ? -5.664 -3.512 -16.984 1 93.94 148 PHE B C 1
ATOM 3170 O O . PHE B 1 148 ? -6.789 -3.006 -17 1 93.94 148 PHE B O 1
ATOM 3177 N N . TYR B 1 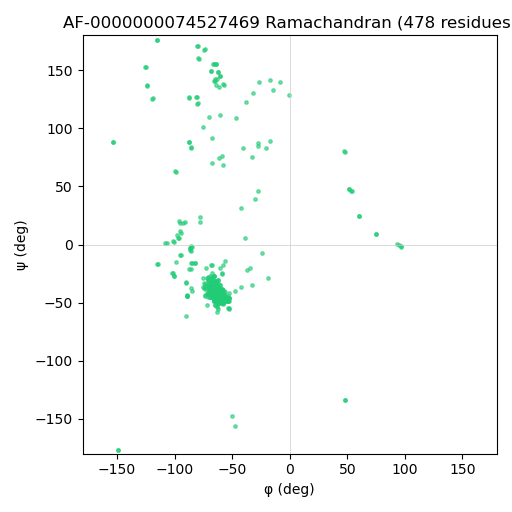149 ? -5.102 -3.965 -15.883 1 95.06 149 TYR B N 1
ATOM 3178 C CA . TYR B 1 149 ? -5.832 -4.059 -14.625 1 95.06 149 TYR B CA 1
ATOM 3179 C C . TYR B 1 149 ? -6.176 -2.676 -14.086 1 95.06 149 TYR B C 1
ATOM 3181 O O . TYR B 1 149 ? -7.262 -2.469 -13.539 1 95.06 149 TYR B O 1
ATOM 3189 N N . THR B 1 150 ? -5.207 -1.75 -14.211 1 96.31 150 THR B N 1
ATOM 3190 C CA . THR B 1 150 ? -5.469 -0.387 -13.758 1 96.31 150 THR B CA 1
ATOM 3191 C C . THR B 1 150 ? -6.664 0.208 -14.5 1 96.31 150 THR B C 1
ATOM 3193 O O . THR B 1 150 ? -7.559 0.782 -13.883 1 96.31 150 THR B O 1
ATOM 3196 N N . MET B 1 151 ? -6.68 0.056 -15.766 1 96.38 151 MET B N 1
ATOM 3197 C CA . MET B 1 151 ? -7.789 0.58 -16.562 1 96.38 151 MET B CA 1
ATOM 3198 C C . MET B 1 151 ? -9.086 -0.145 -16.234 1 96.38 151 MET B C 1
ATOM 3200 O O . MET B 1 151 ? -10.133 0.489 -16.062 1 96.38 151 MET B O 1
ATOM 3204 N N . ALA B 1 152 ? -9.047 -1.424 -16.141 1 95.25 152 ALA B N 1
ATOM 3205 C CA . ALA B 1 152 ? -10.227 -2.219 -15.812 1 95.25 152 ALA B CA 1
ATOM 3206 C C . ALA B 1 152 ? -10.781 -1.843 -14.445 1 95.25 152 ALA B C 1
ATOM 3208 O O . ALA B 1 152 ? -12 -1.759 -14.266 1 95.25 152 ALA B O 1
ATOM 3209 N N . TYR B 1 153 ? -9.891 -1.643 -13.469 1 96.5 153 TYR B N 1
ATOM 3210 C CA . TYR B 1 153 ? -10.328 -1.338 -12.109 1 96.5 153 TYR B CA 1
ATOM 3211 C C . TYR B 1 153 ? -11.023 0.014 -12.047 1 96.5 153 TYR B C 1
ATOM 3213 O O . TYR B 1 153 ? -11.977 0.193 -11.281 1 96.5 153 TYR B O 1
ATOM 3221 N N . LEU B 1 154 ? -10.531 0.975 -12.844 1 93.69 154 LEU B N 1
ATOM 3222 C CA . LEU B 1 154 ? -11.172 2.283 -12.914 1 93.69 154 LEU B CA 1
ATOM 3223 C C . LEU B 1 154 ? -12.594 2.166 -13.453 1 93.69 154 LEU B C 1
ATOM 3225 O O . LEU B 1 154 ? -13.477 2.914 -13.047 1 93.69 154 LEU B O 1
ATOM 3229 N N . LEU B 1 155 ? -12.812 1.224 -14.266 1 94.56 155 LEU B N 1
ATOM 3230 C CA . LEU B 1 155 ? -14.102 1.076 -14.922 1 94.56 155 LEU B CA 1
ATOM 3231 C C . LEU B 1 155 ? -15.039 0.211 -14.094 1 94.56 155 LEU B C 1
ATOM 3233 O O . LEU B 1 155 ? -16.234 0.512 -13.977 1 94.56 155 LEU B O 1
ATOM 3237 N N . ASN B 1 156 ? -14.508 -0.869 -13.578 1 95.88 156 ASN B N 1
ATOM 3238 C CA . ASN B 1 156 ? -15.375 -1.825 -12.891 1 95.88 156 ASN B CA 1
ATOM 3239 C C . ASN B 1 156 ? -14.602 -2.617 -11.836 1 95.88 156 ASN B C 1
ATOM 3241 O O . ASN B 1 156 ? -14.18 -3.744 -12.094 1 95.88 156 ASN B O 1
ATOM 3245 N N . PRO B 1 157 ? -14.539 -2.064 -10.586 1 95.75 157 PRO B N 1
ATOM 3246 C CA . PRO B 1 157 ? -13.828 -2.764 -9.516 1 95.75 157 PRO B CA 1
ATOM 3247 C C . PRO B 1 157 ? -14.422 -4.137 -9.211 1 95.75 157 PRO B C 1
ATOM 3249 O O . PRO B 1 157 ? -13.688 -5.07 -8.867 1 95.75 157 PRO B O 1
ATOM 3252 N N . ARG B 1 158 ? -15.703 -4.285 -9.312 1 96 158 ARG B N 1
ATOM 3253 C CA . ARG B 1 158 ? -16.359 -5.566 -9.07 1 96 158 ARG B CA 1
ATOM 3254 C C . ARG B 1 158 ? -15.805 -6.648 -9.992 1 96 158 ARG B C 1
ATOM 3256 O O . ARG B 1 158 ? -15.445 -7.734 -9.531 1 96 158 ARG B O 1
ATOM 3263 N N . PHE B 1 159 ? -15.773 -6.367 -11.281 1 96.62 159 PHE B N 1
ATOM 3264 C CA . PHE B 1 159 ? -15.219 -7.273 -12.281 1 96.62 159 PHE B CA 1
ATOM 3265 C C . PHE B 1 159 ? -13.797 -7.668 -11.914 1 96.62 159 PHE B C 1
ATOM 3267 O O . PHE B 1 159 ? -13.43 -8.844 -12 1 96.62 159 PHE B O 1
ATOM 3274 N N . CYS B 1 160 ? -12.992 -6.695 -11.539 1 97.38 160 CYS B N 1
ATOM 3275 C CA . CYS B 1 160 ? -11.578 -6.918 -11.258 1 97.38 160 CYS B CA 1
ATOM 3276 C C . CYS B 1 160 ? -11.406 -7.848 -10.062 1 97.38 160 CYS B C 1
ATOM 3278 O O . CYS B 1 160 ? -10.594 -8.773 -10.102 1 97.38 160 CYS B O 1
ATOM 3280 N N . HIS B 1 161 ? -12.141 -7.609 -9.016 1 97.5 161 HIS B N 1
ATOM 3281 C CA . HIS B 1 161 ? -12.047 -8.469 -7.844 1 97.5 161 HIS B CA 1
ATOM 3282 C C . HIS B 1 161 ? -12.5 -9.891 -8.164 1 97.5 161 HIS B C 1
ATOM 3284 O O . HIS B 1 161 ? -11.914 -10.859 -7.688 1 97.5 161 HIS B O 1
ATOM 3290 N N . ARG B 1 162 ? -13.523 -10.047 -8.953 1 97.31 162 ARG B N 1
ATOM 3291 C CA . ARG B 1 162 ? -13.977 -11.367 -9.375 1 97.31 162 ARG B CA 1
ATOM 3292 C C . ARG B 1 162 ? -12.914 -12.07 -10.211 1 97.31 162 ARG B C 1
ATOM 3294 O O . ARG B 1 162 ? -12.656 -13.266 -10.016 1 97.31 162 ARG B O 1
ATOM 3301 N N . LEU B 1 163 ? -12.383 -11.344 -11.141 1 96.62 163 LEU B N 1
ATOM 3302 C CA . LEU B 1 163 ? -11.305 -11.883 -11.969 1 96.62 163 LEU B CA 1
ATOM 3303 C C . LEU B 1 163 ? -10.172 -12.414 -11.109 1 96.62 163 LEU B C 1
ATOM 3305 O O . LEU B 1 163 ? -9.688 -13.523 -11.328 1 96.62 163 LEU B O 1
ATOM 3309 N N . VAL B 1 164 ? -9.727 -11.602 -10.117 1 96.81 164 VAL B N 1
ATOM 3310 C CA . VAL B 1 164 ? -8.648 -12.016 -9.227 1 96.81 164 VAL B CA 1
ATOM 3311 C C . VAL B 1 164 ? -9.078 -13.25 -8.43 1 96.81 164 VAL B C 1
ATOM 3313 O O . VAL B 1 164 ? -8.273 -14.148 -8.18 1 96.81 164 VAL B O 1
ATOM 3316 N N . GLY B 1 165 ? -10.375 -13.25 -7.988 1 96.19 165 GLY B N 1
ATOM 3317 C CA . GLY B 1 165 ? -10.883 -14.445 -7.328 1 96.19 165 GLY B CA 1
ATOM 3318 C C . GLY B 1 165 ? -10.68 -15.711 -8.141 1 96.19 165 GLY B C 1
ATOM 3319 O O . GLY B 1 165 ? -10.203 -16.719 -7.617 1 96.19 165 GLY B O 1
ATOM 3320 N N . TYR B 1 166 ? -10.984 -15.656 -9.383 1 94 166 TYR B N 1
ATOM 3321 C CA . TYR B 1 166 ? -10.812 -16.812 -10.258 1 94 166 TYR B CA 1
ATOM 3322 C C . TYR B 1 166 ? -9.336 -17.109 -10.477 1 94 166 TYR B C 1
ATOM 3324 O O . TYR B 1 166 ? -8.945 -18.281 -10.609 1 94 166 TYR B O 1
ATOM 3332 N N . LEU B 1 167 ? -8.547 -16.109 -10.586 1 93 167 LEU B N 1
ATOM 3333 C CA . LEU B 1 167 ? -7.105 -16.297 -10.695 1 93 167 LEU B CA 1
ATOM 3334 C C . LEU B 1 167 ? -6.57 -17.078 -9.508 1 93 167 LEU B C 1
ATOM 3336 O O . LEU B 1 167 ? -5.777 -18.016 -9.68 1 93 167 LEU B O 1
ATOM 3340 N N . GLU B 1 168 ? -7.035 -16.719 -8.328 1 93.5 168 GLU B N 1
ATOM 3341 C CA . GLU B 1 168 ? -6.578 -17.391 -7.121 1 93.5 168 GLU B CA 1
ATOM 3342 C C . GLU B 1 168 ? -7.082 -18.828 -7.07 1 93.5 168 GLU B C 1
ATOM 3344 O O . GLU B 1 168 ? -6.402 -19.719 -6.543 1 93.5 168 GLU B O 1
ATOM 3349 N N . GLU B 1 169 ? -8.281 -19.062 -7.621 1 91.25 169 GLU B N 1
ATOM 3350 C CA . GLU B 1 169 ? -8.75 -20.438 -7.734 1 91.25 169 GLU B CA 1
ATOM 3351 C C . GLU B 1 169 ? -7.793 -21.281 -8.57 1 91.25 169 GLU B C 1
ATOM 3353 O O . GLU B 1 169 ? -7.473 -22.422 -8.203 1 91.25 169 GLU B O 1
ATOM 3358 N N . GLU B 1 170 ? -7.418 -20.672 -9.672 1 87.88 170 GLU B N 1
ATOM 3359 C CA . GLU B 1 170 ? -6.445 -21.375 -10.516 1 87.88 170 GLU B CA 1
ATOM 3360 C C . GLU B 1 170 ? -5.137 -21.609 -9.766 1 87.88 170 GLU B C 1
ATOM 3362 O O . GLU B 1 170 ? -4.496 -22.641 -9.93 1 87.88 170 GLU B O 1
ATOM 3367 N N . ALA B 1 171 ? -4.723 -20.656 -9.008 1 91 171 ALA B N 1
ATOM 3368 C CA . ALA B 1 171 ? -3.496 -20.797 -8.227 1 91 171 ALA B CA 1
ATOM 3369 C C . ALA B 1 171 ? -3.623 -21.922 -7.207 1 91 171 ALA B C 1
ATOM 3371 O O . ALA B 1 171 ? -2.686 -22.703 -7.02 1 91 171 ALA B O 1
ATOM 3372 N N . VAL B 1 172 ? -4.734 -22 -6.559 1 90.38 172 VAL B N 1
ATOM 3373 C CA . VAL B 1 172 ? -4.965 -23.062 -5.59 1 90.38 172 VAL B CA 1
ATOM 3374 C C . VAL B 1 172 ? -4.863 -24.422 -6.281 1 90.38 172 VAL B C 1
ATOM 3376 O O . VAL B 1 172 ? -4.219 -25.344 -5.773 1 90.38 172 VAL B O 1
ATOM 3379 N N . ALA B 1 173 ? -5.484 -24.547 -7.434 1 85.75 173 ALA B N 1
ATOM 3380 C CA . ALA B 1 173 ? -5.426 -25.781 -8.195 1 85.75 173 ALA B CA 1
ATOM 3381 C C . ALA B 1 173 ? -3.99 -26.125 -8.602 1 85.75 173 ALA B C 1
ATOM 3383 O O . ALA B 1 173 ? -3.547 -27.266 -8.461 1 85.75 173 ALA B O 1
ATOM 3384 N N . ALA B 1 174 ? -3.291 -25.156 -9.086 1 85.56 174 ALA B N 1
ATOM 3385 C CA . ALA B 1 174 ? -1.911 -25.359 -9.523 1 85.56 174 ALA B CA 1
ATOM 3386 C C . ALA B 1 174 ? -1.027 -25.812 -8.367 1 85.56 174 ALA B C 1
ATOM 3388 O O . ALA B 1 174 ? -0.221 -26.734 -8.508 1 85.56 174 ALA B O 1
ATOM 3389 N N . TYR B 1 175 ? -1.157 -25.203 -7.262 1 90 175 TYR B N 1
ATOM 3390 C CA . TYR B 1 175 ? -0.326 -25.562 -6.117 1 90 175 TYR B CA 1
ATOM 3391 C C . TYR B 1 175 ? -0.729 -26.922 -5.551 1 90 175 TYR B C 1
ATOM 3393 O O . TYR B 1 175 ? 0.096 -27.625 -4.965 1 90 175 TYR B O 1
ATOM 3401 N N . SER B 1 176 ? -2.023 -27.281 -5.727 1 88.69 176 SER B N 1
ATOM 3402 C CA . SER B 1 176 ? -2.438 -28.625 -5.359 1 88.69 176 SER B CA 1
ATOM 3403 C C . SER B 1 176 ? -1.764 -29.672 -6.242 1 88.69 176 SER B C 1
ATOM 3405 O O . SER B 1 176 ? -1.29 -30.703 -5.75 1 88.69 176 SER B O 1
ATOM 3407 N N . GLU B 1 177 ? -1.711 -29.359 -7.488 1 86.81 177 GLU B N 1
ATOM 3408 C CA . GLU B 1 177 ? -1.008 -30.25 -8.406 1 86.81 177 GLU B CA 1
ATOM 3409 C C . GLU B 1 177 ? 0.483 -30.297 -8.086 1 86.81 177 GLU B C 1
ATOM 3411 O O . GLU B 1 177 ? 1.106 -31.359 -8.188 1 86.81 177 GLU B O 1
ATOM 3416 N N . PHE B 1 178 ? 1.02 -29.203 -7.746 1 88.06 178 PHE B N 1
ATOM 3417 C CA . PHE B 1 178 ? 2.42 -29.125 -7.352 1 88.06 178 PHE B CA 1
ATOM 3418 C C . PHE B 1 178 ? 2.689 -30.016 -6.141 1 88.06 178 PHE B C 1
ATOM 3420 O O . PHE B 1 178 ? 3.678 -30.75 -6.113 1 88.06 178 PHE B O 1
ATOM 3427 N N . LEU B 1 179 ? 1.856 -29.969 -5.234 1 90.38 179 LEU B N 1
ATOM 3428 C CA . LEU B 1 179 ? 1.979 -30.797 -4.031 1 90.38 179 LEU B CA 1
ATOM 3429 C C . LEU B 1 179 ? 1.907 -32.281 -4.375 1 90.38 179 LEU B C 1
ATOM 3431 O O . LEU B 1 179 ? 2.682 -33.094 -3.848 1 90.38 179 LEU B O 1
ATOM 3435 N N . GLU B 1 180 ? 1.019 -32.594 -5.223 1 89.94 180 GLU B N 1
ATOM 3436 C CA . GLU B 1 180 ? 0.887 -33.969 -5.66 1 89.94 180 GLU B CA 1
ATOM 3437 C C . GLU B 1 180 ? 2.154 -34.469 -6.363 1 89.94 180 GLU B C 1
ATOM 3439 O O . GLU B 1 180 ? 2.58 -35.594 -6.172 1 89.94 180 GLU B O 1
ATOM 3444 N N . ALA B 1 181 ? 2.709 -33.625 -7.121 1 89.69 181 ALA B N 1
ATOM 3445 C CA . ALA B 1 181 ? 3.939 -33.969 -7.832 1 89.69 181 ALA B CA 1
ATOM 3446 C C . ALA B 1 181 ? 5.086 -34.219 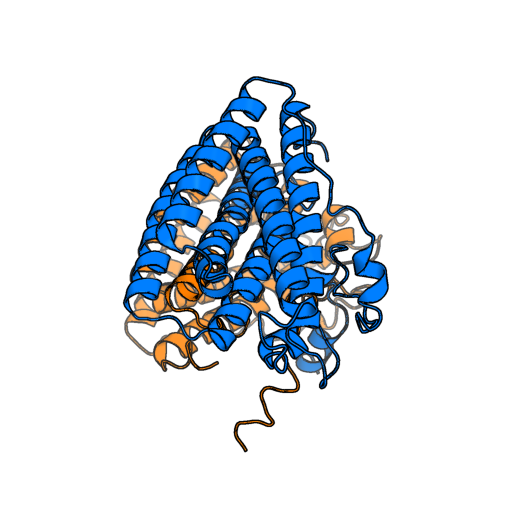-6.859 1 89.69 181 ALA B C 1
ATOM 3448 O O . ALA B 1 181 ? 5.906 -35.094 -7.07 1 89.69 181 ALA B O 1
ATOM 3449 N N . ILE B 1 182 ? 5.18 -33.438 -5.867 1 92.19 182 ILE B N 1
ATOM 3450 C CA . ILE B 1 182 ? 6.207 -33.625 -4.848 1 92.19 182 ILE B CA 1
ATOM 3451 C C . ILE B 1 182 ? 5.965 -34.938 -4.113 1 92.19 182 ILE B C 1
ATOM 3453 O O . ILE B 1 182 ? 6.891 -35.75 -3.922 1 92.19 182 ILE B O 1
ATOM 3457 N N . ASP B 1 183 ? 4.738 -35.219 -3.793 1 93.62 183 ASP B N 1
ATOM 3458 C CA . ASP B 1 183 ? 4.371 -36.406 -3.02 1 93.62 183 ASP B CA 1
ATOM 3459 C C . ASP B 1 183 ? 4.609 -37.688 -3.82 1 93.62 183 ASP B C 1
ATOM 3461 O O . ASP B 1 183 ? 4.961 -38.719 -3.256 1 93.62 183 ASP B O 1
ATOM 3465 N N . LYS B 1 184 ? 4.465 -37.562 -5.086 1 93.38 184 LYS B N 1
ATOM 3466 C CA . LYS B 1 184 ? 4.684 -38.688 -5.969 1 93.38 184 LYS B CA 1
ATOM 3467 C C . LYS B 1 184 ? 6.172 -38.875 -6.273 1 93.38 184 LYS B C 1
ATOM 3469 O O . LYS B 1 184 ? 6.574 -39.906 -6.836 1 93.38 184 LYS B O 1
ATOM 3474 N N . GLY B 1 185 ? 6.961 -37.875 -5.996 1 92.62 185 GLY B N 1
ATOM 3475 C CA . GLY B 1 185 ? 8.398 -37.969 -6.227 1 92.62 185 GLY B CA 1
ATOM 3476 C C . GLY B 1 185 ? 8.812 -37.406 -7.582 1 92.62 185 GLY B C 1
ATOM 3477 O O . GLY B 1 185 ? 9.984 -37.5 -7.949 1 92.62 185 GLY B O 1
ATOM 3478 N N . ASP B 1 186 ? 7.906 -36.938 -8.328 1 89.75 186 ASP B N 1
ATOM 3479 C CA . ASP B 1 186 ? 8.211 -36.375 -9.633 1 89.75 186 ASP B CA 1
ATOM 3480 C C . ASP B 1 186 ? 9.078 -35.125 -9.5 1 89.75 186 ASP B C 1
ATOM 3482 O O . ASP B 1 186 ? 9.844 -34.781 -10.406 1 89.75 186 ASP B O 1
ATOM 3486 N N . ILE B 1 187 ? 8.883 -34.375 -8.383 1 88.5 187 ILE B N 1
ATOM 3487 C CA . ILE B 1 187 ? 9.688 -33.188 -8.055 1 88.5 187 ILE B CA 1
ATOM 3488 C C . ILE B 1 187 ? 10.398 -33.438 -6.719 1 88.5 187 ILE B C 1
ATOM 3490 O O . ILE B 1 187 ? 9.766 -33.75 -5.719 1 88.5 187 ILE B O 1
ATOM 3494 N N . PRO B 1 188 ? 11.719 -33.25 -6.797 1 92.12 188 PRO B N 1
ATOM 3495 C CA . PRO B 1 188 ? 12.445 -33.469 -5.539 1 92.12 188 PRO B CA 1
ATOM 3496 C C . PRO B 1 188 ? 12.039 -32.469 -4.457 1 92.12 188 PRO B C 1
ATOM 3498 O O . PRO B 1 188 ? 11.844 -31.281 -4.742 1 92.12 188 PRO B O 1
ATOM 3501 N N . ASN B 1 189 ? 11.859 -32.938 -3.248 1 94.69 189 ASN B N 1
ATOM 3502 C CA . ASN B 1 189 ? 11.477 -32.125 -2.105 1 94.69 189 ASN B CA 1
ATOM 3503 C C . ASN B 1 189 ? 12.695 -31.484 -1.431 1 94.69 189 ASN B C 1
ATOM 3505 O O . ASN B 1 189 ? 13.125 -31.953 -0.369 1 94.69 189 ASN B O 1
ATOM 3509 N N . CYS B 1 190 ? 13.172 -30.406 -1.91 1 93.81 190 CYS B N 1
ATOM 3510 C CA . CYS B 1 190 ? 14.383 -29.75 -1.429 1 93.81 190 CYS B CA 1
ATOM 3511 C C . CYS B 1 190 ? 14.094 -28.922 -0.182 1 93.81 190 CYS B C 1
ATOM 3513 O O . CYS B 1 190 ? 12.938 -28.797 0.227 1 93.81 190 CYS B O 1
ATOM 3515 N N . LYS B 1 191 ? 15.156 -28.484 0.389 1 95.56 191 LYS B N 1
ATOM 3516 C CA . LYS B 1 191 ? 15.039 -27.609 1.557 1 95.56 191 LYS B CA 1
ATOM 3517 C C . LYS B 1 191 ? 14.352 -26.297 1.199 1 95.56 191 LYS B C 1
ATOM 3519 O O . LYS B 1 191 ? 14.578 -25.75 0.117 1 95.56 191 LYS B O 1
ATOM 3524 N N . ALA B 1 192 ? 13.539 -25.797 2.105 1 95.56 192 ALA B N 1
ATOM 3525 C CA . ALA B 1 192 ? 12.875 -24.5 1.909 1 95.56 192 ALA B CA 1
ATOM 3526 C C . ALA B 1 192 ? 13.891 -23.359 1.876 1 95.56 192 ALA B C 1
ATOM 3528 O O . ALA B 1 192 ? 14.859 -23.375 2.637 1 95.56 192 ALA B O 1
ATOM 3529 N N . PRO B 1 193 ? 13.703 -22.438 1.054 1 93.88 193 PRO B N 1
ATOM 3530 C CA . PRO B 1 193 ? 14.602 -21.297 1.05 1 93.88 193 PRO B CA 1
ATOM 3531 C C . PRO B 1 193 ? 14.492 -20.453 2.32 1 93.88 193 PRO B C 1
ATOM 3533 O O . PRO B 1 193 ? 13.43 -20.391 2.938 1 93.88 193 PRO B O 1
ATOM 3536 N N . GLU B 1 194 ? 15.555 -19.703 2.688 1 92.25 194 GLU B N 1
ATOM 3537 C CA . GLU B 1 194 ? 15.633 -18.922 3.912 1 92.25 194 GLU B CA 1
ATOM 3538 C C . GLU B 1 194 ? 14.547 -17.844 3.945 1 92.25 194 GLU B C 1
ATOM 3540 O O . GLU B 1 194 ? 13.984 -17.547 5 1 92.25 194 GLU B O 1
ATOM 3545 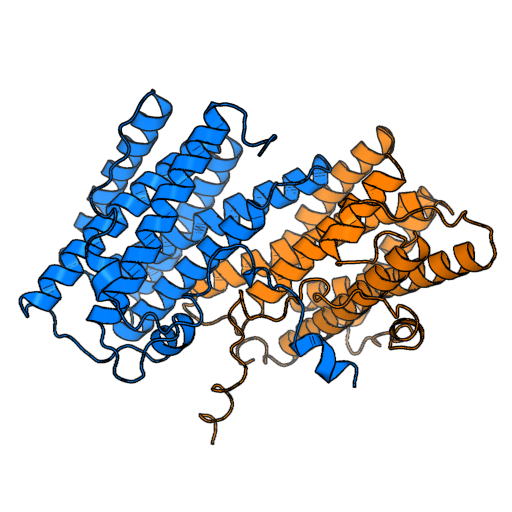N N . ILE B 1 195 ? 14.32 -17.281 2.797 1 90.38 195 ILE B N 1
ATOM 3546 C CA . ILE B 1 195 ? 13.336 -16.203 2.713 1 90.38 195 ILE B CA 1
ATOM 3547 C C . ILE B 1 195 ? 11.969 -16.734 3.137 1 90.38 195 ILE B C 1
ATOM 3549 O O . ILE B 1 195 ? 11.219 -16.047 3.832 1 90.38 195 ILE B O 1
ATOM 3553 N N . ALA B 1 196 ? 11.602 -17.922 2.732 1 93.12 196 ALA B N 1
ATOM 3554 C CA . ALA B 1 196 ? 10.312 -18.5 3.096 1 93.12 196 ALA B CA 1
ATOM 3555 C C . ALA B 1 196 ? 10.266 -18.844 4.582 1 93.12 196 ALA B C 1
ATOM 3557 O O . ALA B 1 196 ? 9.266 -18.578 5.254 1 93.12 196 ALA B O 1
ATOM 3558 N N . ILE B 1 197 ? 11.375 -19.406 5.105 1 93 197 ILE B N 1
ATOM 3559 C CA . ILE B 1 197 ? 11.453 -19.781 6.512 1 93 197 ILE B CA 1
ATOM 3560 C C . ILE B 1 197 ? 11.227 -18.547 7.387 1 93 197 ILE B C 1
ATOM 3562 O O . ILE B 1 197 ? 10.438 -18.594 8.336 1 93 197 ILE B O 1
ATOM 3566 N N . LYS B 1 198 ? 11.82 -17.484 7.023 1 89.19 198 LYS B N 1
ATOM 3567 C CA . LYS B 1 198 ? 11.727 -16.266 7.805 1 89.19 198 LYS B CA 1
ATOM 3568 C C . LYS B 1 198 ? 10.352 -15.617 7.656 1 89.19 198 LYS B C 1
ATOM 3570 O O . LYS B 1 198 ? 9.742 -15.211 8.648 1 89.19 198 LYS B O 1
ATOM 3575 N N . TYR B 1 199 ? 9.875 -15.57 6.438 1 89.44 199 TYR B N 1
ATOM 3576 C CA . TYR B 1 199 ? 8.625 -14.859 6.188 1 89.44 199 TYR B CA 1
ATOM 3577 C C . TYR B 1 199 ? 7.449 -15.586 6.836 1 89.44 199 TYR B C 1
ATOM 3579 O O . TYR B 1 199 ? 6.602 -14.953 7.473 1 89.44 199 TYR B O 1
ATOM 3587 N N . TRP B 1 200 ? 7.422 -16.875 6.66 1 91.81 200 TRP B N 1
ATOM 3588 C CA . TRP B 1 200 ? 6.289 -17.641 7.176 1 91.81 200 TRP B CA 1
ATOM 3589 C C . TRP B 1 200 ? 6.617 -18.25 8.539 1 91.81 200 TRP B C 1
ATOM 3591 O O . TRP B 1 200 ? 5.832 -19.016 9.086 1 91.81 200 TRP B O 1
ATOM 3601 N N . ASN B 1 201 ? 7.785 -17.891 9.055 1 90.25 201 ASN B N 1
ATOM 3602 C CA . ASN B 1 201 ? 8.234 -18.422 10.336 1 90.25 201 ASN B CA 1
ATOM 3603 C C . ASN B 1 201 ? 8.156 -19.938 10.367 1 90.25 201 ASN B C 1
ATOM 3605 O O . ASN B 1 201 ? 7.574 -20.516 11.289 1 90.25 201 ASN B O 1
ATOM 3609 N N . LEU B 1 202 ? 8.656 -20.562 9.359 1 91.31 202 LEU B N 1
ATOM 3610 C CA . LEU B 1 202 ? 8.688 -22.016 9.258 1 91.31 202 LEU B CA 1
ATOM 3611 C C . LEU B 1 202 ? 9.836 -22.594 10.094 1 91.31 202 LEU B C 1
ATOM 3613 O O . LEU B 1 202 ? 10.758 -21.859 10.469 1 91.31 202 LEU B O 1
ATOM 3617 N N . LYS B 1 203 ? 9.719 -23.875 10.414 1 92.81 203 LYS B N 1
ATOM 3618 C CA . LYS B 1 203 ? 10.852 -24.531 11.062 1 92.81 203 LYS B CA 1
ATOM 3619 C C . LYS B 1 203 ? 12.078 -24.531 10.164 1 92.81 203 LYS B C 1
ATOM 3621 O O . LYS B 1 203 ? 11.961 -24.625 8.938 1 92.81 203 LYS B O 1
ATOM 3626 N N . PRO B 1 204 ? 13.234 -24.484 10.766 1 93.06 204 PRO B N 1
ATOM 3627 C CA . PRO B 1 204 ? 14.461 -24.438 9.969 1 93.06 204 PRO B CA 1
ATOM 3628 C C . PRO B 1 204 ? 14.609 -25.641 9.031 1 93.06 204 PRO B C 1
ATOM 3630 O O . PRO B 1 204 ? 15.234 -25.516 7.973 1 93.06 204 PRO B O 1
ATOM 3633 N N . GLU B 1 205 ? 14.008 -26.703 9.375 1 95.56 205 GLU B N 1
ATOM 3634 C CA . GLU B 1 205 ? 14.172 -27.922 8.594 1 95.56 205 GLU B CA 1
ATOM 3635 C C . GLU B 1 205 ? 13.047 -28.078 7.566 1 95.56 205 GLU B C 1
ATOM 3637 O O . GLU B 1 205 ? 12.93 -29.125 6.918 1 95.56 205 GLU B O 1
ATOM 3642 N N . SER B 1 206 ? 12.305 -27.047 7.402 1 95.38 206 SER B N 1
ATOM 3643 C CA . SER B 1 206 ? 11.172 -27.125 6.484 1 95.38 206 SER B CA 1
ATOM 3644 C C . SER B 1 206 ? 11.633 -27.359 5.051 1 95.38 206 SER B C 1
ATOM 3646 O O . SER B 1 206 ? 12.766 -27.016 4.695 1 95.38 206 SER B O 1
ATOM 3648 N N . THR B 1 207 ? 10.703 -27.938 4.305 1 96.19 207 THR B N 1
ATOM 3649 C CA . THR B 1 207 ? 11 -28.328 2.934 1 96.19 207 THR B CA 1
ATOM 3650 C C . THR B 1 207 ? 10.164 -27.531 1.945 1 96.19 207 THR B C 1
ATOM 3652 O O . THR B 1 207 ? 9.312 -26.734 2.348 1 96.19 207 THR B O 1
ATOM 3655 N N . MET B 1 208 ? 10.453 -27.781 0.696 1 94.44 208 MET B N 1
ATOM 3656 C CA . MET B 1 208 ? 9.672 -27.141 -0.363 1 94.44 208 MET B CA 1
ATOM 3657 C C . MET B 1 208 ? 8.195 -27.5 -0.239 1 94.44 208 MET B C 1
ATOM 3659 O O . MET B 1 208 ? 7.324 -26.656 -0.47 1 94.44 208 MET B O 1
ATOM 3663 N N . ARG B 1 209 ? 7.965 -28.703 0.069 1 94.62 209 ARG B N 1
ATOM 3664 C CA . ARG B 1 209 ? 6.586 -29.141 0.271 1 94.62 209 ARG B CA 1
ATOM 3665 C C . ARG B 1 209 ? 5.879 -28.266 1.291 1 94.62 209 ARG B C 1
ATOM 3667 O O . ARG B 1 209 ? 4.73 -27.859 1.084 1 94.62 209 ARG B O 1
ATOM 3674 N N . ASP B 1 210 ? 6.559 -27.984 2.365 1 94.62 210 ASP B N 1
ATOM 3675 C CA . ASP B 1 210 ? 6 -27.125 3.404 1 94.62 210 ASP B CA 1
ATOM 3676 C C . ASP B 1 210 ? 5.691 -25.734 2.859 1 94.62 210 ASP B C 1
ATOM 3678 O O . ASP B 1 210 ? 4.668 -25.141 3.209 1 94.62 210 ASP B O 1
ATOM 3682 N N . VAL B 1 211 ? 6.559 -25.25 2.035 1 94.25 211 VAL B N 1
ATOM 3683 C CA . VAL B 1 211 ? 6.371 -23.922 1.435 1 94.25 211 VAL B CA 1
ATOM 3684 C C . VAL B 1 211 ? 5.137 -23.938 0.535 1 94.25 211 VAL B C 1
ATOM 3686 O O . VAL B 1 211 ? 4.312 -23.031 0.587 1 94.25 211 VAL B O 1
ATOM 3689 N N . VAL B 1 212 ? 4.996 -24.953 -0.211 1 93.06 212 VAL B N 1
ATOM 3690 C CA . VAL B 1 212 ? 3.863 -25.062 -1.126 1 93.06 212 VAL B CA 1
ATOM 3691 C C . VAL B 1 212 ? 2.559 -25.109 -0.332 1 93.06 212 VAL B C 1
ATOM 3693 O O . VAL B 1 212 ? 1.56 -24.516 -0.739 1 93.06 212 VAL B O 1
ATOM 3696 N N . VAL B 1 213 ? 2.578 -25.719 0.767 1 92.94 213 VAL B N 1
ATOM 3697 C CA . VAL B 1 213 ? 1.387 -25.844 1.6 1 92.94 213 VAL B CA 1
ATOM 3698 C C . VAL B 1 213 ? 0.971 -24.469 2.109 1 92.94 213 VAL B C 1
ATOM 3700 O O . VAL B 1 213 ? -0.204 -24.094 2.033 1 92.94 213 VAL B O 1
ATOM 3703 N N . VAL B 1 214 ? 1.895 -23.719 2.611 1 92.75 214 VAL B N 1
ATOM 3704 C CA . VAL B 1 214 ? 1.552 -22.406 3.18 1 92.75 214 VAL B CA 1
ATOM 3705 C C . VAL B 1 214 ? 1.161 -21.453 2.062 1 92.75 214 VAL B C 1
ATOM 3707 O O . VAL B 1 214 ? 0.268 -20.609 2.238 1 92.75 214 VAL B O 1
ATOM 3710 N N . VAL B 1 215 ? 1.846 -21.516 0.942 1 93.44 215 VAL B N 1
ATOM 3711 C CA . VAL B 1 215 ? 1.508 -20.656 -0.19 1 93.44 215 VAL B CA 1
ATOM 3712 C C . VAL B 1 215 ? 0.098 -20.984 -0.68 1 93.44 215 VAL B C 1
ATOM 3714 O O . VAL B 1 215 ? -0.68 -20.078 -0.99 1 93.44 215 VAL B O 1
ATOM 3717 N N . ARG B 1 216 ? -0.216 -22.25 -0.78 1 92.44 216 ARG B N 1
ATOM 3718 C CA . ARG B 1 216 ? -1.555 -22.641 -1.2 1 92.44 216 ARG B CA 1
ATOM 3719 C C . ARG B 1 216 ? -2.613 -22.109 -0.245 1 92.44 216 ARG B C 1
ATOM 3721 O O . ARG B 1 216 ? -3.686 -21.672 -0.676 1 92.44 216 ARG B O 1
ATOM 3728 N N . ALA B 1 217 ? -2.33 -22.141 1.025 1 91.5 217 ALA B N 1
ATOM 3729 C CA . ALA B 1 217 ? -3.242 -21.594 2.021 1 91.5 217 ALA B CA 1
ATOM 3730 C C . ALA B 1 217 ? -3.447 -20.094 1.806 1 91.5 217 ALA B C 1
ATOM 3732 O O . ALA B 1 217 ? -4.566 -19.594 1.925 1 91.5 217 ALA B O 1
ATOM 3733 N N . ASP B 1 218 ? -2.387 -19.406 1.523 1 93.69 218 ASP B N 1
ATOM 3734 C CA . ASP B 1 218 ? -2.486 -17.984 1.201 1 93.69 218 ASP B CA 1
ATOM 3735 C C . ASP B 1 218 ? -3.434 -17.75 0.027 1 93.69 218 ASP B C 1
ATOM 3737 O O . ASP B 1 218 ? -4.266 -16.844 0.063 1 93.69 218 ASP B O 1
ATOM 3741 N N . GLU B 1 219 ? -3.254 -18.594 -0.941 1 93.19 219 GLU B N 1
ATOM 3742 C CA . GLU B 1 219 ? -4.07 -18.438 -2.145 1 93.19 219 GLU B CA 1
ATOM 3743 C C . GLU B 1 219 ? -5.551 -18.625 -1.834 1 93.19 219 GLU B C 1
ATOM 3745 O O . GLU B 1 219 ? -6.402 -17.969 -2.43 1 93.19 219 GLU B O 1
ATOM 3750 N N . CYS B 1 220 ? -5.844 -19.531 -0.99 1 91.56 220 CYS B N 1
ATOM 3751 C CA . CYS B 1 220 ? -7.23 -19.734 -0.579 1 91.56 220 CYS B CA 1
ATOM 3752 C C . CYS B 1 220 ? -7.801 -18.469 0.051 1 91.56 220 CYS B C 1
ATOM 3754 O O . CYS B 1 220 ? -8.938 -18.094 -0.236 1 91.56 220 CYS B O 1
ATOM 3756 N N . MET B 1 221 ? -7.004 -17.875 0.846 1 92.38 221 MET B N 1
ATOM 3757 C CA . MET B 1 221 ? -7.441 -16.641 1.5 1 92.38 221 MET B CA 1
ATOM 3758 C C . MET B 1 221 ? -7.66 -15.531 0.479 1 92.38 221 MET B C 1
ATOM 3760 O O . MET B 1 221 ? -8.641 -14.789 0.565 1 92.38 221 MET B O 1
ATOM 3764 N N . HIS B 1 222 ? -6.738 -15.383 -0.401 1 95.5 222 HIS B N 1
ATOM 3765 C CA . HIS B 1 222 ? -6.891 -14.383 -1.447 1 95.5 222 HIS B CA 1
ATOM 3766 C C . HIS B 1 222 ? -8.148 -14.625 -2.271 1 95.5 222 HIS B C 1
ATOM 3768 O O . HIS B 1 222 ? -8.875 -13.688 -2.6 1 95.5 222 HIS B O 1
ATOM 3774 N N . ARG B 1 223 ? -8.344 -15.898 -2.639 1 94.62 223 ARG B N 1
ATOM 3775 C CA . ARG B 1 223 ? -9.539 -16.297 -3.379 1 94.62 223 ARG B CA 1
ATOM 3776 C C . ARG B 1 223 ? -10.805 -15.844 -2.662 1 94.62 223 ARG B C 1
ATOM 3778 O O . ARG B 1 223 ? -11.633 -15.141 -3.244 1 94.62 223 ARG B O 1
ATOM 3785 N N . ASP B 1 224 ? -10.945 -16.203 -1.425 1 92.69 224 ASP B N 1
ATOM 3786 C CA . ASP B 1 224 ? -12.141 -15.891 -0.648 1 92.69 224 ASP B CA 1
ATOM 3787 C C . ASP B 1 224 ? -12.32 -14.383 -0.481 1 92.69 224 ASP B C 1
ATOM 3789 O O . ASP B 1 224 ? -13.43 -13.867 -0.599 1 92.69 224 ASP B O 1
ATOM 3793 N N . TYR B 1 225 ? -11.242 -13.719 -0.232 1 93.69 225 TYR B N 1
ATOM 3794 C CA . TYR B 1 225 ? -11.305 -12.273 -0.031 1 93.69 225 TYR B CA 1
ATOM 3795 C C . TYR B 1 225 ? -11.797 -11.57 -1.288 1 93.69 225 TYR B C 1
ATOM 3797 O O . TYR B 1 225 ? -12.688 -10.727 -1.223 1 93.69 225 TYR B O 1
ATOM 3805 N N . ASN B 1 226 ? -11.211 -11.906 -2.398 1 96.44 226 ASN B N 1
ATOM 3806 C CA . ASN B 1 226 ? -11.555 -11.203 -3.629 1 96.44 226 ASN B CA 1
ATOM 3807 C C . ASN B 1 226 ? -12.969 -11.539 -4.09 1 96.44 226 ASN B C 1
ATOM 3809 O O . ASN B 1 226 ? -13.68 -10.672 -4.594 1 96.44 226 ASN B O 1
ATOM 3813 N N . HIS B 1 227 ? -13.383 -12.758 -3.965 1 95.06 227 HIS B N 1
ATOM 3814 C CA . HIS B 1 227 ? -14.781 -13.062 -4.27 1 95.06 227 HIS B CA 1
ATOM 3815 C C . HIS B 1 227 ? -15.727 -12.281 -3.363 1 95.06 227 HIS B C 1
ATOM 3817 O O . HIS B 1 227 ? -16.75 -11.766 -3.82 1 95.06 227 HIS B O 1
ATOM 3823 N N . ASP B 1 228 ? -15.383 -12.203 -2.104 1 93.38 228 ASP B N 1
ATOM 3824 C CA . ASP B 1 228 ? -16.188 -11.43 -1.163 1 93.38 228 ASP B CA 1
ATOM 3825 C C . ASP B 1 228 ? -16.234 -9.953 -1.558 1 93.38 228 ASP B C 1
ATOM 3827 O O . ASP B 1 228 ? -17.281 -9.32 -1.511 1 93.38 228 ASP B O 1
ATOM 3831 N N . MET B 1 229 ? -15.07 -9.414 -1.878 1 94.56 229 MET B N 1
ATOM 3832 C CA . MET B 1 229 ? -15.008 -8.023 -2.307 1 94.56 229 MET B CA 1
ATOM 3833 C C . MET B 1 229 ? -15.914 -7.781 -3.51 1 94.56 229 MET B C 1
ATOM 3835 O O . MET B 1 229 ? -16.609 -6.773 -3.57 1 94.56 229 MET B O 1
ATOM 3839 N N . SER B 1 230 ? -15.812 -8.672 -4.453 1 95.56 230 SER B N 1
ATOM 3840 C CA . SER B 1 230 ? -16.672 -8.555 -5.621 1 95.56 230 SER B CA 1
ATOM 3841 C C . SER B 1 230 ? -18.141 -8.539 -5.223 1 95.56 230 SER B C 1
ATOM 3843 O O . SER B 1 230 ? -18.922 -7.723 -5.719 1 95.56 230 SER B O 1
ATOM 3845 N N . ASP B 1 231 ? -18.531 -9.406 -4.316 1 93.69 231 ASP B N 1
ATOM 3846 C CA . ASP B 1 231 ? -19.906 -9.484 -3.857 1 93.69 231 ASP B CA 1
ATOM 3847 C C . ASP B 1 231 ? -20.312 -8.203 -3.135 1 93.69 231 ASP B C 1
ATOM 3849 O O . ASP B 1 231 ? -21.453 -7.742 -3.266 1 93.69 231 ASP B O 1
ATOM 3853 N N . LYS B 1 232 ? -19.453 -7.668 -2.367 1 90.88 232 LYS B N 1
ATOM 3854 C CA . LYS B 1 232 ? -19.719 -6.418 -1.665 1 90.88 232 LYS B CA 1
ATOM 3855 C C . LYS B 1 232 ? -19.938 -5.273 -2.648 1 90.88 232 LYS B C 1
ATOM 3857 O O . LYS B 1 232 ? -20.797 -4.414 -2.43 1 90.88 232 LYS B O 1
ATOM 3862 N N . HIS B 1 233 ? -19.125 -5.223 -3.67 1 91.12 233 HIS B N 1
ATOM 3863 C CA . HIS B 1 233 ? -19.328 -4.223 -4.707 1 91.12 233 HIS B CA 1
ATOM 3864 C C . HIS B 1 233 ? -20.703 -4.383 -5.371 1 91.12 233 HIS B C 1
ATOM 3866 O O . HIS B 1 233 ? -21.359 -3.393 -5.672 1 91.12 233 HIS B O 1
ATOM 3872 N N . ARG B 1 234 ? -21.078 -5.57 -5.59 1 86.81 234 ARG B N 1
ATOM 3873 C CA . ARG B 1 234 ? -22.359 -5.867 -6.223 1 86.81 234 ARG B CA 1
ATOM 3874 C C . ARG B 1 234 ? -23.531 -5.387 -5.363 1 86.81 234 ARG B C 1
ATOM 3876 O O . ARG B 1 234 ? -24.5 -4.82 -5.875 1 86.81 234 ARG B O 1
ATOM 3883 N N . SER B 1 235 ? -23.438 -5.582 -4.094 1 84.38 235 SER B N 1
ATOM 3884 C CA . SER B 1 235 ? -24.531 -5.27 -3.18 1 84.38 235 SER B CA 1
ATOM 3885 C C . SER B 1 235 ? -24.484 -3.812 -2.736 1 84.38 235 SER B C 1
ATOM 3887 O O . SER B 1 235 ? -25.391 -3.334 -2.061 1 84.38 235 SER B O 1
ATOM 3889 N N . GLY B 1 236 ? -23.469 -3.098 -3.141 1 78.62 236 GLY B N 1
ATOM 3890 C CA . GLY B 1 236 ? -23.312 -1.724 -2.691 1 78.62 236 GLY B CA 1
ATOM 3891 C C . GLY B 1 236 ? -22.828 -1.614 -1.257 1 78.62 236 GLY B C 1
ATOM 3892 O O . GLY B 1 236 ? -22.891 -0.54 -0.655 1 78.62 236 GLY B O 1
ATOM 3893 N N . LEU B 1 237 ? -22.453 -2.705 -0.686 1 72.94 237 LEU B N 1
ATOM 3894 C CA . LEU B 1 237 ? -22.047 -2.758 0.715 1 72.94 237 LEU B CA 1
ATOM 3895 C C . LEU B 1 237 ? -20.578 -2.402 0.87 1 72.94 237 LEU B C 1
ATOM 3897 O O . LEU B 1 237 ? -20.062 -2.33 1.989 1 72.94 237 LEU B O 1
ATOM 3901 N N . ILE B 1 238 ? -19.906 -2.152 -0.189 1 71.81 238 ILE B N 1
ATOM 3902 C CA . ILE B 1 238 ? -18.469 -1.859 -0.135 1 71.81 238 ILE B CA 1
ATOM 3903 C C . ILE B 1 238 ? -18.234 -0.56 0.633 1 71.81 238 ILE B C 1
ATOM 3905 O O . ILE B 1 238 ? -17.219 -0.401 1.304 1 71.81 238 ILE B O 1
ATOM 3909 N N . GLU B 1 239 ? -19.156 0.327 0.551 1 59.75 239 GLU B N 1
ATOM 3910 C CA . GLU B 1 239 ? -19.031 1.625 1.208 1 59.75 239 GLU B CA 1
ATOM 3911 C C . GLU B 1 239 ? -19.5 1.555 2.658 1 59.75 239 GLU B C 1
ATOM 3913 O O . GLU B 1 239 ? -19.281 2.484 3.436 1 59.75 239 GLU B O 1
ATOM 3918 N N . LEU B 1 240 ? -20.25 0.481 3.084 1 43.53 240 LEU B N 1
ATOM 3919 C CA . LEU B 1 240 ? -20.844 0.397 4.418 1 43.53 240 LEU B CA 1
ATOM 3920 C C . LEU B 1 240 ? -20 -0.495 5.324 1 43.53 240 LEU B C 1
ATOM 3922 O O . LEU B 1 240 ? -20.125 -0.434 6.551 1 43.53 240 LEU B O 1
ATOM 3926 N N . ARG B 1 241 ? -19.281 -1.456 4.617 1 43.66 241 ARG B N 1
ATOM 3927 C CA . ARG B 1 241 ? -18.547 -2.449 5.402 1 43.66 241 ARG B CA 1
ATOM 3928 C C . ARG B 1 241 ? -17.125 -2.629 4.875 1 43.66 241 ARG B C 1
ATOM 3930 O O . ARG B 1 241 ? -16.906 -2.58 3.666 1 43.66 241 ARG B O 1
#

pLDDT: mean 79.95, std 22.33, range [15.55, 97.69]